Protein AF-0000000083314986 (afdb_homodimer)

InterPro domains:
  IPR000644 CBS domain [PF00571] (3-53)
  IPR000644 CBS domain [PF00571] (77-132)
  IPR000644 CBS domain [PS51371] (7-63)
  IPR000644 CBS domain [PS51371] (81-138)
  IPR000644 CBS domain [SM00116] (10-58)
  IPR000644 CBS domain [SM00116] (86-133)
  IPR002912 ACT domain [PS51671] (144-218)
  IPR045865 ACT-like domain [SSF55021] (135-208)
  IPR046342 CBS domain superfamily [G3DSA:3.10.580.10] (1-151)
  IPR046342 CBS domain superfamily [SSF54631] (1-136)
  IPR051462 CBS domain-containing protein [PTHR48108] (3-52)

Structure (mmCIF, N/CA/C/O backbone):
data_AF-0000000083314986-model_v1
#
loop_
_entity.id
_entity.type
_entity.pdbx_description
1 polymer 'CBS domain-containing protein'
#
loop_
_atom_site.group_PDB
_atom_site.id
_atom_site.type_symbol
_atom_site.label_atom_id
_atom_site.label_alt_id
_atom_site.label_comp_id
_atom_site.label_asym_id
_atom_site.label_entity_id
_atom_site.label_seq_id
_atom_site.pdbx_PDB_ins_code
_atom_site.Cartn_x
_atom_site.Cartn_y
_atom_site.Cartn_z
_atom_site.occupancy
_atom_site.B_iso_or_equiv
_atom_site.auth_seq_id
_atom_site.auth_comp_id
_atom_site.auth_asym_id
_atom_site.auth_atom_id
_atom_site.pdbx_PDB_model_num
ATOM 1 N N . MET A 1 1 ? 9.734 -5.598 -9.641 1 87.06 1 MET A N 1
ATOM 2 C CA . MET A 1 1 ? 9.398 -4.176 -9.68 1 87.06 1 MET A CA 1
ATOM 3 C C . MET A 1 1 ? 10.219 -3.395 -8.664 1 87.06 1 MET A C 1
ATOM 5 O O . MET A 1 1 ? 10.359 -3.809 -7.516 1 87.06 1 MET A O 1
ATOM 9 N N . LEU A 1 2 ? 10.898 -2.455 -9.156 1 93.5 2 LEU A N 1
ATOM 10 C CA . LEU A 1 2 ? 11.742 -1.591 -8.336 1 93.5 2 LEU A CA 1
ATOM 11 C C . LEU A 1 2 ? 11.109 -0.211 -8.172 1 93.5 2 LEU A C 1
ATOM 13 O O . LEU A 1 2 ? 10.133 0.112 -8.852 1 93.5 2 LEU A O 1
ATOM 17 N N . VAL A 1 3 ? 11.609 0.542 -7.215 1 96.56 3 VAL A N 1
ATOM 18 C CA . VAL A 1 3 ? 11.078 1.872 -6.93 1 96.56 3 VAL A CA 1
ATOM 19 C C . VAL A 1 3 ? 11.109 2.721 -8.203 1 96.56 3 VAL A C 1
ATOM 21 O O . VAL A 1 3 ? 10.164 3.461 -8.477 1 96.56 3 VAL A O 1
ATOM 24 N N . LYS A 1 4 ? 12.125 2.555 -9.016 1 95.56 4 LYS A N 1
ATOM 25 C CA . LYS A 1 4 ? 12.25 3.342 -10.242 1 95.56 4 LYS A CA 1
ATOM 26 C C . LYS A 1 4 ? 11.078 3.07 -11.188 1 95.56 4 LYS A C 1
ATOM 28 O O . LYS A 1 4 ? 10.781 3.891 -12.055 1 95.56 4 LYS A O 1
ATOM 33 N N . ASP A 1 5 ? 10.406 1.953 -11.023 1 92.75 5 ASP A N 1
ATOM 34 C CA . ASP A 1 5 ? 9.312 1.57 -11.914 1 92.75 5 ASP A CA 1
ATOM 35 C C . ASP A 1 5 ? 7.996 2.199 -11.461 1 92.75 5 ASP A C 1
ATOM 37 O O . ASP A 1 5 ? 7.027 2.232 -12.227 1 92.75 5 ASP A O 1
ATOM 41 N N . CYS A 1 6 ? 7.898 2.686 -10.211 1 93.19 6 CYS A N 1
ATOM 42 C CA . CYS A 1 6 ? 6.598 3.137 -9.734 1 93.19 6 CYS A CA 1
ATOM 43 C C . CYS A 1 6 ? 6.68 4.559 -9.188 1 93.19 6 CYS A C 1
ATOM 45 O O . CYS A 1 6 ? 5.652 5.207 -8.984 1 93.19 6 CYS A O 1
ATOM 47 N N . MET A 1 7 ? 7.824 5.082 -9 1 96.12 7 MET A N 1
ATOM 48 C CA . MET A 1 7 ? 8 6.395 -8.391 1 96.12 7 MET A CA 1
ATOM 49 C C . MET A 1 7 ? 7.508 7.5 -9.32 1 96.12 7 MET A C 1
ATOM 51 O O . MET A 1 7 ? 7.355 7.281 -10.523 1 96.12 7 MET A O 1
ATOM 55 N N . THR A 1 8 ? 7.184 8.672 -8.758 1 95.56 8 THR A N 1
ATOM 56 C CA . THR A 1 8 ? 7.012 9.891 -9.539 1 95.56 8 THR A CA 1
ATOM 57 C C . THR A 1 8 ? 8.359 10.477 -9.938 1 95.56 8 THR A C 1
ATOM 59 O O . THR A 1 8 ? 9.164 10.836 -9.07 1 95.56 8 THR A O 1
ATOM 62 N N . ARG A 1 9 ? 8.609 10.523 -11.18 1 95 9 ARG A N 1
ATOM 63 C CA . ARG A 1 9 ? 9.875 11.062 -11.664 1 95 9 ARG A CA 1
ATOM 64 C C . ARG A 1 9 ? 9.836 12.586 -11.719 1 95 9 ARG A C 1
ATOM 66 O O . ARG A 1 9 ? 8.789 13.172 -12.016 1 95 9 ARG A O 1
ATOM 73 N N . HIS A 1 10 ? 10.906 13.18 -11.414 1 92.31 10 HIS A N 1
ATOM 74 C CA . HIS A 1 10 ? 11.062 14.633 -11.461 1 92.31 10 HIS A CA 1
ATOM 75 C C . HIS A 1 10 ? 9.977 15.328 -10.664 1 92.31 10 HIS A C 1
ATOM 77 O O . HIS A 1 10 ? 9.25 16.172 -11.195 1 92.31 10 HIS A O 1
ATOM 83 N N . PRO A 1 11 ? 9.891 15.016 -9.43 1 97.19 11 PRO A N 1
ATOM 84 C CA . PRO A 1 11 ? 8.852 15.609 -8.578 1 97.19 11 PRO A CA 1
ATOM 85 C C . PRO A 1 11 ? 8.984 17.125 -8.453 1 97.19 11 PRO A C 1
ATOM 87 O O . PRO A 1 11 ? 10.055 17.672 -8.719 1 97.19 11 PRO A O 1
ATOM 90 N N . VAL A 1 12 ? 7.879 17.812 -8.141 1 97.38 12 VAL A N 1
ATOM 91 C CA . VAL A 1 12 ? 7.949 19.234 -7.762 1 97.38 12 VAL A CA 1
ATOM 92 C C . VAL A 1 12 ? 8.82 19.391 -6.52 1 97.38 12 VAL A C 1
ATOM 94 O O . VAL A 1 12 ? 8.719 18.609 -5.574 1 97.38 12 VAL A O 1
ATOM 97 N N . MET A 1 13 ? 9.719 20.312 -6.594 1 98.12 13 MET A N 1
ATOM 98 C CA . MET A 1 13 ? 10.672 20.547 -5.512 1 98.12 13 MET A CA 1
ATOM 99 C C . MET A 1 13 ? 10.695 22.016 -5.121 1 98.12 13 MET A C 1
ATOM 101 O O . MET A 1 13 ? 10.156 22.859 -5.84 1 98.12 13 MET A O 1
ATOM 105 N N . VAL A 1 14 ? 11.258 22.328 -3.986 1 97.88 14 VAL A N 1
ATOM 106 C CA . VAL A 1 14 ? 11.391 23.719 -3.551 1 97.88 14 VAL A CA 1
ATOM 107 C C . VAL A 1 14 ? 12.805 23.969 -3.033 1 97.88 14 VAL A C 1
ATOM 109 O O . VAL A 1 14 ? 13.555 23.031 -2.775 1 97.88 14 VAL A O 1
ATOM 112 N N . SER A 1 15 ? 13.133 25.219 -2.912 1 97.69 15 SER A N 1
ATOM 113 C CA . SER A 1 15 ? 14.414 25.641 -2.346 1 97.69 15 SER A CA 1
ATOM 114 C C . SER A 1 15 ? 14.305 25.859 -0.842 1 97.69 15 SER A C 1
ATOM 116 O O . SER A 1 15 ? 13.211 26.078 -0.318 1 97.69 15 SER A O 1
ATOM 118 N N . PRO A 1 16 ? 15.492 25.766 -0.179 1 96.5 16 PRO A N 1
ATOM 119 C CA . PRO A 1 16 ? 15.461 26.047 1.26 1 96.5 16 PRO A CA 1
ATOM 120 C C . PRO A 1 16 ? 14.992 27.469 1.579 1 96.5 16 PRO A C 1
ATOM 122 O O . PRO A 1 16 ? 14.547 27.734 2.697 1 96.5 16 PRO A O 1
ATOM 125 N N . THR A 1 17 ? 15.039 28.375 0.59 1 96.56 17 THR A N 1
ATOM 126 C CA . THR A 1 17 ? 14.703 29.781 0.835 1 96.56 17 THR A CA 1
ATOM 127 C C . THR A 1 17 ? 13.242 30.047 0.492 1 96.56 17 THR A C 1
ATOM 129 O O . THR A 1 17 ? 12.727 31.141 0.751 1 96.56 17 THR A O 1
ATOM 132 N N . THR A 1 18 ? 12.578 29.031 -0.091 1 95.94 18 THR A N 1
ATOM 133 C CA . THR A 1 18 ? 11.148 29.156 -0.344 1 95.94 18 THR A CA 1
ATOM 134 C C . THR A 1 18 ? 10.383 29.406 0.957 1 95.94 18 THR A C 1
ATOM 136 O O . THR A 1 18 ? 10.695 28.797 1.983 1 95.94 18 THR A O 1
ATOM 139 N N . SER A 1 19 ? 9.453 30.281 0.944 1 93.5 19 SER A N 1
ATOM 140 C CA . SER A 1 19 ? 8.664 30.531 2.148 1 93.5 19 SER A CA 1
ATOM 141 C C . SER A 1 19 ? 7.688 29.391 2.408 1 93.5 19 SER A C 1
ATOM 143 O O . SER A 1 19 ? 7.281 28.688 1.48 1 93.5 19 SER A O 1
ATOM 145 N N . ALA A 1 20 ? 7.332 29.25 3.67 1 90.56 20 ALA A N 1
ATOM 146 C CA . ALA A 1 20 ? 6.332 28.25 4.043 1 90.56 20 ALA A CA 1
ATOM 147 C C . ALA A 1 20 ? 5.012 28.5 3.318 1 90.56 20 ALA A C 1
ATOM 149 O O . ALA A 1 20 ? 4.348 27.562 2.879 1 90.56 20 ALA A O 1
ATOM 150 N N . ALA A 1 21 ? 4.695 29.766 3.135 1 87.12 21 ALA A N 1
ATOM 151 C CA . ALA A 1 21 ? 3.465 30.125 2.438 1 87.12 21 ALA A CA 1
ATOM 152 C C . ALA A 1 21 ? 3.504 29.672 0.98 1 87.12 21 ALA A C 1
ATOM 154 O O . ALA A 1 21 ? 2.523 29.125 0.466 1 87.12 21 ALA A O 1
ATOM 155 N N . GLU A 1 22 ? 4.602 29.922 0.368 1 92.81 22 GLU A N 1
ATOM 156 C CA . GLU A 1 22 ? 4.754 29.516 -1.023 1 92.81 22 GLU A CA 1
ATOM 157 C C . GLU A 1 22 ? 4.723 27.984 -1.151 1 92.81 22 GLU A C 1
ATOM 159 O O . GLU A 1 22 ? 4.129 27.453 -2.09 1 92.81 22 GLU A O 1
ATOM 164 N N . ALA A 1 23 ? 5.348 27.312 -0.235 1 94.12 23 ALA A N 1
ATOM 165 C CA . ALA A 1 23 ? 5.328 25.859 -0.234 1 94.12 23 ALA A CA 1
ATOM 166 C C . ALA A 1 23 ? 3.9 25.328 -0.122 1 94.12 23 ALA A C 1
ATOM 168 O O . ALA A 1 23 ? 3.514 24.406 -0.844 1 94.12 23 ALA A O 1
ATOM 169 N N . GLN A 1 24 ? 3.166 25.938 0.732 1 89.81 24 GLN A N 1
ATOM 170 C CA . GLN A 1 24 ? 1.771 25.547 0.904 1 89.81 24 GLN A CA 1
ATOM 171 C C . GLN A 1 24 ? 0.978 25.75 -0.383 1 89.81 24 GLN A C 1
ATOM 173 O O . GLN A 1 24 ? 0.164 24.906 -0.762 1 89.81 24 GLN A O 1
ATOM 178 N N . ARG A 1 25 ? 1.233 26.891 -1.017 1 90.62 25 ARG A N 1
ATOM 179 C CA . ARG A 1 25 ? 0.562 27.203 -2.275 1 90.62 25 ARG A CA 1
ATOM 180 C C . ARG A 1 25 ? 0.898 26.172 -3.342 1 90.62 25 ARG A C 1
ATOM 182 O O . ARG A 1 25 ? 0.01 25.688 -4.051 1 90.62 25 ARG A O 1
ATOM 189 N N . ILE A 1 26 ? 2.123 25.812 -3.393 1 94.81 26 ILE A N 1
ATOM 190 C CA . ILE A 1 26 ? 2.584 24.828 -4.371 1 94.81 26 ILE A CA 1
ATOM 191 C C . ILE A 1 26 ? 1.903 23.484 -4.117 1 94.81 26 ILE A C 1
ATOM 193 O O . ILE A 1 26 ? 1.43 22.828 -5.051 1 94.81 26 ILE A O 1
ATOM 197 N N . MET A 1 27 ? 1.81 23.078 -2.85 1 92.56 27 MET A N 1
ATOM 198 C CA . MET A 1 27 ? 1.161 21.812 -2.49 1 92.56 27 MET A CA 1
ATOM 199 C C . MET A 1 27 ? -0.311 21.828 -2.891 1 92.56 27 MET A C 1
ATOM 201 O O . MET A 1 27 ? -0.816 20.859 -3.447 1 92.56 27 MET A O 1
ATOM 205 N N . ALA A 1 28 ? -0.913 22.922 -2.639 1 86.88 28 ALA A N 1
ATOM 206 C CA . ALA A 1 28 ? -2.332 23.062 -2.953 1 86.88 28 ALA A CA 1
ATOM 207 C C . ALA A 1 28 ? -2.564 23.047 -4.461 1 86.88 28 ALA A C 1
ATOM 209 O O . ALA A 1 28 ? -3.436 22.312 -4.953 1 86.88 28 ALA A O 1
ATOM 210 N N . GLU A 1 29 ? -1.771 23.766 -5.203 1 93 29 GLU A N 1
ATOM 211 C CA . GLU A 1 29 ? -1.919 23.906 -6.648 1 93 29 GLU A CA 1
ATOM 212 C C . GLU A 1 29 ? -1.67 22.578 -7.359 1 93 29 GLU A C 1
ATOM 214 O O . GLU A 1 29 ? -2.312 22.281 -8.367 1 93 29 GLU A O 1
ATOM 219 N N . ASN A 1 30 ? -0.767 21.828 -6.777 1 93.12 30 ASN A N 1
ATOM 220 C CA . ASN A 1 30 ? -0.389 20.578 -7.434 1 93.12 30 ASN A CA 1
ATOM 221 C C . ASN A 1 30 ? -1.062 19.375 -6.785 1 93.12 30 ASN A C 1
ATOM 223 O O . ASN A 1 30 ? -0.88 18.234 -7.23 1 93.12 30 ASN A O 1
ATOM 227 N N . GLN A 1 31 ? -1.799 19.594 -5.707 1 88.62 31 GLN A N 1
ATOM 228 C CA . GLN A 1 31 ? -2.488 18.547 -4.961 1 88.62 31 GLN A CA 1
ATOM 229 C C . GLN A 1 31 ? -1.505 17.5 -4.457 1 88.62 31 GLN A C 1
ATOM 231 O O . GLN A 1 31 ? -1.722 16.297 -4.648 1 88.62 31 GLN A O 1
ATOM 236 N N . ILE A 1 32 ? -0.404 18.031 -3.969 1 91.69 32 ILE A N 1
ATOM 237 C CA . ILE A 1 32 ? 0.598 17.141 -3.387 1 91.69 32 ILE A CA 1
ATOM 238 C C . ILE A 1 32 ? 0.882 17.562 -1.946 1 91.69 32 ILE A C 1
ATOM 240 O O . ILE A 1 32 ? 0.532 18.672 -1.535 1 91.69 32 ILE A O 1
ATOM 244 N N . ARG A 1 33 ? 1.471 16.672 -1.143 1 88.44 33 ARG A N 1
ATOM 245 C CA . ARG A 1 33 ? 1.634 16.938 0.282 1 88.44 33 ARG A CA 1
ATOM 246 C C . ARG A 1 33 ? 3.1 16.844 0.692 1 88.44 33 ARG A C 1
ATOM 248 O O . ARG A 1 33 ? 3.434 17.047 1.863 1 88.44 33 ARG A O 1
ATOM 255 N N . HIS A 1 34 ? 3.934 16.422 -0.28 1 94.69 34 HIS A N 1
ATOM 256 C CA . HIS A 1 34 ? 5.355 16.266 0.004 1 94.69 34 HIS A CA 1
ATOM 257 C C . HIS A 1 34 ? 6.207 17.016 -1.013 1 94.69 34 HIS A C 1
ATOM 259 O O . HIS A 1 34 ? 5.996 16.891 -2.221 1 94.69 34 HIS A O 1
ATOM 265 N N . LEU A 1 35 ? 7.125 17.797 -0.541 1 97.25 35 LEU A N 1
ATOM 266 C CA . LEU A 1 35 ? 8.031 18.547 -1.409 1 97.25 35 LEU A CA 1
ATOM 267 C C . LEU A 1 35 ? 9.484 18.312 -1.007 1 97.25 35 LEU A C 1
ATOM 269 O O . LEU A 1 35 ? 9.922 18.766 0.053 1 97.25 35 LEU A O 1
ATOM 273 N N . PRO A 1 36 ? 10.227 17.594 -1.876 1 98.19 36 PRO A N 1
ATOM 274 C CA . PRO A 1 36 ? 11.664 17.578 -1.613 1 98.19 36 PRO A CA 1
ATOM 275 C C . PRO A 1 36 ? 12.281 18.984 -1.64 1 98.19 36 PRO A C 1
ATOM 277 O O . PRO A 1 36 ? 11.891 19.812 -2.463 1 98.19 36 PRO A O 1
ATOM 280 N N . VAL A 1 37 ? 13.148 19.25 -0.694 1 98.31 37 VAL A N 1
ATOM 281 C CA . VAL A 1 37 ? 13.898 20.5 -0.645 1 98.31 37 VAL A CA 1
ATOM 282 C C . VAL A 1 37 ? 15.297 20.281 -1.225 1 98.31 37 VAL A C 1
ATOM 284 O O . VAL A 1 37 ? 16.031 19.406 -0.777 1 98.31 37 VAL A O 1
ATOM 287 N N . VAL A 1 38 ? 15.648 21.078 -2.201 1 98 38 VAL A N 1
ATOM 288 C CA . VAL A 1 38 ? 16.891 20.812 -2.91 1 98 38 VAL A CA 1
ATOM 289 C C . VAL A 1 38 ? 17.734 22.078 -2.996 1 98 38 VAL A C 1
ATOM 291 O O . VAL A 1 38 ? 17.188 23.188 -2.943 1 98 38 VAL A O 1
ATOM 294 N N . GLY A 1 39 ? 19.047 21.938 -3 1 96.5 39 GLY A N 1
ATOM 295 C CA . GLY A 1 39 ? 19.984 23 -3.295 1 96.5 39 GLY A CA 1
ATOM 296 C C . GLY A 1 39 ? 20.406 23.031 -4.75 1 96.5 39 GLY A C 1
ATOM 297 O O . GLY A 1 39 ? 19.641 22.672 -5.637 1 96.5 39 GLY A O 1
ATOM 298 N N . ASP A 1 40 ? 21.578 23.547 -4.957 1 93.06 40 ASP A N 1
ATOM 299 C CA . ASP A 1 40 ? 22.125 23.625 -6.305 1 93.06 40 ASP A CA 1
ATOM 300 C C . ASP A 1 40 ? 22.266 22.234 -6.918 1 93.06 40 ASP A C 1
ATOM 302 O O . ASP A 1 40 ? 22.688 21.281 -6.242 1 93.06 40 ASP A O 1
ATOM 306 N N . GLY A 1 41 ? 21.859 22.156 -8.164 1 92.75 41 GLY A N 1
ATOM 307 C CA . GLY A 1 41 ? 21.984 20.891 -8.875 1 92.75 41 GLY A CA 1
ATOM 308 C C . GLY A 1 41 ? 21.016 19.828 -8.383 1 92.75 41 GLY A C 1
ATOM 309 O O . GLY A 1 41 ? 21.312 18.641 -8.43 1 92.75 41 GLY A O 1
ATOM 310 N N . LYS A 1 42 ? 20.031 20.172 -7.691 1 94.38 42 LYS A N 1
ATOM 311 C CA . LYS A 1 42 ? 18.984 19.297 -7.184 1 94.38 42 LYS A CA 1
ATOM 312 C C . LYS A 1 42 ? 19.516 18.391 -6.082 1 94.38 42 LYS A C 1
ATOM 314 O O . LYS A 1 42 ? 18.984 17.297 -5.875 1 94.38 42 LYS A O 1
ATOM 319 N N . ARG A 1 43 ? 20.531 18.891 -5.484 1 97.06 43 ARG A N 1
ATOM 320 C CA . ARG A 1 43 ? 21.031 18.141 -4.34 1 97.06 43 ARG A CA 1
ATOM 321 C C . ARG A 1 43 ? 20.016 18.125 -3.205 1 97.06 43 ARG A C 1
ATOM 323 O O . ARG A 1 43 ? 19.5 19.172 -2.816 1 97.06 43 ARG A O 1
ATOM 330 N N . PHE A 1 44 ? 19.812 16.938 -2.672 1 98 44 PHE A N 1
ATOM 331 C CA . PHE A 1 44 ? 18.781 16.75 -1.658 1 98 44 PHE A CA 1
ATOM 332 C C . PHE A 1 44 ? 19.219 17.391 -0.336 1 98 44 PHE A C 1
ATOM 334 O O . PHE A 1 44 ? 20.281 17.078 0.188 1 98 44 PHE A O 1
ATOM 341 N N . LEU A 1 45 ? 18.328 18.25 0.25 1 97.5 45 LEU A N 1
ATOM 342 C CA . LEU A 1 45 ? 18.625 18.906 1.519 1 97.5 45 LEU A CA 1
ATOM 343 C C . LEU A 1 45 ? 17.641 18.484 2.6 1 97.5 45 LEU A C 1
ATOM 345 O O . LEU A 1 45 ? 17.922 18.609 3.791 1 97.5 45 LEU A O 1
ATOM 349 N N . GLY A 1 46 ? 16.469 18.094 2.188 1 97.5 46 GLY A N 1
ATOM 350 C CA . GLY A 1 46 ? 15.438 17.719 3.145 1 97.5 46 GLY A CA 1
ATOM 351 C C . GLY A 1 46 ? 14.062 17.562 2.518 1 97.5 46 GLY A C 1
ATOM 352 O O . GLY A 1 46 ? 13.945 17.406 1.299 1 97.5 46 GLY A O 1
ATOM 353 N N . LEU A 1 47 ? 13.031 17.469 3.35 1 97.62 47 LEU A N 1
ATOM 354 C CA . LEU A 1 47 ? 11.648 17.25 2.938 1 97.62 47 LEU A CA 1
ATOM 355 C C . LEU A 1 47 ? 10.695 18.141 3.729 1 97.62 47 LEU A C 1
ATOM 357 O O . LEU A 1 47 ? 10.859 18.312 4.941 1 97.62 47 LEU A O 1
ATOM 361 N N . ILE A 1 48 ? 9.828 18.75 3.053 1 94.56 48 ILE A N 1
ATOM 362 C CA . ILE A 1 48 ? 8.766 19.484 3.742 1 94.56 48 ILE A CA 1
ATOM 363 C C . ILE A 1 48 ? 7.41 18.875 3.398 1 94.56 48 ILE A C 1
ATOM 365 O O . ILE A 1 48 ? 7.156 18.516 2.244 1 94.56 48 ILE A O 1
ATOM 369 N N . THR A 1 49 ? 6.652 18.594 4.434 1 91.06 49 THR A N 1
ATOM 370 C CA . THR A 1 49 ? 5.348 17.969 4.258 1 91.06 49 THR A CA 1
ATOM 371 C C . THR A 1 49 ? 4.234 18.891 4.75 1 91.06 49 THR A C 1
ATOM 373 O O . THR A 1 49 ? 4.484 19.812 5.523 1 91.06 49 THR A O 1
ATOM 376 N N . ARG A 1 50 ? 3.107 18.656 4.25 1 85.06 50 ARG A N 1
ATOM 377 C CA . ARG A 1 50 ? 1.938 19.406 4.688 1 85.06 50 ARG A CA 1
ATOM 378 C C . ARG A 1 50 ? 1.75 19.297 6.195 1 85.06 50 ARG A C 1
ATOM 380 O O . ARG A 1 50 ? 1.421 20.281 6.859 1 85.06 50 ARG A O 1
ATOM 387 N N . GLN A 1 51 ? 1.978 18.156 6.762 1 77.44 51 GLN A N 1
ATOM 388 C CA . GLN A 1 51 ? 1.843 17.938 8.195 1 77.44 51 GLN A CA 1
ATOM 389 C C . GLN A 1 51 ? 2.84 18.781 8.984 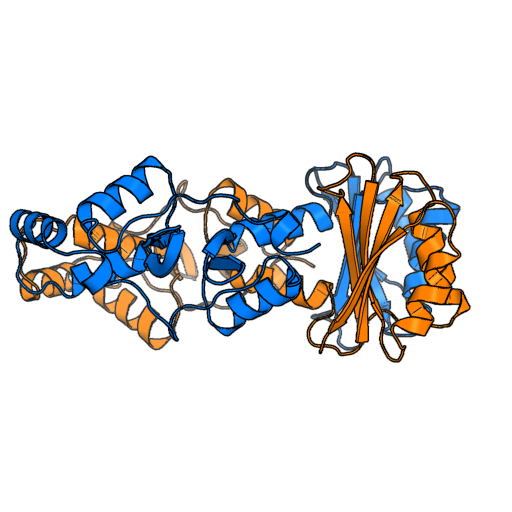1 77.44 51 GLN A C 1
ATOM 391 O O . GLN A 1 51 ? 2.492 19.375 10.008 1 77.44 51 GLN A O 1
ATOM 396 N N . ARG A 1 52 ? 3.979 18.781 8.484 1 78.56 52 ARG A N 1
ATOM 397 C CA . ARG A 1 52 ? 5.016 19.547 9.156 1 78.56 52 ARG A CA 1
ATOM 398 C C . ARG A 1 52 ? 4.684 21.047 9.148 1 78.56 52 ARG A C 1
ATOM 400 O O . ARG A 1 52 ? 4.938 21.75 10.133 1 78.56 52 ARG A O 1
ATOM 407 N N . LEU A 1 53 ? 4.191 21.531 8.125 1 79.69 53 LEU A N 1
ATOM 408 C CA . LEU A 1 53 ? 3.816 22.938 8.016 1 79.69 53 LEU A CA 1
ATOM 409 C C . LEU A 1 53 ? 2.633 23.25 8.922 1 79.69 53 LEU A C 1
ATOM 411 O O . LEU A 1 53 ? 2.57 24.328 9.516 1 79.69 53 LEU A O 1
ATOM 415 N N . ALA A 1 54 ? 1.786 22.312 9.078 1 70.94 54 ALA A N 1
ATOM 416 C CA . ALA A 1 54 ? 0.611 22.469 9.93 1 70.94 54 ALA A CA 1
ATOM 417 C C . ALA A 1 54 ? 0.999 22.484 11.406 1 70.94 54 ALA A C 1
ATOM 419 O O . ALA A 1 54 ? 0.463 23.281 12.188 1 70.94 54 ALA A O 1
ATOM 420 N N . LEU A 1 55 ? 1.884 21.656 11.844 1 64.12 55 LEU A N 1
ATOM 421 C CA . LEU A 1 55 ? 2.33 21.578 13.234 1 64.12 55 LEU A CA 1
ATOM 422 C C . LEU A 1 55 ? 3.018 22.859 13.664 1 64.12 55 LEU A C 1
ATOM 424 O O . LEU A 1 55 ? 2.867 23.297 14.805 1 64.12 55 LEU A O 1
ATOM 428 N N . LYS A 1 56 ? 3.688 23.406 12.781 1 59.66 56 LYS A N 1
ATOM 429 C CA . LYS A 1 56 ? 4.395 24.641 13.125 1 59.66 56 LYS A CA 1
ATOM 430 C C . LYS A 1 56 ? 3.422 25.797 13.312 1 59.66 56 LYS A C 1
ATOM 432 O O . LYS A 1 56 ? 3.627 26.656 14.18 1 59.66 56 LYS A O 1
ATOM 437 N N . THR A 1 57 ? 2.445 25.656 12.641 1 57.28 57 THR A N 1
ATOM 438 C CA . THR A 1 57 ? 1.438 26.703 12.797 1 57.28 57 THR A CA 1
ATOM 439 C C . THR A 1 57 ? 0.743 26.578 14.148 1 57.28 57 THR A C 1
ATOM 441 O O . THR A 1 57 ? 0.379 27.594 14.758 1 57.28 57 THR A O 1
ATOM 444 N N . ASP A 1 58 ? 0.792 25.344 14.578 1 57.06 58 ASP A N 1
ATOM 445 C CA . ASP A 1 58 ? 0.189 25.109 15.891 1 57.06 58 ASP A CA 1
ATOM 446 C C . ASP A 1 58 ? 1.06 25.672 17 1 57.06 58 ASP A C 1
ATOM 448 O O . ASP A 1 58 ? 0.551 26.062 18.062 1 57.06 58 ASP A O 1
ATOM 452 N N . ALA A 1 59 ? 2.332 25.656 16.688 1 56.75 59 ALA A N 1
ATOM 453 C CA . ALA A 1 59 ? 3.281 26.156 17.672 1 56.75 59 ALA A CA 1
ATOM 454 C C . ALA A 1 59 ? 3.236 27.672 17.75 1 56.75 59 ALA A C 1
ATOM 456 O O . ALA A 1 59 ? 3.828 28.281 18.656 1 56.75 59 ALA A O 1
ATOM 457 N N . ILE A 1 60 ? 2.492 28.094 16.766 1 53.19 60 ILE A N 1
ATOM 458 C CA . ILE A 1 60 ? 2.424 29.547 16.719 1 53.19 60 ILE A CA 1
ATOM 459 C C . ILE A 1 60 ? 1.42 30.047 17.766 1 53.19 60 ILE A C 1
ATOM 461 O O . ILE A 1 60 ? 0.261 29.625 17.766 1 53.19 60 ILE A O 1
ATOM 465 N N . GLY A 1 61 ? 1.879 30.109 18.953 1 45.16 61 GLY A N 1
ATOM 466 C CA . GLY A 1 61 ? 1.183 30.625 20.125 1 45.16 61 GLY A CA 1
ATOM 467 C C . GLY A 1 61 ? -0.005 31.5 19.766 1 45.16 61 GLY A C 1
ATOM 468 O O . GLY A 1 61 ? -0.868 31.094 18.984 1 45.16 61 GLY A O 1
ATOM 469 N N . SER A 1 62 ? -0.016 32.75 20.266 1 49.06 62 SER A N 1
ATOM 470 C CA . SER A 1 62 ? -1.031 33.781 20.391 1 49.06 62 SER A CA 1
ATOM 471 C C . SER A 1 62 ? -1.104 34.625 19.125 1 49.06 62 SER A C 1
ATOM 473 O O . SER A 1 62 ? -1.72 35.688 19.125 1 49.06 62 SER A O 1
ATOM 475 N N . LEU A 1 63 ? -0.717 34.125 18.016 1 56.66 63 LEU A N 1
ATOM 476 C CA . LEU A 1 63 ? -0.634 35 16.844 1 56.66 63 LEU A CA 1
ATOM 477 C C . LEU A 1 63 ? -1.949 35.031 16.078 1 56.66 63 LEU A C 1
ATOM 479 O O . LEU A 1 63 ? -2.658 34 16.031 1 56.66 63 LEU A O 1
ATOM 483 N N . ASN A 1 64 ? -2.555 36.219 15.633 1 56.72 64 ASN A N 1
ATOM 484 C CA . ASN A 1 64 ? -3.732 36.312 14.781 1 56.72 64 ASN A CA 1
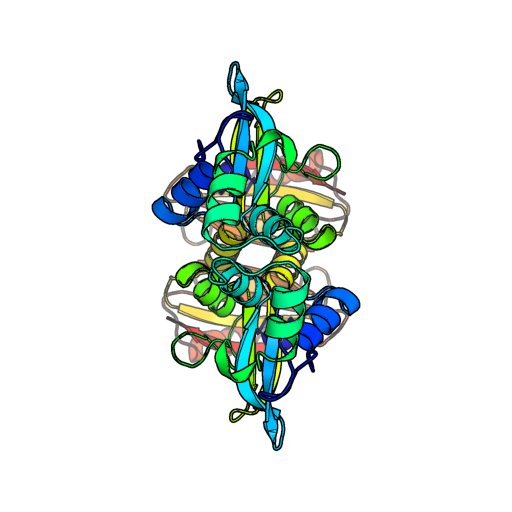ATOM 485 C C . ASN A 1 64 ? -3.426 35.875 13.352 1 56.72 64 ASN A C 1
ATOM 487 O O . ASN A 1 64 ? -2.275 35.594 13.023 1 56.72 64 ASN A O 1
ATOM 491 N N . ILE A 1 65 ? -4.453 35.688 12.438 1 58.94 65 ILE A N 1
ATOM 492 C CA . ILE A 1 65 ? -4.348 35.125 11.094 1 58.94 65 ILE A CA 1
ATOM 493 C C . ILE A 1 65 ? -3.34 35.938 10.273 1 58.94 65 ILE A C 1
ATOM 495 O O . ILE A 1 65 ? -2.57 35.375 9.5 1 58.94 65 ILE A O 1
ATOM 499 N N . TRP A 1 66 ? -3.48 37.25 10.406 1 59.47 66 TRP A N 1
ATOM 500 C CA . TRP A 1 66 ? -2.564 38.094 9.656 1 59.47 66 TRP A CA 1
ATOM 501 C C . TRP A 1 66 ? -1.123 37.875 10.102 1 59.47 66 TRP A C 1
ATOM 503 O O . TRP A 1 66 ? -0.217 37.781 9.266 1 59.47 66 TRP A O 1
ATOM 513 N N . GLU A 1 67 ? -0.979 37.688 11.414 1 63.19 67 GLU A N 1
ATOM 514 C CA . GLU A 1 67 ? 0.352 37.438 11.961 1 63.19 67 GLU A CA 1
ATOM 515 C C . GLU A 1 67 ? 0.879 36.062 11.531 1 63.19 67 GLU A C 1
ATOM 517 O O . GLU A 1 67 ? 2.07 35.906 11.25 1 63.19 67 GLU A O 1
ATOM 522 N N . ILE A 1 68 ? -0.028 35.156 11.406 1 65.06 68 ILE A N 1
ATOM 523 C CA . ILE A 1 68 ? 0.363 33.812 10.977 1 65.06 68 ILE A CA 1
ATOM 524 C C . ILE A 1 68 ? 0.802 33.844 9.516 1 65.06 68 ILE A C 1
ATOM 526 O O . ILE A 1 68 ? 1.829 33.281 9.156 1 65.06 68 ILE A O 1
ATOM 530 N N . SER A 1 69 ? -0.072 34.5 8.734 1 66.69 69 SER A N 1
ATOM 531 C CA . SER A 1 69 ? 0.29 34.625 7.324 1 66.69 69 SER A CA 1
ATOM 532 C C . SER A 1 69 ? 1.662 35.281 7.16 1 66.69 69 SER A C 1
ATOM 534 O O . SER A 1 69 ? 2.477 34.812 6.355 1 66.69 69 SER A O 1
ATOM 536 N N . ARG A 1 70 ? 1.78 36.312 7.852 1 68.69 70 ARG A N 1
ATOM 537 C CA . ARG A 1 70 ? 3.064 37.031 7.809 1 68.69 70 ARG A CA 1
ATOM 538 C C . ARG A 1 70 ? 4.188 36.125 8.312 1 68.69 70 ARG A C 1
ATOM 540 O O . ARG A 1 70 ? 5.27 36.062 7.727 1 68.69 70 ARG A O 1
ATOM 547 N N . TYR A 1 71 ? 3.852 35.406 9.391 1 71.12 71 TYR A N 1
ATOM 548 C CA . TYR A 1 71 ? 4.84 34.5 9.945 1 71.12 71 TYR A CA 1
ATOM 549 C C . TYR A 1 71 ? 5.219 33.438 8.922 1 71.12 71 TYR A C 1
ATOM 551 O O . TYR A 1 71 ? 6.406 33.188 8.695 1 71.12 71 TYR A O 1
ATOM 559 N N . LEU A 1 72 ? 4.242 32.969 8.289 1 73.69 72 LEU A N 1
ATOM 560 C CA . LEU A 1 72 ? 4.492 31.891 7.312 1 73.69 72 LEU A CA 1
ATOM 561 C C . LEU A 1 72 ? 5.207 32.438 6.086 1 73.69 72 LEU A C 1
ATOM 563 O O . LEU A 1 72 ? 6 31.734 5.453 1 73.69 72 LEU A O 1
ATOM 567 N N . SER A 1 73 ? 4.832 33.656 5.781 1 79.44 73 SER A N 1
ATOM 568 C CA . SER A 1 73 ? 5.512 34.281 4.66 1 79.44 73 SER A CA 1
ATOM 569 C C . SER A 1 73 ? 6.98 34.562 4.973 1 79.44 73 SER A C 1
ATOM 571 O O . SER A 1 73 ? 7.824 34.531 4.078 1 79.44 73 SER A O 1
ATOM 573 N N . ASP A 1 74 ? 7.18 34.688 6.227 1 83.88 74 ASP A N 1
ATOM 574 C CA . ASP A 1 74 ? 8.547 34.969 6.637 1 83.88 74 ASP A CA 1
ATOM 575 C C . ASP A 1 74 ? 9.312 33.688 6.941 1 83.88 74 ASP A C 1
ATOM 577 O O . ASP A 1 74 ? 10.547 33.656 6.836 1 83.88 74 ASP A O 1
ATOM 581 N N . LEU A 1 75 ? 8.602 32.656 7.332 1 87.56 75 LEU A N 1
ATOM 582 C CA . LEU A 1 75 ? 9.211 31.391 7.691 1 87.56 75 LEU A CA 1
ATOM 583 C C . LEU A 1 75 ? 9.734 30.672 6.453 1 87.56 75 LEU A C 1
ATOM 585 O O . LEU A 1 75 ? 8.969 30.406 5.516 1 87.56 75 LEU A O 1
ATOM 589 N N . LYS A 1 76 ? 11 30.438 6.473 1 93.44 76 LYS A N 1
ATOM 590 C CA . LYS A 1 76 ? 11.609 29.75 5.336 1 93.44 76 LYS A CA 1
ATOM 591 C C . LYS A 1 76 ? 11.594 28.234 5.539 1 93.44 76 LYS A C 1
ATOM 593 O O . LYS A 1 76 ? 11.711 27.766 6.668 1 93.44 76 LYS A O 1
ATOM 598 N N . VAL A 1 77 ? 11.531 27.5 4.441 1 94.5 77 VAL A N 1
ATOM 599 C CA . VAL A 1 77 ? 11.438 26.031 4.43 1 94.5 77 VAL A CA 1
ATOM 600 C C . VAL A 1 77 ? 12.625 25.438 5.18 1 94.5 77 VAL A C 1
ATOM 602 O O . VAL A 1 77 ? 12.469 24.469 5.93 1 94.5 77 VAL A O 1
ATOM 605 N N . ARG A 1 78 ? 13.766 26.031 5.094 1 94.12 78 ARG A N 1
ATOM 606 C CA . ARG A 1 78 ? 14.969 25.484 5.723 1 94.12 78 ARG A CA 1
ATOM 607 C C . ARG A 1 78 ? 14.812 25.438 7.238 1 94.12 78 ARG A C 1
ATOM 609 O O . ARG A 1 78 ? 15.469 24.625 7.906 1 94.12 78 ARG A O 1
ATOM 616 N N . GLN A 1 79 ? 13.906 26.219 7.812 1 91.44 79 GLN A N 1
ATOM 617 C CA . GLN A 1 79 ? 13.734 26.328 9.258 1 91.44 79 GLN A CA 1
ATOM 618 C C . GLN A 1 79 ? 12.82 25.219 9.789 1 91.44 79 GLN A C 1
ATOM 620 O O . GLN A 1 79 ? 12.797 24.953 10.992 1 91.44 79 GLN A O 1
ATOM 625 N N . VAL A 1 80 ? 12.086 24.594 8.859 1 89.31 80 VAL A N 1
ATOM 626 C CA . VAL A 1 80 ? 11.062 23.703 9.383 1 89.31 80 VAL A CA 1
ATOM 627 C C . VAL A 1 80 ? 11.141 22.359 8.664 1 89.31 80 VAL A C 1
ATOM 629 O O . VAL A 1 80 ? 10.461 21.406 9.047 1 89.31 80 VAL A O 1
ATOM 632 N N . MET A 1 81 ? 11.914 22.281 7.648 1 92.94 81 MET A N 1
ATOM 633 C CA . MET A 1 81 ? 11.969 21.047 6.863 1 92.94 81 MET A CA 1
ATOM 634 C C . MET A 1 81 ? 12.547 19.906 7.68 1 92.94 81 MET A C 1
ATOM 636 O O . MET A 1 81 ? 13.242 20.141 8.672 1 92.94 81 MET A O 1
ATOM 640 N N . LEU A 1 82 ? 12.141 18.734 7.297 1 93.81 82 LEU A N 1
ATOM 641 C CA . LEU A 1 82 ? 12.773 17.547 7.84 1 93.81 82 LEU A CA 1
ATOM 642 C C . LEU A 1 82 ? 14.156 17.328 7.227 1 93.81 82 LEU A C 1
ATOM 644 O O . LEU A 1 82 ? 14.344 17.547 6.027 1 93.81 82 LEU A O 1
ATOM 648 N N . LYS A 1 83 ? 15.086 17 8.102 1 91.69 83 LYS A N 1
ATOM 649 C CA . LYS A 1 83 ? 16.453 16.703 7.668 1 91.69 83 LYS A CA 1
ATOM 650 C C . LYS A 1 83 ? 16.891 15.328 8.164 1 91.69 83 LYS A C 1
ATOM 652 O O . LYS A 1 83 ? 16.219 14.711 8.984 1 91.69 83 LYS A O 1
ATOM 657 N N . ALA A 1 84 ? 17.984 14.867 7.477 1 81.31 84 ALA A N 1
ATOM 658 C CA . ALA A 1 84 ? 18.578 13.648 8.031 1 81.31 84 ALA A CA 1
ATOM 659 C C . ALA A 1 84 ? 18.859 13.812 9.523 1 81.31 84 ALA A C 1
ATOM 661 O O . ALA A 1 84 ? 19.297 14.875 9.969 1 81.31 84 ALA A O 1
ATOM 662 N N . PRO A 1 85 ? 18.531 12.781 10.266 1 82.19 85 PRO A N 1
ATOM 663 C CA . PRO A 1 85 ? 18.094 11.406 10.016 1 82.19 85 PRO A CA 1
ATOM 664 C C . PRO A 1 85 ? 16.578 11.25 10.047 1 82.19 85 PRO A C 1
ATOM 666 O O . PRO A 1 85 ? 16.078 10.117 10.047 1 82.19 85 PRO A O 1
ATOM 669 N N . GLN A 1 86 ? 15.859 12.391 10.031 1 84.31 86 GLN A N 1
ATOM 670 C CA . GLN A 1 86 ? 14.406 12.336 10.141 1 84.31 86 GLN A CA 1
ATOM 671 C C . GLN A 1 86 ? 13.766 11.977 8.805 1 84.31 86 GLN A C 1
ATOM 673 O O . GLN A 1 86 ? 12.57 11.68 8.742 1 84.31 86 GLN A O 1
ATOM 678 N N . VAL A 1 87 ? 14.578 12.055 7.863 1 93.31 87 VAL A N 1
ATOM 679 C CA . VAL A 1 87 ? 14.031 11.773 6.539 1 93.31 87 VAL A CA 1
ATOM 680 C C . VAL A 1 87 ? 14.68 10.516 5.965 1 93.31 87 VAL A C 1
ATOM 682 O O . VAL A 1 87 ? 15.906 10.414 5.91 1 93.31 87 VAL A O 1
ATOM 685 N N . TYR A 1 88 ? 13.898 9.602 5.605 1 95.81 88 TYR A N 1
ATOM 686 C CA . TYR A 1 88 ? 14.367 8.391 4.941 1 95.81 88 TYR A CA 1
ATOM 687 C C . TYR A 1 88 ? 14.352 8.562 3.428 1 95.81 88 TYR A C 1
ATOM 689 O O . TYR A 1 88 ? 13.422 9.148 2.873 1 95.81 88 TYR A O 1
ATOM 697 N N . THR A 1 89 ? 15.422 8.125 2.783 1 97.69 89 THR A N 1
ATOM 698 C CA . THR A 1 89 ? 15.539 8.148 1.329 1 97.69 89 THR A CA 1
ATOM 699 C C . THR A 1 89 ? 15.883 6.758 0.797 1 97.69 89 THR A C 1
ATOM 701 O O . THR A 1 89 ? 16.297 5.879 1.559 1 97.69 89 THR A O 1
ATOM 704 N N . VAL A 1 90 ? 15.672 6.578 -0.503 1 97.88 90 VAL A N 1
ATOM 705 C CA . VAL A 1 90 ? 16.047 5.316 -1.134 1 97.88 90 VAL A CA 1
ATOM 706 C C . VAL A 1 90 ? 16.672 5.586 -2.498 1 97.88 90 VAL A C 1
ATOM 708 O O . VAL A 1 90 ? 16.641 6.715 -2.994 1 97.88 90 VAL A O 1
ATOM 711 N N . THR A 1 91 ? 17.328 4.598 -3.018 1 98.06 91 THR A N 1
ATOM 712 C CA . THR A 1 91 ? 17.812 4.633 -4.398 1 98.06 91 THR A CA 1
ATOM 713 C C . THR A 1 91 ? 16.766 4.051 -5.344 1 98.06 91 THR A C 1
ATOM 715 O O . THR A 1 91 ? 15.836 3.357 -4.906 1 98.06 91 THR A O 1
ATOM 718 N N . PRO A 1 92 ? 16.891 4.352 -6.645 1 97.31 92 PRO A N 1
ATOM 719 C CA . PRO A 1 92 ? 15.906 3.844 -7.609 1 97.31 92 PRO A CA 1
ATOM 720 C C . PRO A 1 92 ? 15.875 2.318 -7.676 1 97.31 92 PRO A C 1
ATOM 722 O O . PRO A 1 92 ? 14.883 1.734 -8.102 1 97.31 92 PRO A O 1
ATOM 725 N N . ASP A 1 93 ? 16.891 1.667 -7.168 1 95.88 93 ASP A N 1
ATOM 726 C CA . ASP A 1 93 ? 17.031 0.232 -7.391 1 95.88 93 ASP A CA 1
ATOM 727 C C . ASP A 1 93 ? 16.484 -0.566 -6.215 1 95.88 93 ASP A C 1
ATOM 729 O O . ASP A 1 93 ? 16.438 -1.798 -6.254 1 95.88 93 ASP A O 1
ATOM 733 N N . VAL A 1 94 ? 16 0.073 -5.246 1 95.5 94 VAL A N 1
ATOM 734 C CA . VAL A 1 94 ? 15.406 -0.626 -4.113 1 95.5 94 VAL A CA 1
ATOM 735 C C . VAL A 1 94 ? 14.094 -1.278 -4.543 1 95.5 94 VAL A C 1
ATOM 737 O O . VAL A 1 94 ? 13.375 -0.74 -5.383 1 95.5 94 VAL A O 1
ATOM 740 N N . SER A 1 95 ? 13.805 -2.471 -4.023 1 94.56 95 SER A N 1
ATOM 741 C CA . SER A 1 95 ? 12.555 -3.15 -4.348 1 94.56 95 SER A CA 1
ATOM 742 C C . SER A 1 95 ? 11.359 -2.428 -3.74 1 94.56 95 SER A C 1
ATOM 744 O O . SER A 1 95 ? 11.484 -1.744 -2.723 1 94.56 95 SER A O 1
ATOM 746 N N . VAL A 1 96 ? 10.203 -2.568 -4.336 1 94.38 96 VAL A N 1
ATOM 747 C CA . VAL A 1 96 ? 9 -1.872 -3.889 1 94.38 96 VAL A CA 1
ATOM 748 C C . VAL A 1 96 ? 8.586 -2.391 -2.514 1 94.38 96 VAL A C 1
ATOM 750 O O . VAL A 1 96 ? 8.078 -1.632 -1.685 1 94.38 96 VAL A O 1
ATOM 753 N N . GLU A 1 97 ? 8.711 -3.691 -2.281 1 94.5 97 GLU A N 1
ATOM 754 C CA . GLU A 1 97 ? 8.344 -4.234 -0.978 1 94.5 97 GLU A CA 1
ATOM 755 C C . GLU A 1 97 ? 9.258 -3.707 0.121 1 94.5 97 GLU A C 1
ATOM 757 O O . GLU A 1 97 ? 8.836 -3.539 1.266 1 94.5 97 GLU A O 1
ATOM 762 N N . ARG A 1 98 ? 10.562 -3.48 -0.199 1 94.56 98 ARG A N 1
ATOM 763 C CA . ARG A 1 98 ? 11.453 -2.869 0.778 1 94.56 98 ARG A CA 1
ATOM 764 C C . ARG A 1 98 ? 11.055 -1.424 1.059 1 94.56 98 ARG A C 1
ATOM 766 O O . ARG A 1 98 ? 11.102 -0.974 2.205 1 94.56 98 ARG A O 1
ATOM 773 N N . ALA A 1 99 ? 10.75 -0.71 0.008 1 96.75 99 ALA A N 1
ATOM 774 C CA . ALA A 1 99 ? 10.242 0.647 0.19 1 96.75 99 ALA A CA 1
ATOM 775 C C . ALA A 1 99 ? 9.008 0.656 1.088 1 96.75 99 ALA A C 1
ATOM 777 O O . ALA A 1 99 ? 8.906 1.473 2.006 1 96.75 99 ALA A O 1
ATOM 778 N N . ALA A 1 100 ? 8.094 -0.288 0.827 1 96.25 100 ALA A N 1
ATOM 779 C CA . ALA A 1 100 ? 6.891 -0.424 1.647 1 96.25 100 ALA A CA 1
ATOM 780 C C . ALA A 1 100 ? 7.25 -0.713 3.102 1 96.25 100 ALA A C 1
ATOM 782 O O . ALA A 1 100 ? 6.641 -0.163 4.02 1 96.25 100 ALA A O 1
ATOM 783 N N . ALA A 1 101 ? 8.25 -1.519 3.289 1 95.5 101 ALA A N 1
ATOM 784 C CA . ALA A 1 101 ? 8.688 -1.882 4.637 1 95.5 101 ALA A CA 1
ATOM 785 C C . ALA A 1 101 ? 9.242 -0.671 5.375 1 95.5 101 ALA A C 1
ATOM 787 O O . ALA A 1 101 ? 8.938 -0.46 6.555 1 95.5 101 ALA A O 1
ATOM 788 N N . ILE A 1 102 ? 10.023 0.11 4.707 1 95.5 102 ILE A N 1
ATOM 789 C CA . ILE A 1 102 ? 10.586 1.318 5.301 1 95.5 102 ILE A CA 1
ATOM 790 C C . ILE A 1 102 ? 9.453 2.26 5.715 1 95.5 102 ILE A C 1
ATOM 792 O O . ILE A 1 102 ? 9.453 2.779 6.836 1 95.5 102 ILE A O 1
ATOM 796 N N . MET A 1 103 ? 8.477 2.426 4.848 1 95.25 103 MET A N 1
ATOM 797 C CA . MET A 1 103 ? 7.363 3.322 5.121 1 95.25 103 MET A CA 1
ATOM 798 C C . MET A 1 103 ? 6.559 2.834 6.324 1 95.25 103 MET A C 1
ATOM 800 O O . MET A 1 103 ? 6.191 3.627 7.195 1 95.25 103 MET A O 1
ATOM 804 N N . SER A 1 104 ? 6.301 1.554 6.352 1 93.12 104 SER A N 1
ATOM 805 C CA . SER A 1 104 ? 5.504 0.986 7.434 1 93.12 104 SER A CA 1
ATOM 806 C C . SER A 1 104 ? 6.25 1.039 8.758 1 93.12 104 SER A C 1
ATOM 808 O O . SER A 1 104 ? 5.664 1.361 9.797 1 93.12 104 SER A O 1
ATOM 810 N N . GLU A 1 105 ? 7.512 0.749 8.734 1 92.31 105 GLU A N 1
ATOM 811 C CA . GLU A 1 105 ? 8.344 0.709 9.938 1 92.31 105 GLU A CA 1
ATOM 812 C C . GLU A 1 105 ? 8.477 2.096 10.555 1 92.31 105 GLU A C 1
ATOM 814 O O . GLU A 1 105 ? 8.422 2.238 11.781 1 92.31 105 GLU A O 1
ATOM 819 N N . HIS A 1 106 ? 8.609 3.074 9.758 1 91.88 106 HIS A N 1
ATOM 820 C CA . HIS A 1 106 ? 8.898 4.41 10.266 1 91.88 106 HIS A CA 1
ATOM 821 C C . HIS A 1 106 ? 7.664 5.305 10.195 1 91.88 106 HIS A C 1
ATOM 823 O O . HIS A 1 106 ? 7.727 6.484 10.555 1 91.88 106 HIS A O 1
ATOM 829 N N . LYS A 1 107 ? 6.57 4.781 9.703 1 88.62 107 LYS A N 1
ATOM 830 C CA . LYS A 1 107 ? 5.285 5.473 9.633 1 88.62 107 LYS A CA 1
ATOM 831 C C . LYS A 1 107 ? 5.398 6.758 8.812 1 88.62 107 LYS A C 1
ATOM 833 O O . LYS A 1 107 ? 4.973 7.824 9.258 1 88.62 107 LYS A O 1
ATOM 838 N N . ILE A 1 108 ? 6.004 6.59 7.652 1 91.38 108 ILE A N 1
ATOM 839 C CA . ILE A 1 108 ? 6.148 7.742 6.77 1 91.38 108 ILE A CA 1
ATOM 840 C C . ILE A 1 108 ? 5.391 7.492 5.469 1 91.38 108 ILE A C 1
ATOM 842 O O . ILE A 1 108 ? 5.141 6.34 5.098 1 91.38 108 ILE A O 1
ATOM 846 N N . GLY A 1 109 ? 5.102 8.609 4.762 1 91.62 109 GLY A N 1
ATOM 847 C CA . GLY A 1 109 ? 4.211 8.484 3.621 1 91.62 109 GLY A CA 1
ATOM 848 C C . GLY A 1 109 ? 4.922 8.594 2.287 1 91.62 109 GLY A C 1
ATOM 849 O O . GLY A 1 109 ? 4.305 8.445 1.231 1 91.62 109 GLY A O 1
ATOM 850 N N . CYS A 1 110 ? 6.242 8.898 2.393 1 95.06 110 CYS A N 1
ATOM 851 C CA . CYS A 1 110 ? 6.965 9.023 1.132 1 95.06 110 CYS A CA 1
ATOM 852 C C . CYS A 1 110 ? 8.453 8.75 1.329 1 95.06 110 CYS A C 1
ATOM 854 O O . CYS A 1 110 ? 8.938 8.719 2.461 1 95.06 110 CYS A O 1
ATOM 856 N N . LEU A 1 111 ? 9.109 8.492 0.242 1 97.88 111 LEU A N 1
ATOM 857 C CA . LEU A 1 111 ? 10.555 8.289 0.166 1 97.88 111 LEU A CA 1
ATOM 858 C C . LEU A 1 111 ? 11.148 9.047 -1.017 1 97.88 111 LEU A C 1
ATOM 860 O O . LEU A 1 111 ? 10.961 8.648 -2.17 1 97.88 111 LEU A O 1
ATOM 864 N N . PRO A 1 112 ? 11.82 10.172 -0.728 1 98.25 112 PRO A N 1
ATOM 865 C CA . PRO A 1 112 ? 12.617 10.719 -1.834 1 98.25 112 PRO A CA 1
ATOM 866 C C . PRO A 1 112 ? 13.586 9.703 -2.426 1 98.25 112 PRO A C 1
ATOM 868 O O . PRO A 1 112 ? 14.18 8.906 -1.69 1 98.25 112 PRO A O 1
ATOM 871 N N . VAL A 1 113 ? 13.672 9.68 -3.707 1 98.62 113 VAL A N 1
ATOM 872 C CA . VAL A 1 113 ? 14.547 8.758 -4.422 1 98.62 113 VAL A CA 1
ATOM 873 C C . VAL A 1 113 ? 15.766 9.508 -4.945 1 98.62 113 VAL A C 1
ATOM 875 O O . VAL A 1 113 ? 15.641 10.469 -5.707 1 98.62 113 VAL A O 1
ATOM 878 N N . LEU A 1 114 ? 16.938 9.047 -4.508 1 98.25 114 LEU A N 1
ATOM 879 C CA . LEU A 1 114 ? 18.172 9.797 -4.797 1 98.25 114 LEU A CA 1
ATOM 880 C C . LEU A 1 114 ? 19.141 8.945 -5.609 1 98.25 114 LEU A C 1
ATOM 882 O O . LEU A 1 114 ? 19.219 7.734 -5.414 1 98.25 114 LEU A O 1
ATOM 886 N N . GLU A 1 115 ? 19.797 9.531 -6.52 1 97.62 115 GLU A N 1
ATOM 887 C CA . GLU A 1 115 ? 21.016 9.055 -7.156 1 97.62 115 GLU A CA 1
ATOM 888 C C . GLU A 1 115 ? 22.172 10.016 -6.922 1 97.62 115 GLU A C 1
ATOM 890 O O . GLU A 1 115 ? 22.141 11.156 -7.387 1 97.62 115 GLU A O 1
ATOM 895 N N . ASP A 1 116 ? 23.203 9.602 -6.191 1 95.69 116 ASP A N 1
ATOM 896 C CA . ASP A 1 116 ? 24.359 10.445 -5.863 1 95.69 116 ASP A CA 1
ATOM 897 C C . ASP A 1 116 ? 23.906 11.766 -5.254 1 95.69 116 ASP A C 1
ATOM 899 O O . ASP A 1 116 ? 24.281 12.844 -5.727 1 95.69 116 ASP A O 1
ATOM 903 N N . ASP A 1 117 ? 22.938 11.766 -4.32 1 95.31 117 ASP A N 1
ATOM 904 C CA . ASP A 1 117 ? 22.438 12.875 -3.512 1 95.31 117 ASP A CA 1
ATOM 905 C C . ASP A 1 117 ? 21.562 13.812 -4.348 1 95.31 117 ASP A C 1
ATOM 907 O O . ASP A 1 117 ? 21.188 14.883 -3.885 1 95.31 117 ASP A O 1
ATOM 911 N N . VAL A 1 118 ? 21.312 13.336 -5.59 1 97.56 118 VAL A N 1
ATOM 912 C CA . VAL A 1 118 ? 20.438 14.102 -6.465 1 97.56 118 VAL A CA 1
ATOM 913 C C . VAL A 1 118 ? 19.047 13.469 -6.48 1 97.56 118 VAL A C 1
ATOM 915 O O . VAL A 1 118 ? 18.906 12.25 -6.637 1 97.56 118 VAL A O 1
ATOM 918 N N . VAL A 1 119 ? 18.031 14.367 -6.352 1 98.06 119 VAL A N 1
ATOM 919 C CA . VAL A 1 119 ? 16.656 13.859 -6.352 1 98.06 119 VAL A CA 1
ATOM 920 C C . VAL A 1 119 ? 16.25 13.477 -7.773 1 98.06 119 VAL A C 1
ATOM 922 O O . VAL A 1 119 ? 16.219 14.328 -8.672 1 98.06 119 VAL A O 1
ATOM 925 N N . VAL A 1 120 ? 15.93 12.203 -7.891 1 97.94 120 VAL A N 1
ATOM 926 C CA . VAL A 1 120 ? 15.523 11.758 -9.219 1 97.94 120 VAL A CA 1
ATOM 927 C C . VAL A 1 120 ? 14.047 11.367 -9.195 1 97.94 120 VAL A C 1
ATOM 929 O O . VAL A 1 120 ? 13.438 11.148 -10.25 1 97.94 120 VAL A O 1
ATOM 932 N N . GLY A 1 121 ? 13.445 11.25 -8.047 1 98.12 121 GLY A N 1
ATOM 933 C CA . GLY A 1 121 ? 12.039 10.898 -7.926 1 98.12 121 GLY A CA 1
ATOM 934 C C . GLY A 1 121 ? 11.539 10.922 -6.492 1 98.12 121 GLY A C 1
ATOM 935 O O . GLY A 1 121 ? 12.266 11.336 -5.582 1 98.12 121 GLY A O 1
ATOM 936 N N . ILE A 1 122 ? 10.32 10.578 -6.285 1 98.25 122 ILE A N 1
ATOM 937 C CA . ILE A 1 122 ? 9.703 10.406 -4.973 1 98.25 122 ILE A CA 1
ATOM 938 C C . ILE A 1 122 ? 8.719 9.242 -5.023 1 98.25 122 ILE A C 1
ATOM 940 O O . ILE A 1 122 ? 7.934 9.125 -5.969 1 98.25 122 ILE A O 1
ATOM 944 N N . ALA A 1 123 ? 8.852 8.305 -4.152 1 97.62 123 ALA A N 1
ATOM 945 C CA . ALA A 1 123 ? 7.895 7.211 -3.998 1 97.62 123 ALA A CA 1
ATOM 946 C C . ALA A 1 123 ? 6.957 7.461 -2.82 1 97.62 123 ALA A C 1
ATOM 948 O O . ALA A 1 123 ? 7.41 7.703 -1.699 1 97.62 123 ALA A O 1
ATOM 949 N N . THR A 1 124 ? 5.676 7.449 -3.07 1 95.62 124 THR A N 1
ATOM 950 C CA . THR A 1 124 ? 4.703 7.664 -2.006 1 95.62 124 THR A CA 1
ATOM 951 C C . THR A 1 124 ? 3.928 6.379 -1.72 1 95.62 124 THR A C 1
ATOM 953 O O . THR A 1 124 ? 4.012 5.414 -2.482 1 95.62 124 THR A O 1
ATOM 956 N N . GLN A 1 125 ? 3.236 6.371 -0.604 1 94.94 125 GLN A N 1
ATOM 957 C CA . GLN A 1 125 ? 2.375 5.238 -0.288 1 94.94 125 GLN A CA 1
ATOM 958 C C . GLN A 1 125 ? 1.369 4.98 -1.407 1 94.94 125 GLN A C 1
ATOM 960 O O . GLN A 1 125 ? 1.076 3.83 -1.733 1 94.94 125 GLN A O 1
ATOM 965 N N . MET A 1 126 ? 0.933 6.043 -1.992 1 92.94 126 MET A N 1
ATOM 966 C CA . MET A 1 126 ? -0.033 5.918 -3.08 1 92.94 126 MET A CA 1
ATOM 967 C C . MET A 1 126 ? 0.579 5.188 -4.273 1 92.94 126 MET A C 1
ATOM 969 O O . MET A 1 126 ? -0.083 4.367 -4.906 1 92.94 126 MET A O 1
ATOM 973 N N . ASP A 1 127 ? 1.773 5.492 -4.562 1 94.12 127 ASP A N 1
ATOM 974 C CA . ASP A 1 127 ? 2.461 4.812 -5.656 1 94.12 127 ASP A CA 1
ATOM 975 C C . ASP A 1 127 ? 2.52 3.305 -5.418 1 94.12 127 ASP A C 1
ATOM 977 O O . ASP A 1 127 ? 2.295 2.516 -6.336 1 94.12 127 ASP A O 1
ATOM 981 N N . ILE A 1 128 ? 2.822 2.939 -4.18 1 94.94 128 ILE A N 1
ATOM 982 C CA . ILE A 1 128 ? 2.949 1.531 -3.824 1 94.94 128 ILE A CA 1
ATOM 983 C C . ILE A 1 128 ? 1.573 0.869 -3.844 1 94.94 128 ILE A C 1
ATOM 985 O O . ILE A 1 128 ? 1.428 -0.259 -4.32 1 94.94 128 ILE A O 1
ATOM 989 N N . LEU A 1 129 ? 0.564 1.583 -3.367 1 95.19 129 LEU A N 1
ATOM 990 C CA . LEU A 1 129 ? -0.792 1.048 -3.375 1 95.19 129 LEU A CA 1
ATOM 991 C C . LEU A 1 129 ? -1.259 0.771 -4.801 1 95.19 129 LEU A C 1
ATOM 993 O O . LEU A 1 129 ? -1.941 -0.225 -5.055 1 95.19 129 LEU A O 1
ATOM 997 N N . ARG A 1 130 ? -0.906 1.611 -5.715 1 93.5 130 ARG A N 1
ATOM 998 C CA . ARG A 1 130 ? -1.268 1.4 -7.113 1 93.5 130 ARG A CA 1
ATOM 999 C C . ARG A 1 130 ? -0.623 0.132 -7.66 1 93.5 130 ARG A C 1
ATOM 1001 O O . ARG A 1 130 ? -1.26 -0.629 -8.391 1 93.5 130 ARG A O 1
ATOM 1008 N N . SER A 1 131 ? 0.578 -0.066 -7.281 1 91.75 131 SER A N 1
ATOM 1009 C CA . SER A 1 131 ? 1.268 -1.284 -7.695 1 91.75 131 SER A CA 1
ATOM 1010 C C . SER A 1 131 ? 0.593 -2.523 -7.113 1 91.75 131 SER A C 1
ATOM 1012 O O . SER A 1 131 ? 0.455 -3.539 -7.801 1 91.75 131 SER A O 1
ATOM 1014 N N . PHE A 1 132 ? 0.211 -2.416 -5.906 1 92.81 132 PHE A N 1
ATOM 1015 C CA . PHE A 1 132 ? -0.456 -3.514 -5.215 1 92.81 132 PHE A CA 1
ATOM 1016 C C . PHE A 1 132 ? -1.755 -3.887 -5.918 1 92.81 132 PHE A C 1
ATOM 1018 O O . PHE A 1 132 ? -2.025 -5.066 -6.148 1 92.81 132 PHE A O 1
ATOM 1025 N N . GLN A 1 133 ? -2.551 -2.934 -6.254 1 92.19 133 GLN A N 1
ATOM 1026 C CA . GLN A 1 133 ? -3.826 -3.209 -6.906 1 92.19 133 GLN A CA 1
ATOM 1027 C C . GLN A 1 133 ? -3.619 -3.852 -8.273 1 92.19 133 GLN A C 1
ATOM 1029 O O . GLN A 1 133 ? -4.34 -4.781 -8.641 1 92.19 133 GLN A O 1
ATOM 1034 N N . GLU A 1 134 ? -2.605 -3.402 -8.992 1 89.75 134 GLU A N 1
ATOM 1035 C CA . GLU A 1 134 ? -2.303 -3.975 -10.305 1 89.75 134 GLU A CA 1
ATOM 1036 C C . GLU A 1 134 ? -1.861 -5.43 -10.18 1 89.75 134 GLU A C 1
ATOM 1038 O O . GLU A 1 134 ? -2.252 -6.273 -10.984 1 89.75 134 GLU A O 1
ATOM 1043 N N . MET A 1 135 ? -1.104 -5.664 -9.195 1 91.56 135 MET A N 1
ATOM 1044 C CA . MET A 1 135 ? -0.591 -7.008 -8.945 1 91.56 135 MET A CA 1
ATOM 1045 C C . MET A 1 135 ? -1.733 -8 -8.75 1 91.56 135 MET A C 1
ATOM 1047 O O . MET A 1 135 ? -1.646 -9.148 -9.18 1 91.56 135 MET A O 1
ATOM 1051 N N . LEU A 1 136 ? -2.775 -7.516 -8.164 1 92.12 136 LEU A N 1
ATOM 1052 C CA . LEU A 1 136 ? -3.877 -8.422 -7.852 1 92.12 136 LEU A CA 1
ATOM 1053 C C . LEU A 1 136 ? -4.98 -8.312 -8.898 1 92.12 136 LEU A C 1
ATOM 1055 O O . LEU A 1 136 ? -6.09 -8.812 -8.695 1 92.12 136 LEU A O 1
ATOM 1059 N N . GLY A 1 137 ? -4.711 -7.645 -9.977 1 89.06 137 GLY A N 1
ATOM 1060 C CA . GLY A 1 137 ? -5.496 -7.805 -11.188 1 89.06 137 GLY A CA 1
ATOM 1061 C C . GLY A 1 137 ? -6.457 -6.656 -11.438 1 89.06 137 GLY A C 1
ATOM 1062 O O . GLY A 1 137 ? -7.254 -6.699 -12.375 1 89.06 137 GLY A O 1
ATOM 1063 N N . LEU A 1 138 ? -6.523 -5.695 -10.523 1 88.5 138 LEU A N 1
ATOM 1064 C CA . LEU A 1 138 ? -7.328 -4.52 -10.844 1 88.5 138 LEU A CA 1
ATOM 1065 C C . LEU A 1 138 ? -6.668 -3.689 -11.938 1 88.5 138 LEU A C 1
ATOM 1067 O O . LEU A 1 138 ? -5.438 -3.607 -12 1 88.5 138 LEU A O 1
ATOM 1071 N N . PRO A 1 139 ? -7.426 -3.133 -12.891 1 83.88 139 PRO A N 1
ATOM 1072 C CA . PRO A 1 139 ? -8.891 -3.08 -12.938 1 83.88 139 PRO A CA 1
ATOM 1073 C C . PRO A 1 139 ? -9.492 -4.141 -13.859 1 83.88 139 PRO A C 1
ATOM 1075 O O . PRO A 1 139 ? -10.641 -4.012 -14.289 1 83.88 139 PRO A O 1
ATOM 1078 N N . HIS A 1 140 ? -8.789 -5.133 -14.172 1 85.81 140 HIS A N 1
ATOM 1079 C CA . HIS A 1 140 ? -9.242 -6.102 -15.164 1 85.81 140 HIS A CA 1
ATOM 1080 C C . HIS A 1 140 ? -10.461 -6.871 -14.664 1 85.81 140 HIS A C 1
ATOM 1082 O O . HIS A 1 140 ? -10.57 -7.168 -13.469 1 85.81 140 HIS A O 1
ATOM 1088 N N . GLU A 1 141 ? -11.258 -7.191 -15.594 1 90.25 141 GLU A N 1
ATOM 1089 C CA . GLU A 1 141 ? -12.406 -8.039 -15.281 1 90.25 141 GLU A CA 1
ATOM 1090 C C . GLU A 1 141 ? -11.992 -9.5 -15.148 1 90.25 141 GLU A C 1
ATOM 1092 O O . GLU A 1 141 ? -11.016 -9.938 -15.766 1 90.25 141 GLU A O 1
ATOM 1097 N N . GLY A 1 142 ? -12.859 -10.25 -14.336 1 93.5 142 GLY A N 1
ATOM 1098 C CA . GLY A 1 142 ? -12.617 -11.664 -14.141 1 93.5 142 GLY A CA 1
ATOM 1099 C C . GLY A 1 142 ? -13.125 -12.172 -12.805 1 93.5 142 GLY A C 1
ATOM 1100 O O . GLY A 1 142 ? -13.82 -11.453 -12.078 1 93.5 142 GLY A O 1
ATOM 1101 N N . VAL A 1 143 ? -12.844 -13.43 -12.633 1 95.88 143 VAL A N 1
ATOM 1102 C CA . VAL A 1 143 ? -13.203 -14.055 -11.367 1 95.88 143 VAL A CA 1
ATOM 1103 C C . VAL A 1 143 ? -12.023 -13.977 -10.398 1 95.88 143 VAL A C 1
ATOM 1105 O O . VAL A 1 143 ? -10.914 -14.383 -10.742 1 95.88 143 VAL A O 1
ATOM 1108 N N . ARG A 1 144 ? -12.258 -13.359 -9.312 1 95.94 144 ARG A N 1
ATOM 1109 C CA . ARG A 1 144 ? -11.289 -13.359 -8.219 1 95.94 144 ARG A CA 1
ATOM 1110 C C . ARG A 1 144 ? -11.523 -14.539 -7.285 1 95.94 144 ARG A C 1
ATOM 1112 O O . ARG A 1 144 ? -12.617 -14.711 -6.754 1 95.94 144 ARG A O 1
ATOM 1119 N N . VAL A 1 145 ? -10.5 -15.32 -7.098 1 96.31 145 VAL A N 1
ATOM 1120 C CA . VAL A 1 145 ? -10.648 -16.484 -6.234 1 96.31 145 VAL A CA 1
ATOM 1121 C C . VAL A 1 145 ? -9.492 -16.547 -5.246 1 96.31 145 VAL A C 1
ATOM 1123 O O . VAL A 1 145 ? -8.352 -16.234 -5.598 1 96.31 145 VAL A O 1
ATOM 1126 N N . THR A 1 146 ? -9.805 -16.828 -4.039 1 95.75 146 THR A N 1
ATOM 1127 C CA . THR A 1 146 ? -8.805 -17.094 -3.008 1 95.75 146 THR A CA 1
ATOM 1128 C C . THR A 1 146 ? -8.812 -18.578 -2.625 1 95.75 146 THR A C 1
ATOM 1130 O O . THR A 1 146 ? -9.844 -19.109 -2.209 1 95.75 146 THR A O 1
ATOM 1133 N N . VAL A 1 147 ? -7.672 -19.219 -2.795 1 96.06 147 VAL A N 1
ATOM 1134 C CA . VAL A 1 147 ? -7.523 -20.641 -2.479 1 96.06 147 VAL A CA 1
ATOM 1135 C C . VAL A 1 147 ? -6.496 -20.812 -1.361 1 96.06 147 VAL A C 1
ATOM 1137 O O . VAL A 1 147 ? -5.383 -20.281 -1.447 1 96.06 147 VAL A O 1
ATOM 1140 N N . ARG A 1 148 ? -6.883 -21.625 -0.33 1 96.12 148 ARG A N 1
ATOM 1141 C CA . ARG A 1 148 ? -6.008 -21.891 0.808 1 96.12 148 ARG A CA 1
ATOM 1142 C C . ARG A 1 148 ? -5.395 -23.281 0.712 1 96.12 148 ARG A C 1
ATOM 1144 O O . ARG A 1 148 ? -6.07 -24.25 0.336 1 96.12 148 ARG A O 1
ATOM 1151 N N . PHE A 1 149 ? -4.125 -23.297 0.993 1 94.19 149 PHE A N 1
ATOM 1152 C CA . PHE A 1 149 ? -3.41 -24.578 0.941 1 94.19 149 PHE A CA 1
ATOM 1153 C C . PHE A 1 149 ? -2.312 -24.625 1.996 1 94.19 149 PHE A C 1
ATOM 1155 O O . PHE A 1 149 ? -1.858 -23.578 2.475 1 94.19 149 PHE A O 1
ATOM 1162 N N . PRO A 1 150 ? -1.971 -25.891 2.418 1 93.62 150 PRO A N 1
ATOM 1163 C CA . PRO A 1 150 ? -0.935 -26 3.449 1 93.62 150 PRO A CA 1
ATOM 1164 C C . PRO A 1 150 ? 0.435 -25.531 2.961 1 93.62 150 PRO A C 1
ATOM 1166 O O . PRO A 1 150 ? 0.763 -25.688 1.783 1 93.62 150 PRO A O 1
ATOM 1169 N N . ASP A 1 151 ? 1.135 -24.891 3.879 1 88.62 151 ASP A N 1
ATOM 1170 C CA . ASP A 1 151 ? 2.508 -24.484 3.602 1 88.62 151 ASP A CA 1
ATOM 1171 C C . ASP A 1 151 ? 3.426 -25.688 3.445 1 88.62 151 ASP A C 1
ATOM 1173 O O . ASP A 1 151 ? 4.223 -25.984 4.336 1 88.62 151 ASP A O 1
ATOM 1177 N N . GLN A 1 152 ? 3.311 -26.344 2.387 1 84.94 152 GLN A N 1
ATOM 1178 C CA . GLN A 1 152 ? 4.082 -27.531 2.02 1 84.94 152 GLN A CA 1
ATOM 1179 C C . GLN A 1 152 ? 4.527 -27.453 0.562 1 84.94 152 GLN A C 1
ATOM 1181 O O . GLN A 1 152 ? 3.818 -26.906 -0.285 1 84.94 152 GLN A O 1
ATOM 1186 N N . PRO A 1 153 ? 5.73 -28 0.364 1 79.38 153 PRO A N 1
ATOM 1187 C CA . PRO A 1 153 ? 6.219 -27.984 -1.017 1 79.38 153 PRO A CA 1
ATOM 1188 C C . PRO A 1 153 ? 5.23 -28.609 -1.997 1 79.38 153 PRO A C 1
ATOM 1190 O O . PRO A 1 153 ? 4.574 -29.609 -1.671 1 79.38 153 PRO A O 1
ATOM 1193 N N . GLY A 1 154 ? 4.996 -27.984 -3.055 1 79.12 154 GLY A N 1
ATOM 1194 C CA . GLY A 1 154 ? 4.242 -28.562 -4.156 1 79.12 154 GLY A CA 1
ATOM 1195 C C . GLY A 1 154 ? 2.781 -28.156 -4.156 1 79.12 154 GLY A C 1
ATOM 1196 O O . GLY A 1 154 ? 2.066 -28.391 -5.133 1 79.12 154 GLY A O 1
ATOM 1197 N N . GLN A 1 155 ? 2.307 -27.594 -3.096 1 85.06 155 GLN A N 1
ATOM 1198 C CA . GLN A 1 155 ? 0.886 -27.281 -3 1 85.06 155 GLN A CA 1
ATOM 1199 C C . GLN A 1 155 ? 0.505 -26.156 -3.957 1 85.06 155 GLN A C 1
ATOM 1201 O O . GLN A 1 155 ? -0.545 -26.203 -4.602 1 85.06 155 GLN A O 1
ATOM 1206 N N . PHE A 1 156 ? 1.349 -25.188 -4.086 1 84.88 156 PHE A N 1
ATOM 1207 C CA . PHE A 1 156 ? 1.073 -24.062 -4.98 1 84.88 156 PHE A CA 1
ATOM 1208 C C . PHE A 1 156 ? 1.054 -24.531 -6.434 1 84.88 156 PHE A C 1
ATOM 1210 O O . PHE A 1 156 ? 0.223 -24.078 -7.223 1 84.88 156 PHE A O 1
ATOM 1217 N N . ILE A 1 157 ? 1.885 -25.469 -6.781 1 82.81 157 ILE A N 1
ATOM 1218 C CA . ILE A 1 157 ? 2.006 -25.953 -8.156 1 82.81 157 ILE A CA 1
ATOM 1219 C C . ILE A 1 157 ? 0.705 -26.625 -8.578 1 82.81 157 ILE A C 1
ATOM 1221 O O . ILE A 1 157 ? 0.312 -26.562 -9.742 1 82.81 157 ILE A O 1
ATOM 1225 N N . LYS A 1 158 ? 0.109 -27.25 -7.652 1 87.38 158 LYS A N 1
ATOM 1226 C CA . LYS A 1 158 ? -1.158 -27.906 -7.965 1 87.38 158 LYS A CA 1
ATOM 1227 C C . LYS A 1 158 ? -2.182 -26.906 -8.484 1 87.38 158 LYS A C 1
ATOM 1229 O O . LYS A 1 158 ? -2.949 -27.203 -9.398 1 87.38 158 LYS A O 1
ATOM 1234 N N . LEU A 1 159 ? -2.197 -25.719 -7.898 1 88.56 159 LEU A N 1
ATOM 1235 C CA . LEU A 1 159 ? -3.092 -24.656 -8.336 1 88.56 159 LEU A CA 1
ATOM 1236 C C . LEU A 1 159 ? -2.762 -24.219 -9.766 1 88.56 159 LEU A C 1
ATOM 1238 O O . LEU A 1 159 ? -3.66 -24.062 -10.594 1 88.56 159 LEU A O 1
ATOM 1242 N N . MET A 1 160 ? -1.541 -24.094 -10.008 1 83.56 160 MET A N 1
ATOM 1243 C CA . MET A 1 160 ? -1.094 -23.656 -11.328 1 83.56 160 MET A CA 1
ATOM 1244 C C . MET A 1 160 ? -1.408 -24.719 -12.383 1 83.56 160 MET A C 1
ATOM 1246 O O . MET A 1 160 ? -1.729 -24.375 -13.523 1 83.56 160 MET A O 1
ATOM 1250 N N . ASN A 1 161 ? -1.285 -25.938 -11.977 1 85.25 161 ASN A N 1
ATOM 1251 C CA . ASN A 1 161 ? -1.599 -27.016 -12.906 1 85.25 161 ASN A CA 1
ATOM 1252 C C . ASN A 1 161 ? -3.057 -26.969 -13.352 1 85.25 161 ASN A C 1
ATOM 1254 O O . ASN A 1 161 ? -3.363 -27.234 -14.516 1 85.25 161 ASN A O 1
ATOM 1258 N N . VAL A 1 162 ? -3.867 -26.672 -12.453 1 90.56 162 VAL A N 1
ATOM 1259 C CA . VAL A 1 162 ? -5.285 -26.562 -12.789 1 90.56 162 VAL A CA 1
ATOM 1260 C C . VAL A 1 162 ? -5.488 -25.438 -13.805 1 90.56 162 VAL A C 1
ATOM 1262 O O . VAL A 1 162 ? -6.234 -25.609 -14.773 1 90.56 162 VAL A O 1
ATOM 1265 N N . LEU A 1 163 ? -4.844 -24.328 -13.633 1 88.19 163 LEU A N 1
ATOM 1266 C CA . LEU A 1 163 ? -4.93 -23.219 -14.586 1 88.19 163 LEU A CA 1
ATOM 1267 C C . LEU A 1 163 ? -4.473 -23.672 -15.969 1 88.19 163 LEU A C 1
ATOM 1269 O O . LEU A 1 163 ? -5.137 -23.375 -16.969 1 88.19 163 LEU A O 1
ATOM 1273 N N . ALA A 1 164 ? -3.395 -24.391 -16.016 1 84.25 164 ALA A N 1
ATOM 1274 C CA . ALA A 1 164 ? -2.816 -24.859 -17.266 1 84.25 164 ALA A CA 1
ATOM 1275 C C . ALA A 1 164 ? -3.74 -25.859 -17.953 1 84.25 164 ALA A C 1
ATOM 1277 O O . ALA A 1 164 ? -3.953 -25.781 -19.172 1 84.25 164 ALA A O 1
ATOM 1278 N N . GLU A 1 165 ? -4.207 -26.75 -17.219 1 88.12 165 GLU A N 1
ATOM 1279 C CA . GLU A 1 165 ? -5.082 -27.797 -17.75 1 88.12 165 GLU A CA 1
ATOM 1280 C C . GLU A 1 165 ? -6.312 -27.188 -18.422 1 88.12 165 GLU A C 1
ATOM 1282 O O . GLU A 1 165 ? -6.805 -27.719 -19.422 1 88.12 165 GLU A O 1
ATOM 1287 N N . HIS A 1 166 ? -6.734 -26.094 -17.891 1 90.5 166 HIS A N 1
ATOM 1288 C CA . HIS A 1 166 ? -7.934 -25.453 -18.422 1 90.5 166 HIS A CA 1
ATOM 1289 C C . HIS A 1 166 ? -7.578 -24.344 -19.406 1 90.5 166 HIS A C 1
ATOM 1291 O O . HIS A 1 166 ? -8.461 -23.719 -19.984 1 90.5 166 HIS A O 1
ATOM 1297 N N . ARG A 1 167 ? -6.297 -24.094 -19.594 1 86.75 167 ARG A N 1
ATOM 1298 C CA . ARG A 1 167 ? -5.777 -23.047 -20.469 1 86.75 167 ARG A CA 1
ATOM 1299 C C . ARG A 1 167 ? -6.305 -21.672 -20.062 1 86.75 167 ARG A C 1
ATOM 1301 O O . ARG A 1 167 ? -6.711 -20.875 -20.922 1 86.75 167 ARG A O 1
ATOM 1308 N N . TRP A 1 168 ? -6.457 -21.516 -18.688 1 88.19 168 TRP A N 1
ATOM 1309 C CA . TRP A 1 168 ? -6.891 -20.219 -18.172 1 88.19 168 TRP A CA 1
ATOM 1310 C C . TRP A 1 168 ? -5.715 -19.266 -18.047 1 88.19 168 TRP A C 1
ATOM 1312 O O . TRP A 1 168 ? -4.617 -19.656 -17.656 1 88.19 168 TRP A O 1
ATOM 1322 N N . GLY A 1 169 ? -5.961 -17.969 -18.469 1 81.88 169 GLY A N 1
ATOM 1323 C CA . GLY A 1 169 ? -5.004 -16.922 -18.141 1 81.88 169 GLY A CA 1
ATOM 1324 C C . GLY A 1 169 ? -5.129 -16.422 -16.719 1 81.88 169 GLY A C 1
ATOM 1325 O O . GLY A 1 169 ? -6.062 -16.797 -16 1 81.88 169 GLY A O 1
ATOM 1326 N N . VAL A 1 170 ? -4.109 -15.672 -16.297 1 85.25 170 VAL A N 1
ATOM 1327 C CA . VAL A 1 170 ? -4.137 -15.062 -14.961 1 85.25 170 VAL A CA 1
ATOM 1328 C C . VAL A 1 170 ? -3.766 -13.586 -15.07 1 85.25 170 VAL A C 1
ATOM 1330 O O . VAL A 1 170 ? -2.713 -13.242 -15.609 1 85.25 170 VAL A O 1
ATOM 1333 N N . MET A 1 171 ? -4.641 -12.68 -14.586 1 86.06 171 MET A N 1
ATOM 1334 C CA . MET A 1 171 ? -4.391 -11.242 -14.641 1 86.06 171 MET A CA 1
ATOM 1335 C C . MET A 1 171 ? -3.752 -10.75 -13.344 1 86.06 171 MET A C 1
ATOM 1337 O O . MET A 1 171 ? -3.215 -9.641 -13.289 1 86.06 171 MET A O 1
ATOM 1341 N N . GLY A 1 172 ? -3.85 -11.484 -12.352 1 88.94 172 GLY A N 1
ATOM 1342 C CA . GLY A 1 172 ? -3.268 -11.18 -11.055 1 88.94 172 GLY A CA 1
ATOM 1343 C C . GLY A 1 172 ? -3.082 -12.406 -10.18 1 88.94 172 GLY A C 1
ATOM 1344 O O . GLY A 1 172 ? -3.922 -13.305 -10.188 1 88.94 172 GLY A O 1
ATOM 1345 N N . ILE A 1 173 ? -1.98 -12.414 -9.508 1 90.06 173 ILE A N 1
ATOM 1346 C CA . ILE A 1 173 ? -1.714 -13.5 -8.578 1 90.06 173 ILE A CA 1
ATOM 1347 C C . ILE A 1 173 ? -0.879 -12.984 -7.406 1 90.06 173 ILE A C 1
ATOM 1349 O O . ILE A 1 173 ? 0.028 -12.172 -7.594 1 90.06 173 ILE A O 1
ATOM 1353 N N . GLY A 1 174 ? -1.217 -13.375 -6.27 1 91.19 174 GLY A N 1
ATOM 1354 C CA . GLY A 1 174 ? -0.473 -13.102 -5.047 1 91.19 174 GLY A CA 1
ATOM 1355 C C . GLY A 1 174 ? -0.726 -14.133 -3.957 1 91.19 174 GLY A C 1
ATOM 1356 O O . GLY A 1 174 ? -1.819 -14.688 -3.869 1 91.19 174 GLY A O 1
ATOM 1357 N N . THR A 1 175 ? 0.267 -14.414 -3.168 1 90.12 175 THR A N 1
ATOM 1358 C CA . THR A 1 175 ? 0.108 -15.336 -2.049 1 90.12 175 THR A CA 1
ATOM 1359 C C . THR A 1 175 ? 0.445 -14.648 -0.729 1 90.12 175 THR A C 1
ATOM 1361 O O . THR A 1 175 ? 1.357 -13.82 -0.67 1 90.12 175 THR A O 1
ATOM 1364 N N . PHE A 1 176 ? -0.309 -15.07 0.259 1 87.88 176 PHE A N 1
ATOM 1365 C CA . PHE A 1 176 ? -0.167 -14.547 1.611 1 87.88 176 PHE A CA 1
ATOM 1366 C C . PHE A 1 176 ? -0.128 -15.672 2.633 1 87.88 176 PHE A C 1
ATOM 1368 O O . PHE A 1 176 ? -0.848 -16.672 2.496 1 87.88 176 PHE A O 1
ATOM 1375 N N . PRO A 1 177 ? 0.761 -15.414 3.627 1 87.62 177 PRO A N 1
ATOM 1376 C CA . PRO A 1 177 ? 0.48 -16.297 4.766 1 87.62 177 PRO A CA 1
ATOM 1377 C C . PRO A 1 177 ? -0.932 -16.109 5.316 1 87.62 177 PRO A C 1
ATOM 1379 O O . PRO A 1 177 ? -1.392 -14.977 5.48 1 87.62 177 PRO A O 1
ATOM 1382 N N . SER A 1 178 ? -1.636 -17.188 5.508 1 89.31 178 SER A N 1
ATOM 1383 C CA . SER A 1 178 ? -3.01 -17.094 5.988 1 89.31 178 SER A CA 1
ATOM 1384 C C . SER A 1 178 ? -3.062 -16.516 7.398 1 89.31 178 SER A C 1
ATOM 1386 O O . SER A 1 178 ? -2.422 -17.047 8.312 1 89.31 178 SER A O 1
ATOM 1388 N N . ARG A 1 179 ? -3.779 -15.445 7.57 1 81.38 179 ARG A N 1
ATOM 1389 C CA . ARG A 1 179 ? -3.91 -14.844 8.891 1 81.38 179 ARG A CA 1
ATOM 1390 C C . ARG A 1 179 ? -4.898 -15.617 9.758 1 81.38 179 ARG A C 1
ATOM 1392 O O . ARG A 1 179 ? -4.766 -15.664 10.977 1 81.38 179 ARG A O 1
ATOM 1399 N N . ARG A 1 180 ? -5.785 -16.297 9.102 1 83.25 180 ARG A N 1
ATOM 1400 C CA . ARG A 1 180 ? -6.848 -17.016 9.805 1 83.25 180 ARG A CA 1
ATOM 1401 C C . ARG A 1 180 ? -6.402 -18.422 10.188 1 83.25 180 ARG A C 1
ATOM 1403 O O . ARG A 1 180 ? -6.977 -19.031 11.094 1 83.25 180 ARG A O 1
ATOM 1410 N N . ARG A 1 181 ? -5.438 -18.938 9.43 1 90.12 181 ARG A N 1
ATOM 1411 C CA . ARG A 1 181 ? -4.984 -20.312 9.648 1 90.12 181 ARG A CA 1
ATOM 1412 C C . ARG A 1 181 ? -3.467 -20.406 9.539 1 90.12 181 ARG A C 1
ATOM 1414 O O . ARG A 1 181 ? -2.932 -20.719 8.469 1 90.12 181 ARG A O 1
ATOM 1421 N N . PRO A 1 182 ? -2.803 -20.297 10.719 1 89.44 182 PRO A N 1
ATOM 1422 C CA . PRO A 1 182 ? -1.342 -20.422 10.68 1 89.44 182 PRO A CA 1
ATOM 1423 C C . PRO A 1 182 ? -0.864 -21.719 10.047 1 89.44 182 PRO A C 1
ATOM 1425 O O . PRO A 1 182 ? -1.479 -22.766 10.25 1 89.44 182 PRO A O 1
ATOM 1428 N N . GLY A 1 183 ? 0.132 -21.688 9.227 1 90.69 183 GLY A N 1
ATOM 1429 C CA . GLY A 1 183 ? 0.649 -22.859 8.547 1 90.69 183 GLY A CA 1
ATOM 1430 C C . GLY A 1 183 ? 0.075 -23.031 7.152 1 90.69 183 GLY A C 1
ATOM 1431 O O . GLY A 1 183 ? 0.388 -24.016 6.469 1 90.69 183 GLY A O 1
ATOM 1432 N N . PHE A 1 184 ? -0.766 -22.094 6.848 1 93.56 184 PHE A N 1
ATOM 1433 C CA . PHE A 1 184 ? -1.367 -22.141 5.52 1 93.56 184 PHE A CA 1
ATOM 1434 C C . PHE A 1 184 ? -1.083 -20.844 4.762 1 93.56 184 PHE A C 1
ATOM 1436 O O . PHE A 1 184 ? -0.7 -19.844 5.359 1 93.56 184 PHE A O 1
ATOM 1443 N N . TYR A 1 185 ? -1.181 -20.922 3.441 1 92.12 185 TYR A N 1
ATOM 1444 C CA . TYR A 1 185 ? -1.121 -19.766 2.566 1 92.12 185 TYR A CA 1
ATOM 1445 C C . TYR A 1 185 ? -2.449 -19.547 1.848 1 92.12 185 TYR A C 1
ATOM 1447 O O . TYR A 1 185 ? -3.182 -20.516 1.589 1 92.12 185 TYR A O 1
ATOM 1455 N N . ASP A 1 186 ? -2.766 -18.344 1.613 1 94 186 ASP A N 1
ATOM 1456 C CA . ASP A 1 186 ? -3.869 -17.953 0.741 1 94 186 ASP A CA 1
ATOM 1457 C C . ASP A 1 186 ? -3.355 -17.406 -0.588 1 94 186 ASP A C 1
ATOM 1459 O O . ASP A 1 186 ? -2.598 -16.438 -0.612 1 94 186 ASP A O 1
ATOM 1463 N N . ALA A 1 187 ? -3.711 -18.047 -1.662 1 93.25 187 ALA A N 1
ATOM 1464 C CA . ALA A 1 187 ? -3.424 -17.531 -2.998 1 93.25 187 ALA A CA 1
ATOM 1465 C C . ALA A 1 187 ? -4.621 -16.781 -3.562 1 93.25 187 ALA A C 1
ATOM 1467 O O . ALA A 1 187 ? -5.738 -17.297 -3.582 1 93.25 187 ALA A O 1
ATOM 1468 N N . VAL A 1 188 ? -4.367 -15.578 -3.967 1 94.19 188 VAL A N 1
ATOM 1469 C CA . VAL A 1 188 ? -5.395 -14.797 -4.645 1 94.19 188 VAL A CA 1
ATOM 1470 C C . VAL A 1 188 ? -5.105 -14.742 -6.145 1 94.19 188 VAL A C 1
ATOM 1472 O O . VAL A 1 188 ? -4 -14.383 -6.555 1 94.19 188 VAL A O 1
ATOM 1475 N N . LEU A 1 189 ? -6.102 -15.133 -6.922 1 93.25 189 LEU A N 1
ATOM 1476 C CA . LEU A 1 189 ? -5.965 -15.141 -8.375 1 93.25 189 LEU A CA 1
ATOM 1477 C C . LEU A 1 189 ? -7.098 -14.352 -9.031 1 93.25 189 LEU A C 1
ATOM 1479 O O . LEU A 1 189 ? -8.242 -14.414 -8.578 1 93.25 189 LEU A O 1
ATOM 1483 N N . LYS A 1 190 ? -6.758 -13.656 -10.047 1 93.06 190 LYS A N 1
ATOM 1484 C CA . LYS A 1 190 ? -7.723 -13.055 -10.961 1 93.06 190 LYS A CA 1
ATOM 1485 C C . LYS A 1 190 ? -7.68 -13.742 -12.328 1 93.06 190 LYS A C 1
ATOM 1487 O O . LYS A 1 190 ? -6.691 -13.617 -13.062 1 93.06 190 LYS A O 1
ATOM 1492 N N . ILE A 1 191 ? -8.758 -14.453 -12.617 1 92.19 191 ILE A N 1
ATOM 1493 C CA . ILE A 1 191 ? -8.812 -15.266 -13.828 1 92.19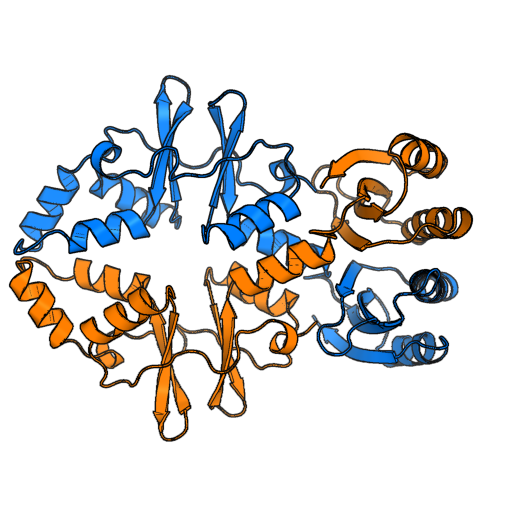 191 ILE A CA 1
ATOM 1494 C C . ILE A 1 191 ? -9.828 -14.672 -14.805 1 92.19 191 ILE A C 1
ATOM 1496 O O . ILE A 1 191 ? -11.008 -14.555 -14.477 1 92.19 191 ILE A O 1
ATOM 1500 N N . PRO A 1 192 ? -9.32 -14.32 -16 1 90.69 192 PRO A N 1
ATOM 1501 C CA . PRO A 1 192 ? -10.234 -13.719 -16.969 1 90.69 192 PRO A CA 1
ATOM 1502 C C . PRO A 1 192 ? -11 -14.766 -17.781 1 90.69 192 PRO A C 1
ATOM 1504 O O . PRO A 1 192 ? -10.562 -15.914 -17.891 1 90.69 192 PRO A O 1
ATOM 1507 N N . HIS A 1 193 ? -12.188 -14.359 -18.266 1 92.06 193 HIS A N 1
ATOM 1508 C CA . HIS A 1 193 ? -12.953 -15.094 -19.266 1 92.06 193 HIS A CA 1
ATOM 1509 C C . HIS A 1 193 ? -13.422 -16.438 -18.703 1 92.06 193 HIS A C 1
ATOM 1511 O O . HIS A 1 193 ? -13.344 -17.453 -19.391 1 92.06 193 HIS A O 1
ATOM 1517 N N . VAL A 1 194 ? -13.703 -16.484 -17.438 1 94.94 194 VAL A N 1
ATOM 1518 C CA . VAL A 1 194 ? -14.266 -17.656 -16.797 1 94.94 194 VAL A CA 1
ATOM 1519 C C . VAL A 1 194 ? -15.469 -17.266 -15.938 1 94.94 194 VAL A C 1
ATOM 1521 O O . VAL A 1 194 ? -15.719 -16.078 -15.719 1 94.94 194 VAL A O 1
ATOM 1524 N N . THR A 1 195 ? -16.281 -18.266 -15.57 1 95.81 195 THR A N 1
ATOM 1525 C CA . THR A 1 195 ? -17.359 -18.047 -14.602 1 95.81 195 THR A CA 1
ATOM 1526 C C . THR A 1 195 ? -16.938 -18.547 -13.227 1 95.81 195 THR A C 1
ATOM 1528 O O . THR A 1 195 ? -16.078 -19.422 -13.109 1 95.81 195 THR A O 1
ATOM 1531 N N . PRO A 1 196 ? -17.547 -18 -12.195 1 96.5 196 PRO A N 1
ATOM 1532 C CA . PRO A 1 196 ? -17.25 -18.5 -10.852 1 96.5 196 PRO A CA 1
ATOM 1533 C C . PRO A 1 196 ? -17.484 -20 -10.703 1 96.5 196 PRO A C 1
ATOM 1535 O O . PRO A 1 196 ? -16.734 -20.688 -10.016 1 96.5 196 PRO A O 1
ATOM 1538 N N . GLN A 1 197 ? -18.484 -20.469 -11.344 1 96.75 197 GLN A N 1
ATOM 1539 C CA . GLN A 1 197 ? -18.828 -21.891 -11.25 1 96.75 197 GLN A CA 1
ATOM 1540 C C . GLN A 1 197 ? -17.719 -22.75 -11.852 1 96.75 197 GLN A C 1
ATOM 1542 O O . GLN A 1 197 ? -17.375 -23.797 -11.297 1 96.75 197 GLN A O 1
ATOM 1547 N N . GLU A 1 198 ? -17.219 -22.344 -12.938 1 96.31 198 GLU A N 1
ATOM 1548 C CA . GLU A 1 198 ? -16.125 -23.078 -13.586 1 96.31 198 GLU A CA 1
ATOM 1549 C C . GLU A 1 198 ? -14.898 -23.125 -12.68 1 96.31 198 GLU A C 1
ATOM 1551 O O . GLU A 1 198 ? -14.297 -24.188 -12.516 1 96.31 198 GLU A O 1
ATOM 1556 N N . VAL A 1 199 ? -14.578 -21.984 -12.094 1 96.5 199 VAL A N 1
ATOM 1557 C CA . VAL A 1 199 ? -13.406 -21.875 -11.234 1 96.5 199 VAL A CA 1
ATOM 1558 C C . VAL A 1 199 ? -13.602 -22.734 -9.984 1 96.5 199 VAL A C 1
ATOM 1560 O O . VAL A 1 199 ? -12.703 -23.469 -9.578 1 96.5 199 VAL A O 1
ATOM 1563 N N . GLU A 1 200 ? -14.766 -22.641 -9.477 1 97.19 200 GLU A N 1
ATOM 1564 C CA . GLU A 1 200 ? -15.078 -23.406 -8.273 1 97.19 200 GLU A CA 1
ATOM 1565 C C . GLU A 1 200 ? -14.938 -24.906 -8.516 1 97.19 200 GLU A C 1
ATOM 1567 O O . GLU A 1 200 ? -14.32 -25.609 -7.715 1 97.19 200 GLU A O 1
ATOM 1572 N N . THR A 1 201 ? -15.508 -25.391 -9.562 1 97 201 THR A N 1
ATOM 1573 C CA . THR A 1 201 ? -15.461 -26.812 -9.891 1 97 201 THR A CA 1
ATOM 1574 C C . THR A 1 201 ? -14.023 -27.266 -10.094 1 97 201 THR A C 1
ATOM 1576 O O . THR A 1 201 ? -13.617 -28.312 -9.578 1 97 201 THR A O 1
ATOM 1579 N N . ALA A 1 202 ? -13.289 -26.484 -10.766 1 96.25 202 ALA A N 1
ATOM 1580 C CA . ALA A 1 202 ? -11.914 -26.859 -11.109 1 96.25 202 ALA A CA 1
ATOM 1581 C C . ALA A 1 202 ? -11.031 -26.906 -9.867 1 96.25 202 ALA A C 1
ATOM 1583 O O . ALA A 1 202 ? -10.234 -27.828 -9.695 1 96.25 202 ALA A O 1
ATOM 1584 N N . PHE A 1 203 ? -11.195 -25.891 -8.945 1 96.12 203 PHE A N 1
ATOM 1585 C CA . PHE A 1 203 ? -10.273 -25.781 -7.824 1 96.12 203 PHE A CA 1
ATOM 1586 C C . PHE A 1 203 ? -10.711 -26.656 -6.664 1 96.12 203 PHE A C 1
ATOM 1588 O O . PHE A 1 203 ? -9.906 -27.031 -5.812 1 96.12 203 PHE A O 1
ATOM 1595 N N . ARG A 1 204 ? -11.992 -27.016 -6.594 1 95.38 204 ARG A N 1
ATOM 1596 C CA . ARG A 1 204 ? -12.492 -27.906 -5.543 1 95.38 204 ARG A CA 1
ATOM 1597 C C . ARG A 1 204 ? -11.891 -29.297 -5.672 1 95.38 204 ARG A C 1
ATOM 1599 O O . ARG A 1 204 ? -11.797 -30.031 -4.684 1 95.38 204 ARG A O 1
ATOM 1606 N N . ALA A 1 205 ? -11.43 -29.625 -6.793 1 92.75 205 ALA A N 1
ATOM 1607 C CA . ALA A 1 205 ? -10.914 -30.953 -7.074 1 92.75 205 ALA A CA 1
ATOM 1608 C C . ALA A 1 205 ? -9.484 -31.109 -6.566 1 92.75 205 ALA A C 1
ATOM 1610 O O . ALA A 1 205 ? -8.961 -32.219 -6.504 1 92.75 205 ALA A O 1
ATOM 1611 N N . ILE A 1 206 ? -8.836 -30.047 -6.168 1 94.44 206 ILE A N 1
ATOM 1612 C CA . ILE A 1 206 ? -7.441 -30.094 -5.734 1 94.44 206 ILE A CA 1
ATOM 1613 C C . ILE A 1 206 ? -7.375 -30.578 -4.285 1 94.44 206 ILE A C 1
ATOM 1615 O O . ILE A 1 206 ? -7.879 -29.906 -3.379 1 94.44 206 ILE A O 1
ATOM 1619 N N . PRO A 1 207 ? -6.77 -31.688 -4.02 1 93.25 207 PRO A N 1
ATOM 1620 C CA . PRO A 1 207 ? -6.664 -32.156 -2.641 1 93.25 207 PRO A CA 1
ATOM 1621 C C . PRO A 1 207 ? -5.949 -31.156 -1.726 1 93.25 207 PRO A C 1
ATOM 1623 O O . PRO A 1 207 ? -4.992 -30.516 -2.146 1 93.25 207 PRO A O 1
ATOM 1626 N N . GLU A 1 208 ? -6.457 -30.984 -0.511 1 93.94 208 GLU A N 1
ATOM 1627 C CA . GLU A 1 208 ? -5.859 -30.188 0.562 1 93.94 208 GLU A CA 1
ATOM 1628 C C . GLU A 1 208 ? -5.957 -28.703 0.264 1 93.94 208 GLU A C 1
ATOM 1630 O O . GLU A 1 208 ? -5.215 -27.906 0.837 1 93.94 208 GLU A O 1
ATOM 1635 N N . HIS A 1 209 ? -6.754 -28.391 -0.752 1 96 209 HIS A N 1
ATOM 1636 C CA . HIS A 1 209 ? -7.004 -26.984 -1.091 1 96 209 HIS A CA 1
ATOM 1637 C C . HIS A 1 209 ? -8.453 -26.609 -0.807 1 96 209 HIS A C 1
ATOM 1639 O O . HIS A 1 209 ? -9.359 -27.422 -0.994 1 96 209 HIS A O 1
ATOM 1645 N N . GLU A 1 210 ? -8.625 -25.453 -0.307 1 96.06 210 GLU A N 1
ATOM 1646 C CA . GLU A 1 210 ? -9.953 -24.953 0.039 1 96.06 210 GLU A CA 1
ATOM 1647 C C . GLU A 1 210 ? -10.203 -23.578 -0.597 1 96.06 210 GLU A C 1
ATOM 1649 O O . GLU A 1 210 ? -9.375 -22.672 -0.483 1 96.06 210 GLU A O 1
ATOM 1654 N N . ILE A 1 211 ? -11.352 -23.453 -1.247 1 96.94 211 ILE A N 1
ATOM 1655 C CA . ILE A 1 211 ? -11.758 -22.125 -1.723 1 96.94 211 ILE A CA 1
ATOM 1656 C C . ILE A 1 211 ? -12.305 -21.312 -0.558 1 96.94 211 ILE A C 1
ATOM 1658 O O . ILE A 1 211 ? -13.328 -21.672 0.038 1 96.94 211 ILE A O 1
ATOM 1662 N N . VAL A 1 212 ? -11.664 -20.203 -0.265 1 95.06 212 VAL A N 1
ATOM 1663 C CA . VAL A 1 212 ? -12.023 -19.391 0.892 1 95.06 212 VAL A CA 1
ATOM 1664 C C . VAL A 1 212 ? -12.93 -18.234 0.456 1 95.06 212 VAL A C 1
ATOM 1666 O O . VAL A 1 212 ? -13.734 -17.75 1.247 1 95.06 212 VAL A O 1
ATOM 1669 N N . ASP A 1 213 ? -12.773 -17.812 -0.761 1 95 213 ASP A N 1
ATOM 1670 C CA . ASP A 1 213 ? -13.562 -16.734 -1.328 1 95 213 ASP A CA 1
ATOM 1671 C C . ASP A 1 213 ? -13.57 -16.797 -2.854 1 95 213 ASP A C 1
ATOM 1673 O O . ASP A 1 213 ? -12.562 -17.141 -3.471 1 95 213 ASP A O 1
ATOM 1677 N N . ILE A 1 214 ? -14.688 -16.578 -3.447 1 96.5 214 ILE A N 1
ATOM 1678 C CA . ILE A 1 214 ? -14.82 -16.516 -4.898 1 96.5 214 ILE A CA 1
ATOM 1679 C C . ILE A 1 214 ? -15.859 -15.453 -5.277 1 96.5 214 ILE A C 1
ATOM 1681 O O . ILE A 1 214 ? -16.938 -15.398 -4.688 1 96.5 214 ILE A O 1
ATOM 1685 N N . ARG A 1 215 ? -15.445 -14.555 -6.188 1 94.31 215 ARG A N 1
ATOM 1686 C CA . ARG A 1 215 ? -16.359 -13.484 -6.559 1 94.31 215 ARG A CA 1
ATOM 1687 C C . ARG A 1 215 ? -16.016 -12.93 -7.941 1 94.31 215 ARG A C 1
ATOM 1689 O O . ARG A 1 215 ? -14.922 -13.172 -8.461 1 94.31 215 ARG A O 1
ATOM 1696 N N . THR A 1 216 ? -17.062 -12.297 -8.508 1 88 216 THR A N 1
ATOM 1697 C CA . THR A 1 216 ? -16.828 -11.555 -9.734 1 88 216 THR A CA 1
ATOM 1698 C C . THR A 1 216 ? -16.562 -10.086 -9.438 1 88 216 THR A C 1
ATOM 1700 O O . THR A 1 216 ? -17.312 -9.453 -8.688 1 88 216 THR A O 1
ATOM 1703 N N . GLU A 1 217 ? -15.375 -9.766 -9.586 1 72.44 217 GLU A N 1
ATOM 1704 C CA . GLU A 1 217 ? -15.062 -8.367 -9.305 1 72.44 217 GLU A CA 1
ATOM 1705 C C . GLU A 1 217 ? -14.75 -7.602 -10.594 1 72.44 217 GLU A C 1
ATOM 1707 O O . GLU A 1 217 ? -14.031 -8.102 -11.461 1 72.44 217 GLU A O 1
ATOM 1712 N N . VAL A 1 218 ? -15.5 -6.559 -10.859 1 59.09 218 VAL A N 1
ATOM 1713 C CA . VAL A 1 218 ? -15.25 -5.652 -11.977 1 59.09 218 VAL A CA 1
ATOM 1714 C C . VAL A 1 218 ? -14.383 -4.488 -11.508 1 59.09 218 VAL A C 1
ATOM 1716 O O . VAL A 1 218 ? -14.422 -4.098 -10.344 1 59.09 218 VAL A O 1
ATOM 1719 N N . MET B 1 1 ? -7.355 -12.344 0.418 1 87.06 1 MET B N 1
ATOM 1720 C CA . MET B 1 1 ? -7.27 -11.5 1.608 1 87.06 1 MET B CA 1
ATOM 1721 C C . MET B 1 1 ? -8.297 -10.375 1.554 1 87.06 1 MET B C 1
ATOM 1723 O O . MET B 1 1 ? -8.461 -9.727 0.519 1 87.06 1 MET B O 1
ATOM 1727 N N . LEU B 1 2 ? -9.078 -10.328 2.535 1 93.5 2 LEU B N 1
ATOM 1728 C CA . LEU B 1 2 ? -10.109 -9.312 2.658 1 93.5 2 LEU B CA 1
ATOM 1729 C C . LEU B 1 2 ? -9.727 -8.273 3.707 1 93.5 2 LEU B C 1
ATOM 1731 O O . LEU B 1 2 ? -8.766 -8.461 4.453 1 93.5 2 LEU B O 1
ATOM 1735 N N . VAL B 1 3 ? -10.422 -7.152 3.686 1 96.56 3 VAL B N 1
ATOM 1736 C CA . VAL B 1 3 ? -10.141 -6.059 4.609 1 96.56 3 VAL B CA 1
ATOM 1737 C C . VAL B 1 3 ? -10.203 -6.566 6.047 1 96.56 3 VAL B C 1
ATOM 1739 O O . VAL B 1 3 ? -9.367 -6.199 6.883 1 96.56 3 VAL B O 1
ATOM 1742 N N . LYS B 1 4 ? -11.109 -7.477 6.328 1 95.56 4 LYS B N 1
ATOM 1743 C CA . LYS B 1 4 ? -11.258 -8 7.684 1 95.56 4 LYS B CA 1
ATOM 1744 C C . LYS B 1 4 ? -9.992 -8.719 8.141 1 95.56 4 LYS B C 1
ATOM 1746 O O . LYS B 1 4 ? -9.758 -8.875 9.344 1 95.56 4 LYS B O 1
ATOM 1751 N N . ASP B 1 5 ? -9.156 -9.141 7.211 1 92.69 5 ASP B N 1
ATOM 1752 C CA . ASP B 1 5 ? -7.953 -9.898 7.535 1 92.69 5 ASP B CA 1
ATOM 1753 C C . ASP B 1 5 ? -6.793 -8.961 7.875 1 92.69 5 ASP B C 1
ATOM 1755 O O . ASP B 1 5 ? -5.789 -9.391 8.438 1 92.69 5 ASP B O 1
ATOM 1759 N N . CYS B 1 6 ? -6.887 -7.664 7.512 1 93.06 6 CYS B N 1
ATOM 1760 C CA . CYS B 1 6 ? -5.715 -6.816 7.688 1 93.06 6 CYS B CA 1
ATOM 1761 C C . CYS B 1 6 ? -6.066 -5.559 8.469 1 93.06 6 CYS B C 1
ATOM 1763 O O . CYS B 1 6 ? -5.176 -4.848 8.945 1 93.06 6 CYS B O 1
ATOM 1765 N N . MET B 1 7 ? -7.293 -5.281 8.68 1 96.06 7 MET B N 1
ATOM 1766 C CA . MET B 1 7 ? -7.727 -4.047 9.328 1 96.06 7 MET B CA 1
ATOM 1767 C C . MET B 1 7 ? -7.352 -4.051 10.812 1 96.06 7 MET B C 1
ATOM 1769 O O . MET B 1 7 ? -7.07 -5.105 11.383 1 96.06 7 MET B O 1
ATOM 1773 N N . THR B 1 8 ? -7.262 -2.859 11.414 1 95.56 8 THR B N 1
ATOM 1774 C CA . THR B 1 8 ? -7.234 -2.729 12.867 1 95.56 8 THR B CA 1
ATOM 1775 C C . THR B 1 8 ? -8.625 -2.92 13.461 1 95.56 8 THR B C 1
ATOM 1777 O O . THR B 1 8 ? -9.547 -2.16 13.148 1 95.56 8 THR B O 1
ATOM 1780 N N . ARG B 1 9 ? -8.789 -3.926 14.227 1 95.12 9 ARG B N 1
ATOM 1781 C CA . ARG B 1 9 ? -10.086 -4.191 14.844 1 95.12 9 ARG B CA 1
ATOM 1782 C C . ARG B 1 9 ? -10.289 -3.334 16.094 1 95.12 9 ARG B C 1
ATOM 1784 O O . ARG B 1 9 ? -9.328 -3.051 16.812 1 95.12 9 ARG B O 1
ATOM 1791 N N . HIS B 1 10 ? -11.453 -2.916 16.281 1 92.31 10 HIS B N 1
ATOM 1792 C CA . HIS B 1 10 ? -11.844 -2.127 17.453 1 92.31 10 HIS B CA 1
ATOM 1793 C C . HIS B 1 10 ? -10.945 -0.902 17.609 1 92.31 10 HIS B C 1
ATOM 1795 O O . HIS B 1 10 ? -10.328 -0.711 18.656 1 92.31 10 HIS B O 1
ATOM 1801 N N . PRO B 1 11 ? -10.922 -0.09 16.625 1 97.19 11 PRO B N 1
ATOM 1802 C CA . PRO B 1 11 ? -10.062 1.098 16.656 1 97.19 11 PRO B CA 1
ATOM 1803 C C . PRO B 1 11 ? -10.453 2.068 17.781 1 97.19 11 PRO B C 1
ATOM 1805 O O . PRO B 1 11 ? -11.578 2.01 18.281 1 97.19 11 PRO B O 1
ATOM 1808 N N . VAL B 1 12 ? -9.508 2.912 18.219 1 97.38 12 VAL B N 1
ATOM 1809 C CA . VAL B 1 12 ? -9.836 4.027 19.109 1 97.38 12 VAL B CA 1
ATOM 1810 C C . VAL B 1 12 ? -10.82 4.961 18.422 1 97.38 12 VAL B C 1
ATOM 1812 O O . VAL B 1 12 ? -10.672 5.266 17.234 1 97.38 12 VAL B O 1
ATOM 1815 N N . MET B 1 13 ? -11.852 5.289 19.109 1 98.12 13 MET B N 1
ATOM 1816 C CA . MET B 1 13 ? -12.922 6.125 18.578 1 98.12 13 MET B CA 1
ATOM 1817 C C . MET B 1 13 ? -13.219 7.293 19.516 1 98.12 13 MET B C 1
ATOM 1819 O O . MET B 1 13 ? -12.773 7.309 20.656 1 98.12 13 MET B O 1
ATOM 1823 N N . VAL B 1 14 ? -13.914 8.289 19.031 1 97.88 14 VAL B N 1
ATOM 1824 C CA . VAL B 1 14 ? -14.312 9.422 19.859 1 97.88 14 VAL B CA 1
ATOM 1825 C C . VAL B 1 14 ? -15.789 9.75 19.609 1 97.88 14 VAL B C 1
ATOM 1827 O O . VAL B 1 14 ? -16.391 9.266 18.656 1 97.88 14 VAL B O 1
ATOM 1830 N N . SER B 1 15 ? -16.328 10.523 20.5 1 97.75 15 SER B N 1
ATOM 1831 C CA . SER B 1 15 ? -17.703 11.008 20.375 1 97.75 15 SER B CA 1
ATOM 1832 C C . SER B 1 15 ? -17.75 12.352 19.656 1 97.75 15 SER B C 1
ATOM 1834 O O . SER B 1 15 ? -16.75 13.07 19.594 1 97.75 15 SER B O 1
ATOM 1836 N N . PRO B 1 16 ? -18.953 12.633 19.094 1 96.56 16 PRO B N 1
ATOM 1837 C CA . PRO B 1 16 ? -19.094 13.938 18.438 1 96.56 16 PRO B CA 1
ATOM 1838 C C . PRO B 1 16 ? -18.891 15.102 19.406 1 96.56 16 PRO B C 1
ATOM 1840 O O . PRO B 1 16 ? -18.578 16.219 18.984 1 96.56 16 PRO B O 1
ATOM 1843 N N . THR B 1 17 ? -19 14.852 20.719 1 96.56 17 THR B N 1
ATOM 1844 C CA . THR B 1 17 ? -18.922 15.93 21.703 1 96.56 17 THR B CA 1
ATOM 1845 C C . THR B 1 17 ? -17.5 16.047 22.25 1 96.56 17 THR B C 1
ATOM 1847 O O . THR B 1 17 ? -17.203 16.984 23 1 96.56 17 THR B O 1
ATOM 1850 N N . THR B 1 18 ? -16.625 15.094 21.859 1 96 18 THR B N 1
ATOM 1851 C CA . THR B 1 18 ? -15.227 15.203 22.234 1 96 18 THR B CA 1
ATOM 1852 C C . THR B 1 18 ? -14.625 16.5 21.703 1 96 18 THR B C 1
ATOM 1854 O O . THR B 1 18 ? -14.906 16.906 20.578 1 96 18 THR B O 1
ATOM 1857 N N . SER B 1 19 ? -13.852 17.156 22.484 1 93.62 19 SER B N 1
ATOM 1858 C CA . SER B 1 19 ? -13.211 18.375 22.016 1 93.62 19 SER B CA 1
ATOM 1859 C C . SER B 1 19 ? -12.086 18.078 21.031 1 93.62 19 SER B C 1
ATOM 1861 O O . SER B 1 19 ? -11.492 17 21.078 1 93.62 19 SER B O 1
ATOM 1863 N N . ALA B 1 20 ? -11.828 19.047 20.188 1 90.69 20 ALA B N 1
ATOM 1864 C CA . ALA B 1 20 ? -10.703 18.922 19.25 1 90.69 20 ALA B CA 1
ATOM 1865 C C . ALA B 1 20 ? -9.391 18.719 20 1 90.69 20 ALA B C 1
ATOM 1867 O O . ALA B 1 20 ? -8.547 17.922 19.562 1 90.69 20 ALA B O 1
ATOM 1868 N N . ALA B 1 21 ? -9.273 19.359 21.125 1 87.19 21 ALA B N 1
ATOM 1869 C CA . ALA B 1 21 ? -8.062 19.234 21.938 1 87.19 21 ALA B CA 1
ATOM 1870 C C . ALA B 1 21 ? -7.91 17.797 22.453 1 87.19 21 ALA B C 1
ATOM 1872 O O . ALA B 1 21 ? -6.812 17.234 22.422 1 87.19 21 ALA B O 1
ATOM 1873 N N . GLU B 1 22 ? -8.977 17.281 22.938 1 92.94 22 GLU B N 1
ATOM 1874 C CA . GLU B 1 22 ? -8.945 15.914 23.438 1 92.94 22 GLU B CA 1
ATOM 1875 C C . GLU B 1 22 ? -8.656 14.922 22.312 1 92.94 22 GLU B C 1
ATOM 1877 O O . GLU B 1 22 ? -7.906 13.961 22.516 1 92.94 22 GLU B O 1
ATOM 1882 N N . ALA B 1 23 ? -9.234 15.148 21.188 1 94.25 23 ALA B N 1
ATOM 1883 C CA . ALA B 1 23 ? -8.969 14.297 20.031 1 94.25 23 ALA B CA 1
ATOM 1884 C C . ALA B 1 23 ? -7.492 14.305 19.656 1 94.25 23 ALA B C 1
ATOM 1886 O O . ALA B 1 23 ? -6.902 13.258 19.391 1 94.25 23 ALA B O 1
ATOM 1887 N N . GLN B 1 24 ? -6.934 15.461 19.672 1 89.88 24 GLN B N 1
ATOM 1888 C CA . GLN B 1 24 ? -5.512 15.594 19.375 1 89.88 24 GLN B CA 1
ATOM 1889 C C . GLN B 1 24 ? -4.664 14.828 20.391 1 89.88 24 GLN B C 1
ATOM 1891 O O . GLN B 1 24 ? -3.689 14.172 20.016 1 89.88 24 GLN B O 1
ATOM 1896 N N . ARG B 1 25 ? -5.051 14.961 21.656 1 90.81 25 ARG B N 1
ATOM 1897 C CA . ARG B 1 25 ? -4.336 14.258 22.703 1 90.81 25 ARG B CA 1
ATOM 1898 C C . ARG B 1 25 ? -4.406 12.742 22.516 1 90.81 25 ARG B C 1
ATOM 1900 O O . ARG B 1 25 ? -3.398 12.047 22.625 1 90.81 25 ARG B O 1
ATOM 1907 N N . ILE B 1 26 ? -5.551 12.297 22.156 1 94.94 26 ILE B N 1
ATOM 1908 C CA . ILE B 1 26 ? -5.766 10.867 21.938 1 94.94 26 ILE B CA 1
ATOM 1909 C C . ILE B 1 26 ? -4.895 10.391 20.781 1 94.94 26 ILE B C 1
ATOM 1911 O O . ILE B 1 26 ? -4.246 9.352 20.875 1 94.94 26 ILE B O 1
ATOM 1915 N N . MET B 1 27 ? -4.844 11.172 19.688 1 92.69 27 MET B N 1
ATOM 1916 C CA . MET B 1 27 ? -4.031 10.82 18.531 1 92.69 27 MET B CA 1
ATOM 1917 C C . MET B 1 27 ? -2.553 10.758 18.891 1 92.69 27 MET B C 1
ATOM 1919 O O . MET B 1 27 ? -1.852 9.82 18.5 1 92.69 27 MET B O 1
ATOM 1923 N N . ALA B 1 28 ? -2.152 11.703 19.672 1 87.12 28 ALA B N 1
ATOM 1924 C CA . ALA B 1 28 ? -0.752 11.773 20.078 1 87.12 28 ALA B CA 1
ATOM 1925 C C . ALA B 1 28 ? -0.397 10.602 21 1 87.12 28 ALA B C 1
ATOM 1927 O O . ALA B 1 28 ? 0.618 9.93 20.797 1 87.12 28 ALA B O 1
ATOM 1928 N N . GLU B 1 29 ? -1.239 10.305 21.953 1 93.25 29 GLU B N 1
ATOM 1929 C CA . GLU B 1 29 ? -0.997 9.273 22.953 1 93.25 29 GLU B CA 1
ATOM 1930 C C . GLU B 1 29 ? -0.964 7.887 22.312 1 93.25 29 GLU B C 1
ATOM 1932 O O . GLU B 1 29 ? -0.199 7.02 22.75 1 93.25 29 GLU B O 1
ATOM 1937 N N . ASN B 1 30 ? -1.771 7.746 21.297 1 93.25 30 ASN B N 1
ATOM 1938 C CA . ASN B 1 30 ? -1.882 6.43 20.672 1 93.25 30 ASN B CA 1
ATOM 1939 C C . ASN B 1 30 ? -1.076 6.344 19.375 1 93.25 30 ASN B C 1
ATOM 1941 O O . ASN B 1 30 ? -1.03 5.293 18.734 1 93.25 30 ASN B O 1
ATOM 1945 N N . GLN B 1 31 ? -0.474 7.453 18.969 1 88.69 31 GLN B N 1
ATOM 1946 C CA . GLN B 1 31 ? 0.316 7.539 17.75 1 88.69 31 GLN B CA 1
ATOM 1947 C C . GLN B 1 31 ? -0.518 7.156 16.531 1 88.69 31 GLN B C 1
ATOM 1949 O O . GLN B 1 31 ? -0.094 6.336 15.711 1 88.69 31 GLN B O 1
ATOM 1954 N N . ILE B 1 32 ? -1.727 7.688 16.547 1 91.88 32 ILE B N 1
ATOM 1955 C CA . ILE B 1 32 ? -2.611 7.465 15.414 1 91.88 32 ILE B CA 1
ATOM 1956 C C . ILE B 1 32 ? -3.08 8.805 14.852 1 91.88 32 ILE B C 1
ATOM 1958 O O . ILE B 1 32 ? -2.951 9.836 15.516 1 91.88 32 ILE B O 1
ATOM 1962 N N . ARG B 1 33 ? -3.582 8.812 13.609 1 88.5 33 ARG B N 1
ATOM 1963 C CA . ARG B 1 33 ? -3.908 10.078 12.953 1 88.5 33 ARG B CA 1
ATOM 1964 C C . ARG B 1 33 ? -5.371 10.109 12.516 1 88.5 33 ARG B C 1
ATOM 1966 O O . ARG B 1 33 ? -5.832 11.094 11.938 1 88.5 33 ARG B O 1
ATOM 1973 N N . HIS B 1 34 ? -6.039 8.938 12.703 1 94.75 34 HIS B N 1
ATOM 1974 C CA . HIS B 1 34 ? -7.434 8.844 12.281 1 94.75 34 HIS B CA 1
ATOM 1975 C C . HIS B 1 34 ? -8.312 8.336 13.422 1 94.75 34 HIS B C 1
ATOM 1977 O O . HIS B 1 34 ? -7.992 7.336 14.062 1 94.75 34 HIS B O 1
ATOM 1983 N N . LEU B 1 35 ? -9.391 9.023 13.68 1 97.25 35 LEU B N 1
ATOM 1984 C CA . LEU B 1 35 ? -10.336 8.625 14.719 1 97.25 35 LEU B CA 1
ATOM 1985 C C . LEU B 1 35 ? -11.758 8.57 14.172 1 97.25 35 LEU B C 1
ATOM 1987 O O . LEU B 1 35 ? -12.344 9.609 13.859 1 97.25 35 LEU B O 1
ATOM 1991 N N . PRO B 1 36 ? -12.289 7.336 14.07 1 98.19 36 PRO B N 1
ATOM 1992 C CA . PRO B 1 36 ? -13.727 7.301 13.789 1 98.19 36 PRO B CA 1
ATOM 1993 C C . PRO B 1 36 ? -14.555 8.008 14.859 1 98.19 36 PRO B C 1
ATOM 1995 O O . PRO B 1 36 ? -14.25 7.906 16.047 1 98.19 36 PRO B O 1
ATOM 1998 N N . VAL B 1 37 ? -15.531 8.766 14.43 1 98.38 37 VAL B N 1
ATOM 1999 C CA . VAL B 1 37 ? -16.484 9.414 15.328 1 98.38 37 VAL B CA 1
ATOM 2000 C C . VAL B 1 37 ? -17.766 8.594 15.391 1 98.38 37 VAL B C 1
ATOM 2002 O O . VAL B 1 37 ? -18.391 8.312 14.359 1 98.38 37 VAL B O 1
ATOM 2005 N N . VAL B 1 38 ? -18.172 8.234 16.594 1 98.06 38 VAL B N 1
ATOM 2006 C CA . VAL B 1 38 ? -19.281 7.305 16.703 1 98.06 38 VAL B CA 1
ATOM 2007 C C . VAL B 1 38 ? -20.312 7.844 17.688 1 98.06 38 VAL B C 1
ATOM 2009 O O . VAL B 1 38 ? -19.969 8.633 18.578 1 98.06 38 VAL B O 1
ATOM 2012 N N . GLY B 1 39 ? -21.594 7.527 17.469 1 96.56 39 GLY B N 1
ATOM 2013 C CA . GLY B 1 39 ? -22.656 7.766 18.422 1 96.56 39 GLY B CA 1
ATOM 2014 C C . GLY B 1 39 ? -22.969 6.562 19.297 1 96.56 39 GLY B C 1
ATOM 2015 O O . GLY B 1 39 ? -22.062 5.773 19.609 1 96.56 39 GLY B O 1
ATOM 2016 N N . ASP B 1 40 ? -24.172 6.508 19.734 1 93.25 40 ASP B N 1
ATOM 2017 C CA . ASP B 1 40 ? -24.609 5.395 20.562 1 93.25 40 ASP B CA 1
ATOM 2018 C C . ASP B 1 40 ? -24.484 4.066 19.828 1 93.25 40 ASP B C 1
ATOM 2020 O O . ASP B 1 40 ? -24.797 3.979 18.641 1 93.25 40 ASP B O 1
ATOM 2024 N N . GLY B 1 41 ? -23.953 3.119 20.547 1 92.94 41 GLY B N 1
ATOM 2025 C CA . GLY B 1 41 ? -23.812 1.794 19.953 1 92.94 41 GLY B CA 1
ATOM 2026 C C . GLY B 1 41 ? -22.719 1.722 18.906 1 92.94 41 GLY B C 1
ATOM 2027 O O . GLY B 1 41 ? -22.812 0.93 17.953 1 92.94 41 GLY B O 1
ATOM 2028 N N . LYS B 1 42 ? -21.875 2.635 18.844 1 94.69 42 LYS B N 1
ATOM 2029 C CA . LYS B 1 42 ? -20.734 2.695 17.922 1 94.69 42 LYS B CA 1
ATOM 2030 C C . LYS B 1 42 ? -21.203 2.945 16.5 1 94.69 42 LYS B C 1
ATOM 2032 O O . LYS B 1 42 ? -20.531 2.545 15.539 1 94.69 42 LYS B O 1
ATOM 2037 N N . ARG B 1 43 ? -22.328 3.549 16.453 1 97.12 43 ARG B N 1
ATOM 2038 C CA . ARG B 1 43 ? -22.797 3.93 15.117 1 97.12 43 ARG B CA 1
ATOM 2039 C C . ARG B 1 43 ? -21.891 4.988 14.5 1 97.12 43 ARG B C 1
ATOM 2041 O O . ARG B 1 43 ? -21.578 5.996 15.141 1 97.12 43 ARG B O 1
ATOM 2048 N N . PHE B 1 44 ? -21.547 4.75 13.25 1 98.06 44 PHE B N 1
ATOM 2049 C CA . PHE B 1 44 ? -20.578 5.617 12.578 1 98.06 44 PHE B CA 1
ATOM 2050 C C . PHE B 1 44 ? -21.219 6.965 12.25 1 98.06 44 PHE B C 1
ATOM 2052 O O . PHE B 1 44 ? -22.266 7.023 11.602 1 98.06 44 PHE B O 1
ATOM 2059 N N . LEU B 1 45 ? -20.531 8.078 12.656 1 97.56 45 LEU B N 1
ATOM 2060 C CA . LEU B 1 45 ? -21.031 9.414 12.383 1 97.56 45 LEU B CA 1
ATOM 2061 C C . LEU B 1 45 ? -20.078 10.188 11.477 1 97.56 45 LEU B C 1
ATOM 2063 O O . LEU B 1 45 ? -20.484 11.156 10.828 1 97.56 45 LEU B O 1
ATOM 2067 N N . GLY B 1 46 ? -18.844 9.828 11.5 1 97.56 46 GLY B N 1
ATOM 2068 C CA . GLY B 1 46 ? -17.844 10.539 10.703 1 97.56 46 GLY B CA 1
ATOM 2069 C C . GLY B 1 46 ? -16.422 10.18 11.078 1 97.56 46 GLY B C 1
ATOM 2070 O O . GLY B 1 46 ? -16.188 9.148 11.711 1 97.56 46 GLY B O 1
ATOM 2071 N N . LEU B 1 47 ? -15.461 10.945 10.578 1 97.62 47 LEU B N 1
ATOM 2072 C CA . LEU B 1 47 ? -14.031 10.719 10.766 1 97.62 47 LEU B CA 1
ATOM 2073 C C . LEU B 1 47 ? -13.312 12.023 11.078 1 97.62 47 LEU B C 1
ATOM 2075 O O . LEU B 1 47 ? -13.594 13.055 10.453 1 97.62 47 LEU B O 1
ATOM 2079 N N . ILE B 1 48 ? -12.492 11.992 12.039 1 94.56 48 ILE B N 1
ATOM 2080 C CA . ILE B 1 48 ? -11.625 13.148 12.281 1 94.56 48 ILE B CA 1
ATOM 2081 C C . ILE B 1 48 ? -10.164 12.734 12.117 1 94.56 48 ILE B C 1
ATOM 2083 O O . ILE B 1 48 ? -9.766 11.656 12.562 1 94.56 48 ILE B O 1
ATOM 2087 N N . THR B 1 49 ? -9.453 13.516 11.344 1 91.12 49 THR B N 1
ATOM 2088 C CA . THR B 1 49 ? -8.055 13.219 11.062 1 91.12 49 THR B CA 1
ATOM 2089 C C . THR B 1 49 ? -7.152 14.336 11.586 1 91.12 49 THR B C 1
ATOM 2091 O O . THR B 1 49 ? -7.613 15.453 11.828 1 91.12 49 THR B O 1
ATOM 2094 N N . ARG B 1 50 ? -5.965 13.984 11.797 1 85.12 50 ARG B N 1
ATOM 2095 C CA . ARG B 1 50 ? -4.977 14.969 12.219 1 85.12 50 ARG B CA 1
ATOM 2096 C C . ARG B 1 50 ? -4.898 16.125 11.234 1 85.12 50 ARG B C 1
ATOM 2098 O O . ARG B 1 50 ? -4.785 17.281 11.641 1 85.12 50 ARG B O 1
ATOM 2105 N N . GLN B 1 51 ? -4.984 15.867 9.969 1 77.69 51 GLN B N 1
ATOM 2106 C CA . GLN B 1 51 ? -4.93 16.891 8.93 1 77.69 51 GLN B CA 1
ATOM 2107 C C . GLN B 1 51 ? -6.113 17.859 9.047 1 77.69 51 GLN B C 1
ATOM 2109 O O . GLN B 1 51 ? -5.945 19.062 8.914 1 77.69 51 GLN B O 1
ATOM 2114 N N . ARG B 1 52 ? -7.188 17.281 9.25 1 78.75 52 ARG B N 1
ATOM 2115 C CA . ARG B 1 52 ? -8.391 18.094 9.375 1 78.75 52 ARG B CA 1
ATOM 2116 C C . ARG B 1 52 ? -8.297 19.031 10.578 1 78.75 52 ARG B C 1
ATOM 2118 O O . ARG B 1 52 ? -8.734 20.172 10.523 1 78.75 52 ARG B O 1
ATOM 2125 N N . LEU B 1 53 ? -7.816 18.578 11.625 1 79.88 53 LEU B N 1
ATOM 2126 C CA . LEU B 1 53 ? -7.664 19.375 12.836 1 79.88 53 LEU B CA 1
ATOM 2127 C C . LEU B 1 53 ? -6.621 20.469 12.633 1 79.88 53 LEU B C 1
ATOM 2129 O O . LEU B 1 53 ? -6.773 21.578 13.148 1 79.88 53 LEU B O 1
ATOM 2133 N N . ALA B 1 54 ? -5.652 20.172 11.852 1 70.69 54 ALA B N 1
ATOM 2134 C CA . ALA B 1 54 ? -4.594 21.141 11.562 1 70.69 54 ALA B CA 1
ATOM 2135 C C . ALA B 1 54 ? -5.102 22.25 10.648 1 70.69 54 ALA B C 1
ATOM 2137 O O . ALA B 1 54 ? -4.762 23.422 10.836 1 70.69 54 ALA B O 1
ATOM 2138 N N . LEU B 1 55 ? -5.879 21.969 9.672 1 63.88 55 LEU B N 1
ATOM 2139 C CA . LEU B 1 55 ? -6.426 22.938 8.734 1 63.88 55 LEU B CA 1
ATOM 2140 C C . LEU B 1 55 ? -7.336 23.922 9.445 1 63.88 55 LEU B C 1
ATOM 2142 O O . LEU B 1 55 ? -7.355 25.109 9.117 1 63.88 55 LEU B O 1
ATOM 2146 N N . LYS B 1 56 ? -8 23.438 10.375 1 59 56 LYS B N 1
ATOM 2147 C CA . LYS B 1 56 ? -8.906 24.328 11.094 1 59 56 LYS B CA 1
ATOM 2148 C C . LYS B 1 56 ? -8.133 25.312 11.961 1 59 56 LYS B C 1
ATOM 2150 O O . LYS B 1 56 ? -8.547 26.469 12.109 1 59 56 LYS B O 1
ATOM 2155 N N . THR B 1 57 ? -7.102 24.859 12.281 1 57.12 57 THR B N 1
ATOM 2156 C CA . THR B 1 57 ? -6.27 25.766 13.078 1 57.12 57 THR B CA 1
ATOM 2157 C C . THR B 1 57 ? -5.688 26.875 12.195 1 57.12 57 THR B C 1
ATOM 2159 O O . THR B 1 57 ? -5.527 28 12.648 1 57.12 57 THR B O 1
ATOM 2162 N N . ASP B 1 58 ? -5.594 26.453 10.953 1 56.59 58 ASP B N 1
ATOM 2163 C CA . ASP B 1 58 ? -5.082 27.438 10 1 56.59 58 ASP B CA 1
ATOM 2164 C C . ASP B 1 58 ? -6.125 28.516 9.719 1 56.59 58 ASP B C 1
ATOM 2166 O O . ASP B 1 58 ? -5.773 29.656 9.406 1 56.59 58 ASP B O 1
ATOM 2170 N N . ALA B 1 59 ? -7.344 28.047 9.828 1 56.34 59 ALA B N 1
ATOM 2171 C CA . ALA B 1 59 ? -8.438 28.969 9.57 1 56.34 59 ALA B CA 1
ATOM 2172 C C . ALA B 1 59 ? -8.617 29.953 10.727 1 56.34 59 ALA B C 1
ATOM 2174 O O . ALA B 1 59 ? -9.383 30.906 10.617 1 56.34 59 ALA B O 1
ATOM 2175 N N . ILE B 1 60 ? -7.863 29.531 11.695 1 52.03 60 ILE B N 1
ATOM 2176 C CA . ILE B 1 60 ? -8 30.375 12.875 1 52.03 60 ILE B CA 1
ATOM 2177 C C . ILE B 1 60 ? -7.184 31.656 12.703 1 52.03 60 ILE B C 1
ATOM 2179 O O . ILE B 1 60 ? -5.98 31.594 12.438 1 52.03 60 ILE B O 1
ATOM 2183 N N . GLY B 1 61 ? -7.754 32.562 12.031 1 44.97 61 GLY B N 1
ATOM 2184 C CA . GLY B 1 61 ? -7.242 33.875 11.789 1 44.97 61 GLY B CA 1
ATOM 2185 C C . GLY B 1 61 ? -6.191 34.312 12.797 1 44.97 61 GLY B C 1
ATOM 2186 O O . GLY B 1 61 ? -5.219 33.594 13.023 1 44.97 61 GLY B O 1
ATOM 2187 N N . SER B 1 62 ? -6.414 35.438 13.469 1 48.62 62 SER B N 1
ATOM 2188 C CA . SER B 1 62 ? -5.59 36.312 14.305 1 48.62 62 SER B CA 1
ATOM 2189 C C . SER B 1 62 ? -5.555 35.812 15.75 1 48.62 62 SER B C 1
ATOM 2191 O O . SER B 1 62 ? -5.129 36.531 16.656 1 48.62 62 SER B O 1
ATOM 2193 N N . LEU B 1 63 ? -5.785 34.562 15.992 1 56.5 63 LEU B N 1
ATOM 2194 C CA . LEU B 1 63 ? -5.918 34.156 17.391 1 56.5 63 LEU B CA 1
ATOM 2195 C C . LEU B 1 63 ? -4.562 33.75 17.969 1 56.5 63 LEU B C 1
ATOM 2197 O O . LEU B 1 63 ? -3.701 33.25 17.234 1 56.5 63 LEU B O 1
ATOM 2201 N N . ASN B 1 64 ? -4.125 34.188 19.234 1 55.97 64 ASN B N 1
ATOM 2202 C CA . ASN B 1 64 ? -2.912 33.75 19.922 1 55.97 64 ASN B CA 1
ATOM 2203 C C . ASN B 1 64 ? -3.041 32.312 20.422 1 55.97 64 ASN B C 1
ATOM 2205 O O . ASN B 1 64 ? -4.102 31.703 20.297 1 55.97 64 ASN B O 1
ATOM 2209 N N . ILE B 1 65 ? -1.931 31.641 20.875 1 58.31 65 ILE B N 1
ATOM 2210 C CA . ILE B 1 65 ? -1.843 30.234 21.219 1 58.31 65 ILE B CA 1
ATOM 2211 C C . ILE B 1 65 ? -2.895 29.891 22.281 1 58.31 65 ILE B C 1
ATOM 2213 O O . ILE B 1 65 ? -3.508 28.828 22.234 1 58.31 65 ILE B O 1
ATOM 2217 N N . TRP B 1 66 ? -2.963 30.781 23.266 1 58.97 66 TRP B N 1
ATOM 2218 C CA . TRP B 1 66 ? -3.941 30.562 24.328 1 58.97 66 TRP B CA 1
ATOM 2219 C C . TRP B 1 66 ? -5.359 30.547 23.766 1 58.97 66 TRP B C 1
ATOM 2221 O O . TRP B 1 66 ? -6.176 29.703 24.125 1 58.97 66 TRP B O 1
ATOM 2231 N N . GLU B 1 67 ? -5.57 31.453 22.812 1 62.94 67 GLU B N 1
ATOM 2232 C CA . GLU B 1 67 ? -6.883 31.531 22.188 1 62.94 67 GLU B CA 1
ATOM 2233 C C . GLU B 1 67 ? -7.156 30.297 21.312 1 62.94 67 GLU B C 1
ATOM 2235 O O . GLU B 1 67 ? -8.281 29.812 21.266 1 62.94 67 GLU B O 1
ATOM 2240 N N . ILE B 1 68 ? -6.121 29.828 20.734 1 64.81 68 ILE B N 1
ATOM 2241 C CA . ILE B 1 68 ? -6.262 28.641 19.906 1 64.81 68 ILE B CA 1
ATOM 2242 C C . ILE B 1 68 ? -6.582 27.422 20.766 1 64.81 68 ILE B C 1
ATOM 2244 O O . ILE B 1 68 ? -7.477 26.641 20.438 1 64.81 68 ILE B O 1
ATOM 2248 N N . SER B 1 69 ? -5.766 27.328 21.844 1 66.44 69 SER B N 1
ATOM 2249 C CA . SER B 1 69 ? -6.031 26.219 22.766 1 66.44 69 SER B CA 1
ATOM 2250 C C . SER B 1 69 ? -7.469 26.25 23.266 1 66.44 69 SER B C 1
ATOM 2252 O O . SER B 1 69 ? -8.141 25.219 23.328 1 66.44 69 SER B O 1
ATOM 2254 N N . ARG B 1 70 ? -7.801 27.422 23.672 1 68.62 70 ARG B N 1
ATOM 2255 C CA . ARG B 1 70 ? -9.172 27.594 24.141 1 68.62 70 ARG B CA 1
ATOM 2256 C C . ARG B 1 70 ? -10.172 27.281 23.031 1 68.62 70 ARG B C 1
ATOM 2258 O O . ARG B 1 70 ? -11.188 26.625 23.266 1 68.62 70 ARG B O 1
ATOM 2265 N N . TYR B 1 71 ? -9.82 27.766 21.859 1 70.81 71 TYR B N 1
ATOM 2266 C CA . TYR B 1 71 ? -10.688 27.5 20.719 1 70.81 71 TYR B CA 1
ATOM 2267 C C . TYR B 1 71 ? -10.812 26.016 20.453 1 70.81 71 TYR B C 1
ATOM 2269 O O . TYR B 1 71 ? -11.922 25.5 20.297 1 70.81 71 TYR B O 1
ATOM 2277 N N . LEU B 1 72 ? -9.742 25.375 20.547 1 73.38 72 LEU B N 1
ATOM 2278 C CA . LEU B 1 72 ? -9.75 23.938 20.281 1 73.38 72 LEU B CA 1
ATOM 2279 C C . LEU B 1 72 ? -10.445 23.188 21.406 1 73.38 72 LEU B C 1
ATOM 2281 O O . LEU B 1 72 ? -11.062 22.141 21.172 1 73.38 72 LEU B O 1
ATOM 2285 N N . SER B 1 73 ? -10.25 23.719 22.578 1 79.12 73 SER B N 1
ATOM 2286 C CA . SER B 1 73 ? -10.93 23.109 23.719 1 79.12 73 SER B CA 1
ATOM 2287 C C . SER B 1 73 ? -12.445 23.281 23.609 1 79.12 73 SER B C 1
ATOM 2289 O O . SER B 1 73 ? -13.203 22.422 24.078 1 79.12 73 SER B O 1
ATOM 2291 N N . ASP B 1 74 ? -12.742 24.312 22.938 1 83.81 74 ASP B N 1
ATOM 2292 C CA . ASP B 1 74 ? -14.172 24.594 22.812 1 83.81 74 ASP B CA 1
ATOM 2293 C C . ASP B 1 74 ? -14.742 23.953 21.547 1 83.81 74 ASP B C 1
ATOM 2295 O O . ASP B 1 74 ? -15.938 23.656 21.484 1 83.81 74 ASP B O 1
ATOM 2299 N N . LEU B 1 75 ? -13.914 23.766 20.562 1 87.5 75 LEU B N 1
ATOM 2300 C CA . LEU B 1 75 ? -14.328 23.203 19.281 1 87.5 75 LEU B CA 1
ATOM 2301 C C . LEU B 1 75 ? -14.625 21.703 19.422 1 87.5 75 LEU B C 1
ATOM 2303 O O . LEU B 1 75 ? -13.758 20.938 19.859 1 87.5 75 LEU B O 1
ATOM 2307 N N . LYS B 1 76 ? -15.844 21.375 19.125 1 93.44 76 LYS B N 1
ATOM 2308 C CA . LYS B 1 76 ? -16.234 19.984 19.219 1 93.44 76 LYS B CA 1
ATOM 2309 C C . LYS B 1 76 ? -15.992 19.25 17.906 1 93.44 76 LYS B C 1
ATOM 2311 O O . LYS B 1 76 ? -16.109 19.844 16.828 1 93.44 76 LYS B O 1
ATOM 2316 N N . VAL B 1 77 ? -15.727 17.953 17.984 1 94.56 77 VAL B N 1
ATOM 2317 C CA . VAL B 1 77 ? -15.398 17.094 16.844 1 94.56 77 VAL B CA 1
ATOM 2318 C C . VAL B 1 77 ? -16.531 17.141 15.812 1 94.56 77 VAL B C 1
ATOM 2320 O O . VAL B 1 77 ? -16.281 17.188 14.609 1 94.56 77 VAL B O 1
ATOM 2323 N N . ARG B 1 78 ? -17.719 17.234 16.234 1 94.19 78 ARG B N 1
ATOM 2324 C CA . ARG B 1 78 ? -18.859 17.219 15.328 1 94.19 78 ARG B CA 1
ATOM 2325 C C . ARG B 1 78 ? -18.812 18.406 14.383 1 94.19 78 ARG B C 1
ATOM 2327 O O . ARG B 1 78 ? -19.391 18.359 13.289 1 94.19 78 ARG B O 1
ATOM 2334 N N . GLN B 1 79 ? -18.109 19.484 14.727 1 91.44 79 GLN B N 1
ATOM 2335 C CA . GLN B 1 79 ? -18.078 20.719 13.953 1 91.44 79 GLN B CA 1
ATOM 2336 C C . GLN B 1 79 ? -17.047 20.641 12.828 1 91.44 79 GLN B C 1
ATOM 2338 O O . GLN B 1 79 ? -17.078 21.438 11.891 1 91.44 79 GLN B O 1
ATOM 2343 N N . VAL B 1 80 ? -16.141 19.656 12.961 1 89.31 80 VAL B N 1
ATOM 2344 C CA . VAL B 1 80 ? -15.031 19.703 12.016 1 89.31 80 VAL B CA 1
ATOM 2345 C C . VAL B 1 80 ? -14.828 18.328 11.375 1 89.31 80 VAL B C 1
ATOM 2347 O O . VAL B 1 80 ? -14.031 18.188 10.445 1 89.31 80 VAL B O 1
ATOM 2350 N N . MET B 1 81 ? -15.5 17.359 11.867 1 92.94 81 MET B N 1
ATOM 2351 C CA . MET B 1 81 ? -15.289 16 11.367 1 92.94 81 MET B CA 1
ATOM 2352 C C . MET B 1 81 ? -15.734 15.875 9.922 1 92.94 81 MET B C 1
ATOM 2354 O O . MET B 1 81 ? -16.531 16.688 9.445 1 92.94 81 MET B O 1
ATOM 2358 N N . LEU B 1 82 ? -15.117 14.953 9.266 1 93.94 82 LEU B N 1
ATOM 2359 C CA . LEU B 1 82 ? -15.586 14.57 7.938 1 93.94 82 LEU B CA 1
ATOM 2360 C C . LEU B 1 82 ? -16.859 13.742 8.031 1 93.94 82 LEU B C 1
ATOM 2362 O O . LEU B 1 82 ? -16.984 12.883 8.914 1 93.94 82 LEU B O 1
ATOM 2366 N N . LYS B 1 83 ? -17.797 14.094 7.156 1 91.81 83 LYS B N 1
ATOM 2367 C CA . LYS B 1 83 ? -19.062 13.352 7.074 1 91.81 83 LYS B CA 1
ATOM 2368 C C . LYS B 1 83 ? -19.312 12.867 5.648 1 91.81 83 LYS B C 1
ATOM 2370 O O . LYS B 1 83 ? -18.609 13.266 4.715 1 91.81 83 LYS B O 1
ATOM 2375 N N . ALA B 1 84 ? -20.25 11.859 5.609 1 81.5 84 ALA B N 1
ATOM 2376 C CA . ALA B 1 84 ? -20.672 11.484 4.262 1 81.5 84 ALA B CA 1
ATOM 2377 C C . ALA B 1 84 ? -21.109 12.711 3.463 1 81.5 84 ALA B C 1
ATOM 2379 O O . ALA B 1 84 ? -21.75 13.617 4.004 1 81.5 84 ALA B O 1
ATOM 2380 N N . PRO B 1 85 ? -20.688 12.766 2.236 1 82.44 85 PRO B N 1
ATOM 2381 C CA . PRO B 1 85 ? -20.016 11.828 1.335 1 82.44 85 PRO B CA 1
ATOM 2382 C C . PRO B 1 85 ? -18.5 12.008 1.313 1 82.44 85 PRO B C 1
ATOM 2384 O O . PRO B 1 85 ? -17.812 11.43 0.466 1 82.44 85 PRO B O 1
ATOM 2387 N N . GLN B 1 86 ? -17.969 12.789 2.285 1 84.5 86 GLN B N 1
ATOM 2388 C CA . GLN B 1 86 ? -16.531 13.086 2.291 1 84.5 86 GLN B CA 1
ATOM 2389 C C . GLN B 1 86 ? -15.734 11.93 2.875 1 84.5 86 GLN B C 1
ATOM 2391 O O . GLN B 1 86 ? -14.5 11.914 2.791 1 84.5 86 GLN B O 1
ATOM 2396 N N . VAL B 1 87 ? -16.469 11.078 3.426 1 93.38 87 VAL B N 1
ATOM 2397 C CA . VAL B 1 87 ? -15.781 9.961 4.059 1 93.38 87 VAL B CA 1
ATOM 2398 C C . VAL B 1 87 ? -16.156 8.656 3.357 1 93.38 87 VAL B C 1
ATOM 2400 O O . VAL B 1 87 ? -17.344 8.352 3.203 1 93.38 87 VAL B O 1
ATOM 2403 N N . TYR B 1 88 ? -15.203 7.977 2.916 1 95.81 88 TYR B N 1
ATOM 2404 C CA . TYR B 1 88 ? -15.398 6.66 2.318 1 95.81 88 TYR B CA 1
ATOM 2405 C C . TYR B 1 88 ? -15.289 5.562 3.369 1 95.81 88 TYR B C 1
ATOM 2407 O O . TYR B 1 88 ? -14.43 5.625 4.25 1 95.81 88 TYR B O 1
ATOM 2415 N N . THR B 1 89 ? -16.219 4.609 3.328 1 97.69 89 THR B N 1
ATOM 2416 C CA . THR B 1 89 ? -16.219 3.449 4.211 1 97.69 89 THR B CA 1
ATOM 2417 C C . THR B 1 89 ? -16.281 2.156 3.404 1 97.69 89 THR B C 1
ATOM 2419 O O . THR B 1 89 ? -16.594 2.178 2.213 1 97.69 89 THR B O 1
ATOM 2422 N N . VAL B 1 90 ? -15.945 1.056 4.07 1 97.88 90 VAL B N 1
ATOM 2423 C CA . VAL B 1 90 ? -16.047 -0.247 3.422 1 97.88 90 VAL B CA 1
ATOM 2424 C C . VAL B 1 90 ? -16.609 -1.271 4.406 1 97.88 90 VAL B C 1
ATOM 2426 O O . VAL B 1 90 ? -16.719 -0.994 5.605 1 97.88 90 VAL B O 1
ATOM 2429 N N . THR B 1 91 ? -17.047 -2.369 3.887 1 98.06 91 THR B N 1
ATOM 2430 C CA . THR B 1 91 ? -17.406 -3.516 4.715 1 98.06 91 THR B CA 1
ATOM 2431 C C . THR B 1 91 ? -16.219 -4.438 4.914 1 98.06 91 THR B C 1
ATOM 2433 O O . THR B 1 91 ? -15.227 -4.352 4.18 1 98.06 91 THR B O 1
ATOM 2436 N N . PRO B 1 92 ? -16.281 -5.316 5.93 1 97.31 92 PRO B N 1
ATOM 2437 C CA . PRO B 1 92 ? -15.164 -6.219 6.195 1 97.31 92 PRO B CA 1
ATOM 2438 C C . PRO B 1 92 ? -14.883 -7.16 5.027 1 97.31 92 PRO B C 1
ATOM 2440 O O . PRO B 1 92 ? -13.766 -7.684 4.91 1 97.31 92 PRO B O 1
ATOM 2443 N N . ASP B 1 93 ? -15.805 -7.309 4.117 1 95.81 93 ASP B N 1
ATOM 2444 C CA . ASP B 1 93 ? -15.688 -8.352 3.104 1 95.81 93 ASP B CA 1
ATOM 2445 C C . ASP B 1 93 ? -15.109 -7.797 1.806 1 95.81 93 ASP B C 1
ATOM 2447 O O . ASP B 1 93 ? -14.867 -8.547 0.858 1 95.81 93 ASP B O 1
ATOM 2451 N N . VAL B 1 94 ? -14.82 -6.582 1.772 1 95.5 94 VAL B N 1
ATOM 2452 C CA . VAL B 1 94 ? -14.211 -5.996 0.583 1 95.5 94 VAL B CA 1
ATOM 2453 C C . VAL B 1 94 ? -12.781 -6.504 0.431 1 95.5 94 VAL B C 1
ATOM 2455 O O . VAL B 1 94 ? -12.094 -6.738 1.425 1 95.5 94 VAL B O 1
ATOM 2458 N N . SER B 1 95 ? -12.344 -6.742 -0.809 1 94.56 95 SER B N 1
ATOM 2459 C CA . SER B 1 95 ? -10.977 -7.195 -1.051 1 94.56 95 SER B CA 1
ATOM 2460 C C . SER B 1 95 ? -9.961 -6.094 -0.747 1 94.56 95 SER B C 1
ATOM 2462 O O . SER B 1 95 ? -10.289 -4.906 -0.833 1 94.56 95 SER B O 1
ATOM 2464 N N . VAL B 1 96 ? -8.758 -6.457 -0.407 1 94.38 96 VAL B N 1
ATOM 2465 C CA . VAL B 1 96 ? -7.723 -5.5 -0.031 1 94.38 96 VAL B CA 1
ATOM 2466 C C . VAL B 1 96 ? -7.344 -4.648 -1.24 1 94.38 96 VAL B C 1
ATOM 2468 O O . VAL B 1 96 ? -7.035 -3.463 -1.102 1 94.38 96 VAL B O 1
ATOM 2471 N N . GLU B 1 97 ? -7.273 -5.254 -2.426 1 94.5 97 GLU B N 1
ATOM 2472 C CA . GLU B 1 97 ? -6.926 -4.48 -3.615 1 94.5 97 GLU B CA 1
ATOM 2473 C C . GLU B 1 97 ? -8.008 -3.451 -3.938 1 94.5 97 GLU B C 1
ATOM 2475 O O . GLU B 1 97 ? -7.707 -2.377 -4.465 1 94.5 97 GLU B O 1
ATOM 2480 N N . ARG B 1 98 ? -9.289 -3.785 -3.66 1 94.56 98 ARG B N 1
ATOM 2481 C CA . ARG B 1 98 ? -10.352 -2.797 -3.842 1 94.56 98 ARG B CA 1
ATOM 2482 C C . ARG B 1 98 ? -10.219 -1.66 -2.834 1 94.56 98 ARG B C 1
ATOM 2484 O O . ARG B 1 98 ? -10.43 -0.495 -3.176 1 94.56 98 ARG B O 1
ATOM 2491 N N . ALA B 1 99 ? -9.953 -2.02 -1.611 1 96.75 99 ALA B N 1
ATOM 2492 C CA . ALA B 1 99 ? -9.688 -0.992 -0.606 1 96.75 99 ALA B CA 1
ATOM 2493 C C . ALA B 1 99 ? -8.555 -0.074 -1.043 1 96.75 99 ALA B C 1
ATOM 2495 O O . ALA B 1 99 ? -8.664 1.15 -0.941 1 96.75 99 ALA B O 1
ATOM 2496 N N . ALA B 1 100 ? -7.477 -0.687 -1.554 1 96.25 100 ALA B N 1
ATOM 2497 C CA . ALA B 1 100 ? -6.34 0.079 -2.061 1 96.25 100 ALA B CA 1
ATOM 2498 C C . ALA B 1 100 ? -6.77 1.004 -3.197 1 96.25 100 ALA B C 1
ATOM 2500 O O . ALA B 1 100 ? -6.332 2.156 -3.266 1 96.25 100 ALA B O 1
ATOM 2501 N N . ALA B 1 101 ? -7.625 0.524 -4.035 1 95.5 101 ALA B N 1
ATOM 2502 C CA . ALA B 1 101 ? -8.102 1.308 -5.172 1 95.5 101 ALA B CA 1
ATOM 2503 C C . ALA B 1 101 ? -8.914 2.514 -4.703 1 95.5 101 ALA B C 1
ATOM 2505 O O . ALA B 1 101 ? -8.742 3.621 -5.219 1 95.5 101 ALA B O 1
ATOM 2506 N N . ILE B 1 102 ? -9.758 2.311 -3.74 1 95.5 102 ILE B N 1
ATOM 2507 C CA . ILE B 1 102 ? -10.555 3.4 -3.186 1 95.5 102 ILE B CA 1
ATOM 2508 C C . ILE B 1 102 ? -9.633 4.465 -2.6 1 95.5 102 ILE B C 1
ATOM 2510 O O . ILE B 1 102 ? -9.805 5.66 -2.861 1 95.5 102 ILE B O 1
ATOM 2514 N N . MET B 1 103 ? -8.625 4.023 -1.859 1 95.31 103 MET B N 1
ATOM 2515 C CA . MET B 1 103 ? -7.695 4.953 -1.228 1 95.31 103 MET B CA 1
ATOM 2516 C C . MET B 1 103 ? -6.926 5.75 -2.275 1 95.31 103 MET B C 1
ATOM 2518 O O . MET B 1 103 ? -6.766 6.965 -2.145 1 95.31 103 MET B O 1
ATOM 2522 N N . SER B 1 104 ? -6.473 5.066 -3.289 1 93.06 104 SER B N 1
ATOM 2523 C CA . SER B 1 104 ? -5.684 5.723 -4.328 1 93.06 104 SER B CA 1
ATOM 2524 C C . SER B 1 104 ? -6.535 6.684 -5.148 1 93.06 104 SER B C 1
ATOM 2526 O O . SER B 1 104 ? -6.098 7.789 -5.473 1 93.06 104 SER B O 1
ATOM 2528 N N . GLU B 1 105 ? -7.723 6.285 -5.465 1 92.31 105 GLU B N 1
ATOM 2529 C CA . GLU B 1 105 ? -8.633 7.078 -6.289 1 92.31 105 GLU B CA 1
ATOM 2530 C C . GLU B 1 105 ? -9.039 8.367 -5.578 1 92.31 105 GLU B C 1
ATOM 2532 O O . GLU B 1 105 ? -9.109 9.43 -6.199 1 92.31 105 GLU B O 1
ATOM 2537 N N . HIS B 1 106 ? -9.266 8.289 -4.336 1 91.88 106 HIS B N 1
ATOM 2538 C CA . HIS B 1 106 ? -9.805 9.43 -3.605 1 91.88 106 HIS B CA 1
ATOM 2539 C C . HIS B 1 106 ? -8.734 10.094 -2.754 1 91.88 106 HIS B C 1
ATOM 2541 O O . HIS B 1 106 ? -9.016 11.062 -2.037 1 91.88 106 HIS B O 1
ATOM 2547 N N . LYS B 1 107 ? -7.535 9.578 -2.787 1 88.69 107 LYS B N 1
ATOM 2548 C CA . LYS B 1 107 ? -6.375 10.133 -2.092 1 88.69 107 LYS B CA 1
ATOM 2549 C C . LYS B 1 107 ? -6.629 10.227 -0.589 1 88.69 107 LYS B C 1
ATOM 2551 O O . LYS B 1 107 ? -6.418 11.273 0.019 1 88.69 107 LYS B O 1
ATOM 2556 N N . ILE B 1 108 ? -7.102 9.102 -0.073 1 91.38 108 ILE B N 1
ATOM 2557 C CA . ILE B 1 108 ? -7.355 9.055 1.362 1 91.38 108 ILE B CA 1
ATOM 2558 C C . ILE B 1 108 ? -6.469 8 2.012 1 91.38 108 ILE B C 1
ATOM 2560 O O . ILE B 1 108 ? -6.008 7.07 1.342 1 91.38 108 ILE B O 1
ATOM 2564 N N . GLY B 1 109 ? -6.305 8.141 3.35 1 91.62 109 GLY B N 1
ATOM 2565 C CA . GLY B 1 109 ? -5.312 7.309 4.008 1 91.62 109 GLY B CA 1
ATOM 2566 C C . GLY B 1 109 ? -5.922 6.207 4.855 1 91.62 109 GLY B C 1
ATOM 2567 O O . GLY B 1 109 ? -5.203 5.383 5.426 1 91.62 109 GLY B O 1
ATOM 2568 N N . CYS B 1 110 ? -7.277 6.25 4.914 1 95 110 CYS B N 1
ATOM 2569 C CA . CYS B 1 110 ? -7.91 5.211 5.719 1 95 110 CYS B CA 1
ATOM 2570 C C . CYS B 1 110 ? -9.344 4.961 5.262 1 95 110 CYS B C 1
ATOM 2572 O O . CYS B 1 110 ? -9.906 5.762 4.512 1 95 110 CYS B O 1
ATOM 2574 N N . LEU B 1 111 ? -9.859 3.844 5.668 1 97.88 111 LEU B N 1
ATOM 2575 C CA . LEU B 1 111 ? -11.242 3.43 5.438 1 97.88 111 LEU B CA 1
ATOM 2576 C C . LEU B 1 111 ? -11.852 2.846 6.707 1 97.88 111 LEU B C 1
ATOM 2578 O O . LEU B 1 111 ? -11.5 1.738 7.117 1 97.88 111 LEU B O 1
ATOM 2582 N N . PRO B 1 112 ? -12.734 3.625 7.371 1 98.25 112 PRO B N 1
ATOM 2583 C CA . PRO B 1 112 ? -13.516 2.941 8.406 1 98.25 112 PRO B CA 1
ATOM 2584 C C . PRO B 1 112 ? -14.25 1.714 7.875 1 98.25 112 PRO B C 1
ATOM 2586 O O . PRO B 1 112 ? -14.766 1.733 6.754 1 98.25 112 PRO B O 1
ATOM 2589 N N . VAL B 1 113 ? -14.219 0.674 8.625 1 98.69 113 VAL B N 1
ATOM 2590 C CA . VAL B 1 113 ? -14.867 -0.578 8.258 1 98.69 113 VAL B CA 1
ATOM 2591 C C . VAL B 1 113 ? -16.156 -0.753 9.07 1 98.69 113 VAL B C 1
ATOM 2593 O O . VAL B 1 113 ? -16.125 -0.766 10.297 1 98.69 113 VAL B O 1
ATOM 2596 N N . LEU B 1 114 ? -17.281 -0.873 8.344 1 98.25 114 LEU B N 1
ATOM 2597 C CA . LEU B 1 114 ? -18.578 -0.863 9.016 1 98.25 114 LEU B CA 1
ATOM 2598 C C . LEU B 1 114 ? -19.328 -2.164 8.758 1 98.25 114 LEU B C 1
ATOM 2600 O O . LEU B 1 114 ? -19.234 -2.736 7.668 1 98.25 114 LEU B O 1
ATOM 2604 N N . GLU B 1 115 ? -19.984 -2.646 9.719 1 97.62 115 GLU B N 1
ATOM 2605 C CA . GLU B 1 115 ? -21.062 -3.635 9.625 1 97.62 115 GLU B CA 1
ATOM 2606 C C . GLU B 1 115 ? -22.375 -3.076 10.148 1 97.62 115 GLU B C 1
ATOM 2608 O O . GLU B 1 115 ? -22.5 -2.77 11.336 1 97.62 115 GLU B O 1
ATOM 2613 N N . ASP B 1 116 ? -23.375 -2.91 9.297 1 95.69 116 ASP B N 1
ATOM 2614 C CA . ASP B 1 116 ? -24.672 -2.35 9.68 1 95.69 116 ASP B CA 1
ATOM 2615 C C . ASP B 1 116 ? -24.5 -1.013 10.398 1 95.69 116 ASP B C 1
ATOM 2617 O O . ASP B 1 116 ? -25.016 -0.823 11.5 1 95.69 116 ASP B O 1
ATOM 2621 N N . ASP B 1 117 ? -23.641 -0.102 9.906 1 95.38 117 ASP B N 1
ATOM 2622 C CA . ASP B 1 117 ? -23.391 1.271 10.336 1 95.38 117 ASP B CA 1
ATOM 2623 C C . ASP B 1 117 ? -22.625 1.306 11.648 1 95.38 117 ASP B C 1
ATOM 2625 O O . ASP B 1 117 ? -22.453 2.367 12.258 1 95.38 117 ASP B O 1
ATOM 2629 N N . VAL B 1 118 ? -22.188 0.08 12.039 1 97.56 118 VAL B N 1
ATOM 2630 C CA . VAL B 1 118 ? -21.375 -0.019 13.25 1 97.56 118 VAL B CA 1
ATOM 2631 C C . VAL B 1 118 ? -19.906 -0.175 12.867 1 97.56 118 VAL B C 1
ATOM 2633 O O . VAL B 1 118 ? -19.562 -0.992 12.008 1 97.56 118 VAL B O 1
ATOM 2636 N N . VAL B 1 119 ? -19.062 0.626 13.586 1 98.06 119 VAL B N 1
ATOM 2637 C CA . VAL B 1 119 ? -17.641 0.55 13.297 1 98.06 119 VAL B CA 1
ATOM 2638 C C . VAL B 1 119 ? -17.062 -0.733 13.891 1 98.06 119 VAL B C 1
ATOM 2640 O O . VAL B 1 119 ? -17.094 -0.938 15.102 1 98.06 119 VAL B O 1
ATOM 2643 N N . VAL B 1 120 ? -16.516 -1.517 12.977 1 97.94 120 VAL B N 1
ATOM 2644 C CA . VAL B 1 120 ? -15.93 -2.764 13.453 1 97.94 120 VAL B CA 1
ATOM 2645 C C . VAL B 1 120 ? -14.422 -2.738 13.258 1 97.94 120 VAL B C 1
ATOM 2647 O O . VAL B 1 120 ? -13.703 -3.6 13.773 1 97.94 120 VAL B O 1
ATOM 2650 N N . GLY B 1 121 ? -13.906 -1.791 12.523 1 98.12 121 GLY B N 1
ATOM 2651 C CA . GLY B 1 121 ? -12.477 -1.67 12.289 1 98.12 121 GLY B CA 1
ATOM 2652 C C . GLY B 1 121 ? -12.109 -0.441 11.477 1 98.12 121 GLY B C 1
ATOM 2653 O O . GLY B 1 121 ? -12.961 0.401 11.195 1 98.12 121 GLY B O 1
ATOM 2654 N N . ILE B 1 122 ? -10.875 -0.29 11.172 1 98.25 122 ILE B N 1
ATOM 2655 C CA . ILE B 1 122 ? -10.344 0.741 10.289 1 98.25 122 ILE B CA 1
ATOM 2656 C C . ILE B 1 122 ? -9.18 0.177 9.484 1 98.25 122 ILE B C 1
ATOM 2658 O O . ILE B 1 122 ? -8.312 -0.512 10.031 1 98.25 122 ILE B O 1
ATOM 2662 N N . ALA B 1 123 ? -9.219 0.305 8.203 1 97.62 123 ALA B N 1
ATOM 2663 C CA . ALA B 1 123 ? -8.117 -0.065 7.328 1 97.62 123 ALA B CA 1
ATOM 2664 C C . ALA B 1 123 ? -7.328 1.167 6.887 1 97.62 123 ALA B C 1
ATOM 2666 O O . ALA B 1 123 ? -7.902 2.125 6.363 1 97.62 123 ALA B O 1
ATOM 2667 N N . THR B 1 124 ? -6.047 1.173 7.129 1 95.62 124 THR B N 1
ATOM 2668 C CA . THR B 1 124 ? -5.211 2.301 6.73 1 95.62 124 THR B CA 1
ATOM 2669 C C . THR B 1 124 ? -4.262 1.897 5.605 1 95.62 124 THR B C 1
ATOM 2671 O O . THR B 1 124 ? -4.125 0.712 5.293 1 95.62 124 THR B O 1
ATOM 2674 N N . GLN B 1 125 ? -3.668 2.885 4.98 1 95 125 GLN B N 1
ATOM 2675 C CA . GLN B 1 125 ? -2.662 2.605 3.961 1 95 125 GLN B CA 1
ATOM 2676 C C . GLN B 1 125 ? -1.543 1.729 4.516 1 95 125 GLN B C 1
ATOM 2678 O O . GLN B 1 125 ? -1.044 0.839 3.824 1 95 125 GLN B O 1
ATOM 2683 N N . MET B 1 126 ? -1.236 1.963 5.746 1 92.88 126 MET B N 1
ATOM 2684 C CA . MET B 1 126 ? -0.181 1.185 6.387 1 92.88 126 MET B CA 1
ATOM 2685 C C . MET B 1 126 ? -0.569 -0.288 6.477 1 92.88 126 MET B C 1
ATOM 2687 O O . MET B 1 126 ? 0.266 -1.169 6.266 1 92.88 126 MET B O 1
ATOM 2691 N N . ASP B 1 127 ? -1.771 -0.538 6.793 1 94.06 127 ASP B N 1
ATOM 2692 C CA . ASP B 1 127 ? -2.248 -1.915 6.863 1 94.06 127 ASP B CA 1
ATOM 2693 C C . ASP B 1 127 ? -2.082 -2.621 5.52 1 94.06 127 ASP B C 1
ATOM 2695 O O . ASP B 1 127 ? -1.657 -3.777 5.465 1 94.06 127 ASP B O 1
ATOM 2699 N N . ILE B 1 128 ? -2.42 -1.905 4.453 1 95 128 ILE B N 1
ATOM 2700 C CA . ILE B 1 128 ? -2.344 -2.471 3.109 1 95 128 ILE B CA 1
ATOM 2701 C C . ILE B 1 128 ? -0.883 -2.652 2.707 1 95 128 ILE B C 1
ATOM 2703 O O . ILE B 1 128 ? -0.519 -3.67 2.113 1 95 128 ILE B O 1
ATOM 2707 N N . LEU B 1 129 ? -0.043 -1.687 3.062 1 95.19 129 LEU B N 1
ATOM 2708 C CA . LEU B 1 129 ? 1.379 -1.786 2.754 1 95.19 129 LEU B CA 1
ATOM 2709 C C . LEU B 1 129 ? 1.999 -3.002 3.434 1 95.19 129 LEU B C 1
ATOM 2711 O O . LEU B 1 129 ? 2.852 -3.676 2.854 1 95.19 129 LEU B O 1
ATOM 2715 N N . ARG B 1 130 ? 1.588 -3.303 4.629 1 93.44 130 ARG B N 1
ATOM 2716 C CA . ARG B 1 130 ? 2.09 -4.477 5.336 1 93.44 130 ARG B CA 1
ATOM 2717 C C . ARG B 1 130 ? 1.708 -5.758 4.605 1 93.44 130 ARG B C 1
ATOM 2719 O O . ARG B 1 130 ? 2.518 -6.68 4.496 1 93.44 130 ARG B O 1
ATOM 2726 N N . SER B 1 131 ? 0.527 -5.773 4.133 1 91.62 131 SER B N 1
ATOM 2727 C CA . SER B 1 131 ? 0.081 -6.926 3.359 1 91.62 131 SER B CA 1
ATOM 2728 C C . SER B 1 131 ? 0.899 -7.086 2.082 1 91.62 131 SER B C 1
ATOM 2730 O O . SER B 1 131 ? 1.257 -8.203 1.701 1 91.62 131 SER B O 1
ATOM 2732 N N . PHE B 1 132 ? 1.158 -6 1.465 1 92.81 132 PHE B N 1
ATOM 2733 C CA . PHE B 1 132 ? 1.937 -5.984 0.232 1 92.81 132 PHE B CA 1
ATOM 2734 C C . PHE B 1 132 ? 3.332 -6.555 0.466 1 92.81 132 PHE B C 1
ATOM 2736 O O . PHE B 1 132 ? 3.809 -7.383 -0.311 1 92.81 132 PHE B O 1
ATOM 2743 N N . GLN B 1 133 ? 3.984 -6.137 1.489 1 92.31 133 GLN B N 1
ATOM 2744 C CA . GLN B 1 133 ? 5.336 -6.605 1.768 1 92.31 133 GLN B CA 1
ATOM 2745 C C . GLN B 1 133 ? 5.348 -8.102 2.064 1 92.31 133 GLN B C 1
ATOM 2747 O O . GLN B 1 133 ? 6.242 -8.828 1.613 1 92.31 133 GLN B O 1
ATOM 2752 N N . GLU B 1 134 ? 4.34 -8.578 2.771 1 89.75 134 GLU B N 1
ATOM 2753 C CA . GLU B 1 134 ? 4.242 -10 3.08 1 89.75 134 GLU B CA 1
ATOM 2754 C C . GLU B 1 134 ? 4.035 -10.828 1.815 1 89.75 134 GLU B C 1
ATOM 2756 O O . GLU B 1 134 ? 4.621 -11.898 1.667 1 89.75 134 GLU B O 1
ATOM 2761 N N . MET B 1 135 ? 3.258 -10.305 0.974 1 91.56 135 MET B N 1
ATOM 2762 C CA . MET B 1 135 ? 2.951 -10.984 -0.283 1 91.56 135 MET B CA 1
ATOM 2763 C C . MET B 1 135 ? 4.219 -11.219 -1.098 1 91.56 135 MET B C 1
ATOM 2765 O O . MET B 1 135 ? 4.352 -12.242 -1.763 1 91.56 135 MET B O 1
ATOM 2769 N N . LEU B 1 136 ? 5.117 -10.297 -0.983 1 92.25 136 LEU B N 1
ATOM 2770 C CA . LEU B 1 136 ? 6.324 -10.398 -1.797 1 92.25 136 LEU B CA 1
ATOM 2771 C C . LEU B 1 136 ? 7.473 -10.992 -0.989 1 92.25 136 LEU B C 1
ATOM 2773 O O . LEU B 1 136 ? 8.625 -10.945 -1.421 1 92.25 136 LEU B O 1
ATOM 2777 N N . GLY B 1 137 ? 7.184 -11.508 0.172 1 89.25 137 GLY B N 1
ATOM 2778 C CA . GLY B 1 137 ? 8.078 -12.438 0.844 1 89.25 137 GLY B CA 1
ATOM 2779 C C . GLY B 1 137 ? 8.852 -11.797 1.983 1 89.25 137 GLY B C 1
ATOM 2780 O O . GLY B 1 137 ? 9.711 -12.445 2.59 1 89.25 137 GLY B O 1
ATOM 2781 N N . LEU B 1 138 ? 8.688 -10.5 2.197 1 88.62 138 LEU B N 1
ATOM 2782 C CA . LEU B 1 138 ? 9.312 -9.938 3.391 1 88.62 138 LEU B CA 1
ATOM 2783 C C . LEU B 1 138 ? 8.609 -10.43 4.652 1 88.62 138 LEU B C 1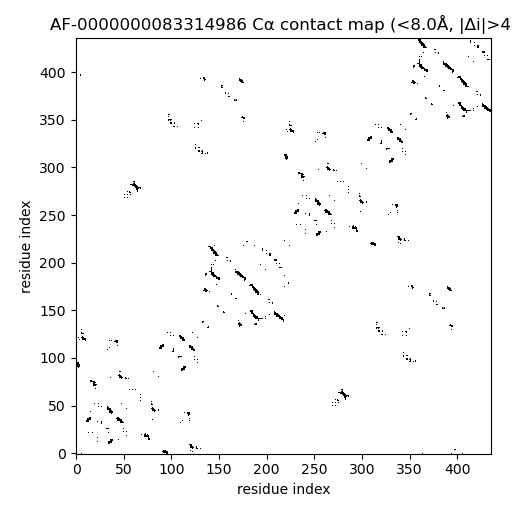
ATOM 2785 O O . LEU B 1 138 ? 7.391 -10.633 4.648 1 88.62 138 LEU B O 1
ATOM 2789 N N . PRO B 1 139 ? 9.352 -10.719 5.742 1 84.25 139 PRO B N 1
ATOM 2790 C CA . PRO B 1 139 ? 10.781 -10.484 5.93 1 84.25 139 PRO B CA 1
ATOM 2791 C C . PRO B 1 139 ? 11.617 -11.742 5.691 1 84.25 139 PRO B C 1
ATOM 2793 O O . PRO B 1 139 ? 12.766 -11.82 6.145 1 84.25 139 PRO B O 1
ATOM 2796 N N . HIS B 1 140 ? 11.125 -12.688 5.035 1 86 140 HIS B N 1
ATOM 2797 C CA . HIS B 1 140 ? 11.812 -13.969 4.902 1 86 140 HIS B CA 1
ATOM 2798 C C . HIS B 1 140 ? 13.094 -13.828 4.094 1 86 140 HIS B C 1
ATOM 2800 O O . HIS B 1 140 ? 13.156 -13.031 3.15 1 86 140 HIS B O 1
ATOM 2806 N N . GLU B 1 141 ? 13.992 -14.633 4.465 1 90.25 141 GLU B N 1
ATOM 2807 C CA . GLU B 1 141 ? 15.234 -14.695 3.705 1 90.25 141 GLU B CA 1
ATOM 2808 C C . GLU B 1 141 ? 15.062 -15.516 2.43 1 90.25 141 GLU B C 1
ATOM 2810 O O . GLU B 1 141 ? 14.211 -16.406 2.369 1 90.25 141 GLU B O 1
ATOM 2815 N N . GLY B 1 142 ? 15.984 -15.18 1.422 1 93.5 142 GLY B N 1
ATOM 2816 C CA . GLY B 1 142 ? 15.969 -15.898 0.157 1 93.5 142 GLY B CA 1
ATOM 2817 C C . GLY B 1 142 ? 16.438 -15.055 -1.013 1 93.5 142 GLY B C 1
ATOM 2818 O O . GLY B 1 142 ? 16.938 -13.945 -0.823 1 93.5 142 GLY B O 1
ATOM 2819 N N . VAL B 1 143 ? 16.344 -15.695 -2.131 1 95.94 143 VAL B N 1
ATOM 2820 C CA . VAL B 1 143 ? 16.703 -15 -3.367 1 95.94 143 VAL B CA 1
ATOM 2821 C C . VAL B 1 143 ? 15.445 -14.383 -3.984 1 95.94 143 VAL B C 1
ATOM 2823 O O . VAL B 1 143 ? 14.445 -15.062 -4.184 1 95.94 143 VAL B O 1
ATOM 2826 N N . ARG B 1 144 ? 15.484 -13.117 -4.133 1 96 144 ARG B N 1
ATOM 2827 C CA . ARG B 1 144 ? 14.445 -12.406 -4.871 1 96 144 ARG B CA 1
ATOM 2828 C C . ARG B 1 144 ? 14.789 -12.328 -6.355 1 96 144 ARG B C 1
ATOM 2830 O O . ARG B 1 144 ? 15.859 -11.836 -6.73 1 96 144 ARG B O 1
ATOM 2837 N N . VAL B 1 145 ? 13.898 -12.797 -7.172 1 96.31 145 VAL B N 1
ATOM 2838 C CA . VAL B 1 145 ? 14.164 -12.781 -8.602 1 96.31 145 VAL B CA 1
ATOM 2839 C C . VAL B 1 145 ? 12.953 -12.219 -9.344 1 96.31 145 VAL B C 1
ATOM 2841 O O . VAL B 1 145 ? 11.805 -12.492 -8.977 1 96.31 145 VAL B O 1
ATOM 2844 N N . THR B 1 146 ? 13.195 -11.375 -10.266 1 95.81 146 THR B N 1
ATOM 2845 C CA . THR B 1 146 ? 12.18 -10.875 -11.188 1 95.81 146 THR B CA 1
ATOM 2846 C C . THR B 1 146 ? 12.391 -11.445 -12.586 1 95.81 146 THR B C 1
ATOM 2848 O O . THR B 1 146 ? 13.461 -11.273 -13.18 1 95.81 146 THR B O 1
ATOM 2851 N N . VAL B 1 147 ? 11.398 -12.141 -13.086 1 96.06 147 VAL B N 1
ATOM 2852 C CA . VAL B 1 147 ? 11.453 -12.75 -14.406 1 96.06 147 VAL B CA 1
ATOM 2853 C C . VAL B 1 147 ? 10.375 -12.133 -15.305 1 96.06 147 VAL B C 1
ATOM 2855 O O . VAL B 1 147 ? 9.203 -12.078 -14.93 1 96.06 147 VAL B O 1
ATOM 2858 N N . ARG B 1 148 ? 10.805 -11.734 -16.547 1 96.12 148 ARG B N 1
ATOM 2859 C CA . ARG B 1 148 ? 9.898 -11.125 -17.516 1 96.12 148 ARG B CA 1
ATOM 2860 C C . ARG B 1 148 ? 9.523 -12.125 -18.609 1 96.12 148 ARG B C 1
ATOM 2862 O O . ARG B 1 148 ? 10.367 -12.875 -19.094 1 96.12 148 ARG B O 1
ATOM 2869 N N . PHE B 1 149 ? 8.25 -12.125 -18.891 1 94.25 149 PHE B N 1
ATOM 2870 C CA . PHE B 1 149 ? 7.758 -13.031 -19.922 1 94.25 149 PHE B CA 1
ATOM 2871 C C . PHE B 1 149 ? 6.602 -12.39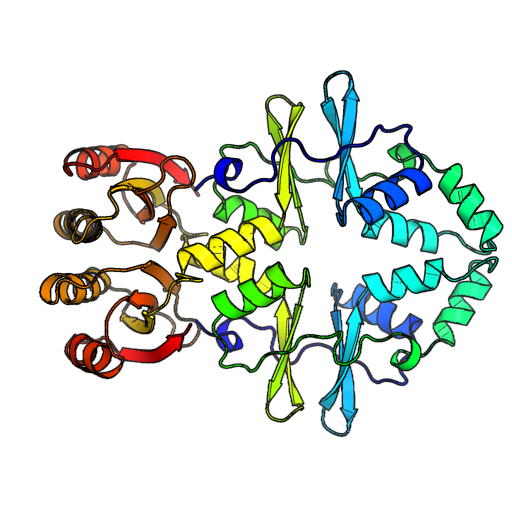8 -20.688 1 94.25 149 PHE B C 1
ATOM 2873 O O . PHE B 1 149 ? 5.945 -11.484 -20.188 1 94.25 149 PHE B O 1
ATOM 2880 N N . PRO B 1 150 ? 6.434 -12.867 -21.969 1 93.75 150 PRO B N 1
ATOM 2881 C CA . PRO B 1 150 ? 5.352 -12.281 -22.766 1 93.75 150 PRO B CA 1
ATOM 2882 C C . PRO B 1 150 ? 3.967 -12.617 -22.203 1 93.75 150 PRO B C 1
ATOM 2884 O O . PRO B 1 150 ? 3.766 -13.703 -21.656 1 93.75 150 PRO B O 1
ATOM 2887 N N . ASP B 1 151 ? 3.102 -11.625 -22.328 1 88.56 151 ASP B N 1
ATOM 2888 C CA . ASP B 1 151 ? 1.707 -11.828 -21.938 1 88.56 151 ASP B CA 1
ATOM 2889 C C . ASP B 1 151 ? 1.014 -12.812 -22.875 1 88.56 151 ASP B C 1
ATOM 2891 O O . ASP B 1 151 ? 0.201 -12.414 -23.703 1 88.56 151 ASP B O 1
ATOM 2895 N N . GLN B 1 152 ? 1.321 -14.016 -22.734 1 84.94 152 GLN B N 1
ATOM 2896 C CA . GLN B 1 152 ? 0.787 -15.125 -23.516 1 84.94 152 GLN B CA 1
ATOM 2897 C C . GLN B 1 152 ? 0.457 -16.312 -22.609 1 84.94 152 GLN B C 1
ATOM 2899 O O . GLN B 1 152 ? 1.136 -16.547 -21.609 1 84.94 152 GLN B O 1
ATOM 2904 N N . PRO B 1 153 ? -0.632 -16.984 -23.016 1 79.31 153 PRO B N 1
ATOM 2905 C CA . PRO B 1 153 ? -1.005 -18.156 -22.219 1 79.31 153 PRO B CA 1
ATOM 2906 C C . PRO B 1 153 ? 0.149 -19.141 -22.031 1 79.31 153 PRO B C 1
ATOM 2908 O O . PRO B 1 153 ? 0.929 -19.359 -22.969 1 79.31 153 PRO B O 1
ATOM 2911 N N . GLY B 1 154 ? 0.357 -19.562 -20.891 1 78.94 154 GLY B N 1
ATOM 2912 C CA . GLY B 1 154 ? 1.282 -20.656 -20.609 1 78.94 154 GLY B CA 1
ATOM 2913 C C . GLY B 1 154 ? 2.654 -20.188 -20.172 1 78.94 154 GLY B C 1
ATOM 2914 O O . GLY B 1 154 ? 3.471 -20.969 -19.703 1 78.94 154 GLY B O 1
ATOM 2915 N N . GLN B 1 155 ? 2.953 -18.922 -20.328 1 85.19 155 GLN B N 1
ATOM 2916 C CA . GLN B 1 155 ? 4.293 -18.438 -20.031 1 85.19 155 GLN B CA 1
ATOM 2917 C C . GLN B 1 155 ? 4.562 -18.469 -18.531 1 85.19 155 GLN B C 1
ATOM 2919 O O . GLN B 1 155 ? 5.656 -18.844 -18.094 1 85.19 155 GLN B O 1
ATOM 2924 N N . PHE B 1 156 ? 3.59 -18.156 -17.75 1 84.75 156 PHE B N 1
ATOM 2925 C CA . PHE B 1 156 ? 3.754 -18.156 -16.312 1 84.75 156 PHE B CA 1
ATOM 2926 C C . PHE B 1 156 ? 3.963 -19.578 -15.789 1 84.75 156 PHE B C 1
ATOM 2928 O O . PHE B 1 156 ? 4.77 -19.797 -14.883 1 84.75 156 PHE B O 1
ATOM 2935 N N . ILE B 1 157 ? 3.316 -20.547 -16.375 1 82.81 157 ILE B N 1
ATOM 2936 C CA . ILE B 1 157 ? 3.387 -21.938 -15.938 1 82.81 157 ILE B CA 1
ATOM 2937 C C . ILE B 1 157 ? 4.809 -22.453 -16.109 1 82.81 157 ILE B C 1
ATOM 2939 O O . ILE B 1 157 ? 5.277 -23.281 -15.32 1 82.81 157 ILE B O 1
ATOM 2943 N N . LYS B 1 158 ? 5.43 -22 -17.141 1 87.38 158 LYS B N 1
ATOM 2944 C CA . LYS B 1 158 ? 6.805 -22.422 -17.359 1 87.38 158 LYS B CA 1
ATOM 2945 C C . LYS B 1 158 ? 7.691 -22.078 -16.172 1 87.38 158 LYS B C 1
ATOM 2947 O O . LYS B 1 158 ? 8.578 -22.859 -15.797 1 87.38 158 LYS B O 1
ATOM 2952 N N . LEU B 1 159 ? 7.469 -20.922 -15.57 1 88.56 159 LEU B N 1
ATOM 2953 C CA . LEU B 1 159 ? 8.211 -20.5 -14.391 1 88.56 159 LEU B CA 1
ATOM 2954 C C . LEU B 1 159 ? 7.938 -21.438 -13.219 1 88.56 159 LEU B C 1
ATOM 2956 O O . LEU B 1 159 ? 8.867 -21.844 -12.516 1 88.56 159 LEU B O 1
ATOM 2960 N N . MET B 1 160 ? 6.727 -21.734 -13.07 1 83.69 160 MET B N 1
ATOM 2961 C CA . MET B 1 160 ? 6.328 -22.609 -11.961 1 83.69 160 MET B CA 1
ATOM 2962 C C . MET B 1 160 ? 6.898 -24.016 -12.133 1 83.69 160 MET B C 1
ATOM 2964 O O . MET B 1 160 ? 7.254 -24.656 -11.148 1 83.69 160 MET B O 1
ATOM 2968 N N . ASN B 1 161 ? 6.941 -24.422 -13.352 1 85.25 161 ASN B N 1
ATOM 2969 C CA . ASN B 1 161 ? 7.504 -25.75 -13.625 1 85.25 161 ASN B CA 1
ATOM 2970 C C . ASN B 1 161 ? 8.969 -25.828 -13.195 1 85.25 161 ASN B C 1
ATOM 2972 O O . ASN B 1 161 ? 9.406 -26.859 -12.672 1 85.25 161 ASN B O 1
ATOM 2976 N N . VAL B 1 162 ? 9.641 -24.812 -13.445 1 90.62 162 VAL B N 1
ATOM 2977 C CA . VAL B 1 162 ? 11.047 -24.781 -13.039 1 90.62 162 VAL B CA 1
ATOM 2978 C C . VAL B 1 162 ? 11.148 -24.891 -11.523 1 90.62 162 VAL B C 1
ATOM 2980 O O . VAL B 1 162 ? 11.984 -25.641 -11 1 90.62 162 VAL B O 1
ATOM 2983 N N . LEU B 1 163 ? 10.312 -24.203 -10.797 1 88.25 163 LEU B N 1
ATOM 2984 C CA . LEU B 1 163 ? 10.297 -24.281 -9.344 1 88.25 163 LEU B CA 1
ATOM 2985 C C . LEU B 1 163 ? 10.039 -25.719 -8.891 1 88.25 163 LEU B C 1
ATOM 2987 O O . LEU B 1 163 ? 10.719 -26.219 -7.996 1 88.25 163 LEU B O 1
ATOM 2991 N N . ALA B 1 164 ? 9.102 -26.359 -9.523 1 84.19 164 ALA B N 1
ATOM 2992 C CA . ALA B 1 164 ? 8.711 -27.719 -9.18 1 84.19 164 ALA B CA 1
ATOM 2993 C C . ALA B 1 164 ? 9.836 -28.703 -9.477 1 84.19 164 ALA B C 1
ATOM 2995 O O . ALA B 1 164 ? 10.133 -29.578 -8.672 1 84.19 164 ALA B O 1
ATOM 2996 N N . GLU B 1 165 ? 10.375 -28.578 -10.602 1 88.12 165 GLU B N 1
ATOM 2997 C CA . GLU B 1 165 ? 11.445 -29.469 -11.031 1 88.12 165 GLU B CA 1
ATOM 2998 C C . GLU B 1 165 ? 12.617 -29.438 -10.055 1 88.12 165 GLU B C 1
ATOM 3000 O O . GLU B 1 165 ? 13.266 -30.469 -9.82 1 88.12 165 GLU B O 1
ATOM 3005 N N . HIS B 1 166 ? 12.82 -28.312 -9.469 1 90.56 166 HIS B N 1
ATOM 3006 C CA . HIS B 1 166 ? 13.938 -28.156 -8.547 1 90.56 166 HIS B CA 1
ATOM 3007 C C . HIS B 1 166 ? 13.492 -28.344 -7.102 1 90.56 166 HIS B C 1
ATOM 3009 O O . HIS B 1 166 ? 14.312 -28.281 -6.184 1 90.56 166 HIS B O 1
ATOM 3015 N N . ARG B 1 167 ? 12.203 -28.531 -6.895 1 86.88 167 ARG B N 1
ATOM 3016 C CA . ARG B 1 167 ? 11.602 -28.703 -5.574 1 86.88 167 ARG B CA 1
ATOM 3017 C C . ARG B 1 167 ? 11.867 -27.484 -4.691 1 86.88 167 ARG B C 1
ATOM 3019 O O . ARG B 1 167 ? 12.211 -27.625 -3.516 1 86.88 167 ARG B O 1
ATOM 3026 N N . TRP B 1 168 ? 11.867 -26.281 -5.379 1 88.31 168 TRP B N 1
ATOM 3027 C CA . TRP B 1 168 ? 12.047 -25.047 -4.637 1 88.31 168 TRP B CA 1
ATOM 3028 C C . TRP B 1 168 ? 10.719 -24.578 -4.047 1 88.31 168 TRP B C 1
ATOM 3030 O O . TRP B 1 168 ? 9.672 -24.688 -4.688 1 88.31 168 TRP B O 1
ATOM 3040 N N . GLY B 1 169 ? 10.789 -24.094 -2.742 1 81.88 169 GLY B N 1
ATOM 3041 C CA . GLY B 1 169 ? 9.648 -23.375 -2.189 1 81.88 169 GLY B CA 1
ATOM 3042 C C . GLY B 1 169 ? 9.57 -21.938 -2.654 1 81.88 169 GLY B C 1
ATOM 3043 O O . GLY B 1 169 ? 10.477 -21.453 -3.326 1 81.88 169 GLY B O 1
ATOM 3044 N N . VAL B 1 170 ? 8.414 -21.328 -2.389 1 85.19 170 VAL B N 1
ATOM 3045 C CA . VAL B 1 170 ? 8.234 -19.906 -2.709 1 85.19 170 VAL B CA 1
ATOM 3046 C C . VAL B 1 170 ? 7.637 -19.188 -1.507 1 85.19 170 VAL B C 1
ATOM 3048 O O . VAL B 1 170 ? 6.586 -19.578 -0.996 1 85.19 170 VAL B O 1
ATOM 3051 N N . MET B 1 171 ? 8.32 -18.125 -1.005 1 86.19 171 MET B N 1
ATOM 3052 C CA . MET B 1 171 ? 7.848 -17.359 0.144 1 86.19 171 MET B CA 1
ATOM 3053 C C . MET B 1 171 ? 7.031 -16.156 -0.306 1 86.19 171 MET B C 1
ATOM 3055 O O . MET B 1 171 ? 6.312 -15.5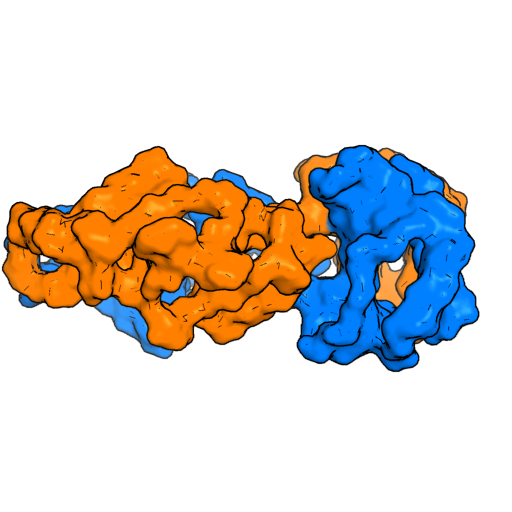47 0.495 1 86.19 171 MET B O 1
ATOM 3059 N N . GLY B 1 172 ? 7.16 -15.781 -1.473 1 88.88 172 GLY B N 1
ATOM 3060 C CA . GLY B 1 172 ? 6.43 -14.672 -2.066 1 88.88 172 GLY B CA 1
ATOM 3061 C C . GLY B 1 172 ? 6.375 -14.734 -3.58 1 88.88 172 GLY B C 1
ATOM 3062 O O . GLY B 1 172 ? 7.348 -15.141 -4.227 1 88.88 172 GLY B O 1
ATOM 3063 N N . ILE B 1 173 ? 5.242 -14.375 -4.082 1 90.06 173 ILE B N 1
ATOM 3064 C CA . ILE B 1 173 ? 5.078 -14.328 -5.531 1 90.06 173 ILE B CA 1
ATOM 3065 C C . ILE B 1 173 ? 4.078 -13.234 -5.898 1 90.06 173 ILE B C 1
ATOM 3067 O O . ILE B 1 173 ? 3.066 -13.047 -5.219 1 90.06 173 ILE B O 1
ATOM 3071 N N . GLY B 1 174 ? 4.379 -12.508 -6.867 1 91.25 174 GLY B N 1
ATOM 3072 C CA . GLY B 1 174 ? 3.504 -11.5 -7.453 1 91.25 174 GLY B CA 1
ATOM 3073 C C . GLY B 1 174 ? 3.832 -11.195 -8.906 1 91.25 174 GLY B C 1
ATOM 3074 O O . GLY B 1 174 ? 4.992 -11.281 -9.312 1 91.25 174 GLY B O 1
ATOM 3075 N N . THR B 1 175 ? 2.84 -10.906 -9.688 1 90.25 175 THR B N 1
ATOM 3076 C CA . THR B 1 175 ? 3.057 -10.531 -11.086 1 90.25 175 THR B CA 1
ATOM 3077 C C . THR B 1 175 ? 2.512 -9.141 -11.359 1 90.25 175 THR B C 1
ATOM 3079 O O . THR B 1 175 ? 1.473 -8.75 -10.828 1 90.25 175 THR B O 1
ATOM 3082 N N . PHE B 1 176 ? 3.24 -8.477 -12.211 1 88.31 176 PHE B N 1
ATOM 3083 C CA . PHE B 1 176 ? 2.904 -7.113 -12.617 1 88.31 176 PHE B CA 1
ATOM 3084 C C . PHE B 1 176 ? 2.965 -6.969 -14.133 1 88.31 176 PHE B C 1
ATOM 3086 O O . PHE B 1 176 ? 3.846 -7.539 -14.781 1 88.31 176 PHE B O 1
ATOM 3093 N N . PRO B 1 177 ? 1.976 -6.184 -14.609 1 87.69 177 PRO B N 1
ATOM 3094 C CA . PRO B 1 177 ? 2.295 -5.75 -15.977 1 87.69 177 PRO B CA 1
ATOM 3095 C C . PRO B 1 177 ? 3.607 -4.977 -16.062 1 87.69 177 PRO B C 1
ATOM 3097 O O . PRO B 1 177 ? 3.867 -4.105 -15.219 1 87.69 177 PRO B O 1
ATOM 3100 N N . SER B 1 178 ? 4.453 -5.348 -16.969 1 89.31 178 SER B N 1
ATOM 3101 C CA . SER B 1 178 ? 5.75 -4.684 -17.062 1 89.31 178 SER B CA 1
ATOM 3102 C C . SER B 1 178 ? 5.594 -3.221 -17.469 1 89.31 178 SER B C 1
ATOM 3104 O O . SER B 1 178 ? 4.98 -2.912 -18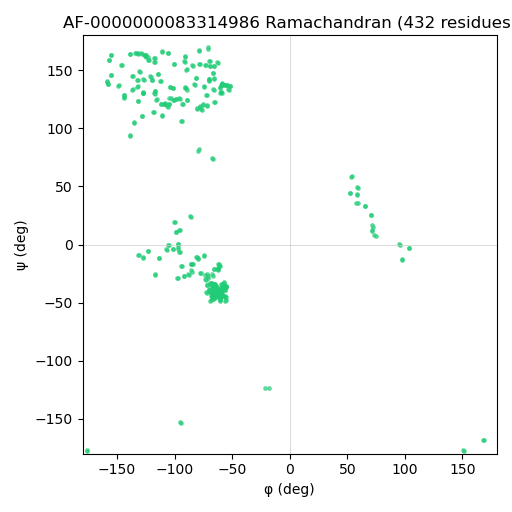.484 1 89.31 178 SER B O 1
ATOM 3106 N N . ARG B 1 179 ? 6.105 -2.336 -16.656 1 81.44 179 ARG B N 1
ATOM 3107 C CA . ARG B 1 179 ? 6.031 -0.913 -16.969 1 81.44 179 ARG B CA 1
ATOM 3108 C C . ARG B 1 179 ? 7.055 -0.528 -18.031 1 81.44 179 ARG B C 1
ATOM 3110 O O . ARG B 1 179 ? 6.832 0.396 -18.812 1 81.44 179 ARG B O 1
ATOM 3117 N N . ARG B 1 180 ? 8.086 -1.298 -18.109 1 83.31 180 ARG B N 1
ATOM 3118 C CA . ARG B 1 180 ? 9.195 -0.993 -19.016 1 83.31 180 ARG B CA 1
ATOM 3119 C C . ARG B 1 180 ? 8.945 -1.585 -20.406 1 83.31 180 ARG B C 1
ATOM 3121 O O . ARG B 1 180 ? 9.539 -1.136 -21.391 1 83.31 180 ARG B O 1
ATOM 3128 N N . ARG B 1 181 ? 8.148 -2.646 -20.422 1 90.12 181 ARG B N 1
ATOM 3129 C CA . ARG B 1 181 ? 7.898 -3.354 -21.688 1 90.12 181 ARG B CA 1
ATOM 3130 C C . ARG B 1 181 ? 6.434 -3.744 -21.812 1 90.12 181 ARG B C 1
ATOM 3132 O O . ARG B 1 181 ? 6.047 -4.859 -21.453 1 90.12 181 ARG B O 1
ATOM 3139 N N . PRO B 1 182 ? 5.672 -2.857 -22.484 1 89.44 182 PRO B N 1
ATOM 3140 C CA . PRO B 1 182 ? 4.254 -3.189 -22.672 1 89.44 182 PRO B CA 1
ATOM 3141 C C . PRO B 1 182 ? 4.047 -4.535 -23.359 1 89.44 182 PRO B C 1
ATOM 3143 O O . PRO B 1 182 ? 4.801 -4.891 -24.266 1 89.44 182 PRO B O 1
ATOM 3146 N N . GLY B 1 183 ? 3.131 -5.324 -22.922 1 90.69 183 GLY B N 1
ATOM 3147 C CA . GLY B 1 183 ? 2.867 -6.641 -23.484 1 90.69 183 GLY B CA 1
ATOM 3148 C C . GLY B 1 183 ? 3.576 -7.758 -22.734 1 90.69 183 GLY B C 1
ATOM 3149 O O . GLY B 1 183 ? 3.482 -8.922 -23.125 1 90.69 183 GLY B O 1
ATOM 3150 N N . PHE B 1 184 ? 4.277 -7.309 -21.734 1 93.62 184 PHE B N 1
ATOM 3151 C CA . PHE B 1 184 ? 4.984 -8.289 -20.922 1 93.62 184 PHE B CA 1
ATOM 3152 C C . PHE B 1 184 ? 4.562 -8.172 -19.453 1 93.62 184 PHE B C 1
ATOM 3154 O O . PHE B 1 184 ? 3.977 -7.172 -19.047 1 93.62 184 PHE B O 1
ATOM 3161 N N . TYR B 1 185 ? 4.781 -9.258 -18.719 1 92.12 185 TYR B N 1
ATOM 3162 C CA . TYR B 1 185 ? 4.605 -9.273 -17.266 1 92.12 185 TYR B CA 1
ATOM 3163 C C . TYR B 1 185 ? 5.938 -9.5 -16.562 1 92.12 185 TYR B C 1
ATOM 3165 O O . TYR B 1 185 ? 6.832 -10.156 -17.109 1 92.12 185 TYR B O 1
ATOM 3173 N N . ASP B 1 186 ? 6.078 -8.922 -15.438 1 94.06 186 ASP B N 1
ATOM 3174 C CA . ASP B 1 1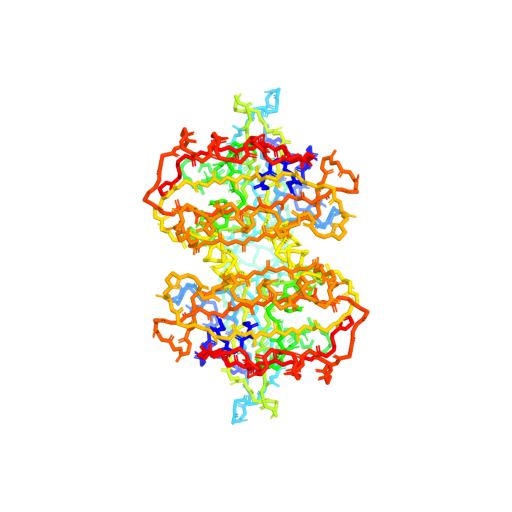86 ? 7.172 -9.211 -14.516 1 94.06 186 ASP B CA 1
ATOM 3175 C C . ASP B 1 186 ? 6.688 -10.023 -13.32 1 94.06 186 ASP B C 1
ATOM 3177 O O . ASP B 1 186 ? 5.793 -9.594 -12.586 1 94.06 186 ASP B O 1
ATOM 3181 N N . ALA B 1 187 ? 7.223 -11.203 -13.164 1 93.25 187 ALA B N 1
ATOM 3182 C CA . ALA B 1 187 ? 6.965 -12.008 -11.977 1 93.25 187 ALA B CA 1
ATOM 3183 C C . ALA B 1 187 ? 8.062 -11.82 -10.93 1 93.25 187 ALA B C 1
ATOM 3185 O O . ALA B 1 187 ? 9.25 -11.953 -11.234 1 93.25 187 ALA B O 1
ATOM 3186 N N . VAL B 1 188 ? 7.648 -11.453 -9.758 1 94.25 188 VAL B N 1
ATOM 3187 C CA . VAL B 1 188 ? 8.586 -11.359 -8.648 1 94.25 188 VAL B CA 1
ATOM 3188 C C . VAL B 1 188 ? 8.414 -12.57 -7.723 1 94.25 188 VAL B C 1
ATOM 3190 O O . VAL B 1 188 ? 7.305 -12.859 -7.273 1 94.25 188 VAL B O 1
ATOM 3193 N N . LEU B 1 189 ? 9.531 -13.258 -7.469 1 93.25 189 LEU B N 1
ATOM 3194 C CA . LEU B 1 189 ? 9.508 -14.43 -6.605 1 93.25 189 LEU B CA 1
ATOM 3195 C C . LEU B 1 189 ? 10.547 -14.305 -5.496 1 93.25 189 LEU B C 1
ATOM 3197 O O . LEU B 1 189 ? 11.648 -13.797 -5.727 1 93.25 189 LEU B O 1
ATOM 3201 N N . LYS B 1 190 ? 10.195 -14.758 -4.363 1 93.12 190 LYS B N 1
ATOM 3202 C CA . LYS B 1 190 ? 11.117 -14.977 -3.252 1 93.12 190 LYS B CA 1
ATOM 3203 C C . LYS B 1 190 ? 11.297 -16.469 -2.971 1 93.12 190 LYS B C 1
ATOM 3205 O O . LYS B 1 190 ? 10.367 -17.125 -2.508 1 93.12 190 LYS B O 1
ATOM 3210 N N . ILE B 1 191 ? 12.492 -16.938 -3.283 1 92.25 191 ILE B N 1
ATOM 3211 C CA . ILE B 1 191 ? 12.773 -18.375 -3.189 1 92.25 191 ILE B CA 1
ATOM 3212 C C . ILE B 1 191 ? 13.758 -18.625 -2.051 1 92.25 191 ILE B C 1
ATOM 3214 O O . ILE B 1 191 ? 14.875 -18.109 -2.062 1 92.25 191 ILE B O 1
ATOM 3218 N N . PRO B 1 192 ? 13.297 -19.453 -1.088 1 90.75 192 PRO B N 1
ATOM 3219 C CA . PRO B 1 192 ? 14.18 -19.734 0.05 1 90.75 192 PRO B CA 1
ATOM 3220 C C . PRO B 1 192 ? 15.172 -20.859 -0.23 1 90.75 192 PRO B C 1
ATOM 3222 O O . PRO B 1 192 ? 14.93 -21.688 -1.106 1 90.75 192 PRO B O 1
ATOM 3225 N N . HIS B 1 193 ? 16.312 -20.812 0.468 1 92.12 193 HIS B N 1
ATOM 3226 C CA . HIS B 1 193 ? 17.266 -21.906 0.545 1 92.12 193 HIS B CA 1
ATOM 3227 C C . HIS B 1 193 ? 17.906 -22.188 -0.813 1 92.12 193 HIS B C 1
ATOM 3229 O O . HIS B 1 193 ? 18.031 -23.344 -1.216 1 92.12 193 HIS B O 1
ATOM 3235 N N . VAL B 1 194 ? 18.078 -21.156 -1.59 1 94.94 194 VAL B N 1
ATOM 3236 C CA . VAL B 1 194 ? 18.781 -21.266 -2.869 1 94.94 194 VAL B CA 1
ATOM 3237 C C . VAL B 1 194 ? 19.828 -20.156 -2.977 1 94.94 194 VAL B C 1
ATOM 3239 O O . VAL B 1 194 ? 19.859 -19.25 -2.145 1 94.94 194 VAL B O 1
ATOM 3242 N N . THR B 1 195 ? 20.75 -20.312 -3.92 1 95.81 195 THR B N 1
ATOM 3243 C CA . THR B 1 195 ? 21.688 -19.25 -4.254 1 95.81 195 THR B CA 1
ATOM 3244 C C . THR B 1 195 ? 21.25 -18.516 -5.516 1 95.81 195 THR B C 1
ATOM 3246 O O . THR B 1 195 ? 20.531 -19.062 -6.348 1 95.81 195 THR B O 1
ATOM 3249 N N . PRO B 1 196 ? 21.672 -17.281 -5.656 1 96.44 196 PRO B N 1
ATOM 3250 C CA . PRO B 1 196 ? 21.344 -16.547 -6.883 1 96.44 196 PRO B CA 1
ATOM 3251 C C . PRO B 1 196 ? 21.812 -17.266 -8.141 1 96.44 196 PRO B C 1
ATOM 3253 O O . PRO B 1 196 ? 21.125 -17.266 -9.164 1 96.44 196 PRO B O 1
ATOM 3256 N N . GLN B 1 197 ? 22.922 -17.891 -8.055 1 96.69 197 GLN B N 1
ATOM 3257 C CA . GLN B 1 197 ? 23.484 -18.594 -9.211 1 96.69 197 GLN B CA 1
ATOM 3258 C C . GLN B 1 197 ? 22.594 -19.766 -9.617 1 96.69 197 GLN B C 1
ATOM 3260 O O . GLN B 1 197 ? 22.375 -20 -10.812 1 96.69 197 GLN B O 1
ATOM 3265 N N . GLU B 1 198 ? 22.109 -20.484 -8.688 1 96.31 198 GLU B N 1
ATOM 3266 C CA . GLU B 1 198 ? 21.203 -21.594 -8.953 1 96.31 198 GLU B CA 1
ATOM 3267 C C . GLU B 1 198 ? 19.938 -21.109 -9.648 1 96.31 198 GLU B C 1
ATOM 3269 O O . GLU B 1 198 ? 19.5 -21.703 -10.633 1 96.31 198 GLU B O 1
ATOM 3274 N N . VAL B 1 199 ? 19.391 -20.031 -9.109 1 96.5 199 VAL B N 1
ATOM 3275 C CA . VAL B 1 199 ? 18.141 -19.469 -9.633 1 96.5 199 VAL B CA 1
ATOM 3276 C C . VAL B 1 199 ? 18.375 -18.953 -11.055 1 96.5 199 VAL B C 1
ATOM 3278 O O . VAL B 1 199 ? 17.578 -19.219 -11.953 1 96.5 199 VAL B O 1
ATOM 3281 N N . GLU B 1 200 ? 19.469 -18.297 -11.188 1 97.19 200 GLU B N 1
ATOM 3282 C CA . GLU B 1 200 ? 19.797 -17.734 -12.5 1 97.19 200 GLU B CA 1
ATOM 3283 C C . GLU B 1 200 ? 19.922 -18.828 -13.555 1 97.19 200 GLU B C 1
ATOM 3285 O O . GLU B 1 200 ? 19.359 -18.719 -14.641 1 97.19 200 GLU B O 1
ATOM 3290 N N . THR B 1 201 ? 20.641 -19.859 -13.258 1 97 201 THR B N 1
ATOM 3291 C CA . THR B 1 201 ? 20.844 -20.969 -14.188 1 97 201 THR B CA 1
ATOM 3292 C C . THR B 1 201 ? 19.531 -21.625 -14.547 1 97 201 THR B C 1
ATOM 3294 O O . THR B 1 201 ? 19.25 -21.891 -15.727 1 97 201 THR B O 1
ATOM 3297 N N . ALA B 1 202 ? 18.734 -21.828 -13.594 1 96.31 202 ALA B N 1
ATOM 3298 C CA . ALA B 1 202 ? 17.469 -22.531 -13.789 1 96.31 202 ALA B CA 1
ATOM 3299 C C . ALA B 1 202 ? 16.516 -21.719 -14.648 1 96.31 202 ALA B C 1
ATOM 3301 O O . ALA B 1 202 ? 15.859 -22.266 -15.539 1 96.31 202 ALA B O 1
ATOM 3302 N N . PHE B 1 203 ? 16.422 -20.375 -14.383 1 96.12 203 PHE B N 1
ATOM 3303 C CA . PHE B 1 203 ? 15.414 -19.562 -15.039 1 96.12 203 PHE B CA 1
ATOM 3304 C C . PHE B 1 203 ? 15.891 -19.094 -16.406 1 96.12 203 PHE B C 1
ATOM 3306 O O . PHE B 1 203 ? 15.086 -18.766 -17.281 1 96.12 203 PHE B O 1
ATOM 3313 N N . ARG B 1 204 ? 17.203 -19.031 -16.641 1 95.38 204 ARG B N 1
ATOM 3314 C CA . ARG B 1 204 ? 17.75 -18.641 -17.938 1 95.38 204 ARG B CA 1
ATOM 3315 C C . ARG B 1 204 ? 17.406 -19.656 -19.016 1 95.38 204 ARG B C 1
ATOM 3317 O O . ARG B 1 204 ? 17.344 -19.328 -20.188 1 95.38 204 ARG B O 1
ATOM 3324 N N . ALA B 1 205 ? 17.094 -20.812 -18.625 1 92.81 205 ALA B N 1
ATOM 3325 C CA . ALA B 1 205 ? 16.828 -21.906 -19.547 1 92.81 205 ALA B CA 1
ATOM 3326 C C . ALA B 1 205 ? 15.398 -21.844 -20.094 1 92.81 205 ALA B C 1
ATOM 3328 O O . ALA B 1 205 ? 15.062 -22.531 -21.062 1 92.81 205 ALA B O 1
ATOM 3329 N N . ILE B 1 206 ? 14.555 -21 -19.531 1 94.44 206 ILE B N 1
ATOM 3330 C CA . ILE B 1 206 ? 13.164 -20.906 -19.938 1 94.44 206 ILE B CA 1
ATOM 3331 C C . ILE B 1 206 ? 13.055 -20.062 -21.203 1 94.44 206 ILE B C 1
ATOM 3333 O O . ILE B 1 206 ? 13.367 -18.859 -21.172 1 94.44 206 ILE B O 1
ATOM 3337 N N . PRO B 1 207 ? 12.609 -20.594 -22.281 1 93.38 207 PRO B N 1
ATOM 3338 C CA . PRO B 1 207 ? 12.469 -19.812 -23.5 1 93.38 207 PRO B CA 1
ATOM 3339 C C . PRO B 1 207 ? 11.531 -18.609 -23.328 1 93.38 207 PRO B C 1
ATOM 3341 O O . PRO B 1 207 ? 10.523 -18.703 -22.641 1 93.38 207 PRO B O 1
ATOM 3344 N N . GLU B 1 208 ? 11.898 -17.453 -23.875 1 94 208 GLU B N 1
ATOM 3345 C CA . GLU B 1 208 ? 11.109 -16.234 -23.953 1 94 208 GLU B CA 1
ATOM 3346 C C . GLU B 1 208 ? 10.984 -15.578 -22.578 1 94 208 GLU B C 1
ATOM 3348 O O . GLU B 1 208 ? 10.078 -14.766 -22.359 1 94 208 GLU B O 1
ATOM 3353 N N . HIS B 1 209 ? 11.797 -16.062 -21.656 1 96.06 209 HIS B N 1
ATOM 3354 C CA . HIS B 1 209 ? 11.852 -15.469 -20.328 1 96.06 209 HIS B CA 1
ATOM 3355 C C . HIS B 1 209 ? 13.188 -14.781 -20.078 1 96.06 209 HIS B C 1
ATOM 3357 O O . HIS B 1 209 ? 14.227 -15.266 -20.531 1 96.06 209 HIS B O 1
ATOM 3363 N N . GLU B 1 210 ? 13.133 -13.688 -19.453 1 96.19 210 GLU B N 1
ATOM 3364 C CA . GLU B 1 210 ? 14.328 -12.898 -19.141 1 96.19 210 GLU B CA 1
ATOM 3365 C C . GLU B 1 210 ? 14.406 -12.562 -17.656 1 96.19 210 GLU B C 1
ATOM 3367 O O . GLU B 1 210 ? 13.438 -12.078 -17.078 1 96.19 210 GLU B O 1
ATOM 3372 N N . ILE B 1 211 ? 15.57 -12.812 -17.078 1 97 211 ILE B N 1
ATOM 3373 C CA . ILE B 1 211 ? 15.797 -12.352 -15.711 1 97 211 ILE B CA 1
ATOM 3374 C C . ILE B 1 211 ? 16.109 -10.852 -15.719 1 97 211 ILE B C 1
ATOM 3376 O O . ILE B 1 211 ? 17.109 -10.422 -16.281 1 97 211 ILE B O 1
ATOM 3380 N N . VAL B 1 212 ? 15.273 -10.062 -15.062 1 95.12 212 VAL B N 1
ATOM 3381 C CA . VAL B 1 212 ? 15.398 -8.609 -15.086 1 95.12 212 VAL B CA 1
ATOM 3382 C C . VAL B 1 212 ? 16.141 -8.133 -13.844 1 95.12 212 VAL B C 1
ATOM 3384 O O . VAL B 1 212 ? 16.797 -7.086 -13.867 1 95.12 212 VAL B O 1
ATOM 3387 N N . ASP B 1 213 ? 16.016 -8.883 -12.789 1 95.06 213 ASP B N 1
ATOM 3388 C CA . ASP B 1 213 ? 16.672 -8.57 -11.516 1 95.06 213 ASP B CA 1
ATOM 3389 C C . ASP B 1 213 ? 16.812 -9.812 -10.648 1 95.06 213 ASP B C 1
ATOM 3391 O O . ASP B 1 213 ? 15.914 -10.664 -10.633 1 95.06 213 ASP B O 1
ATOM 3395 N N . ILE B 1 214 ? 17.922 -9.961 -10.023 1 96.5 214 ILE B N 1
ATOM 3396 C CA . ILE B 1 214 ? 18.156 -11.055 -9.086 1 96.5 214 ILE B CA 1
ATOM 3397 C C . ILE B 1 214 ? 19.031 -10.562 -7.934 1 96.5 214 ILE B C 1
ATOM 3399 O O . ILE B 1 214 ? 20.047 -9.891 -8.156 1 96.5 214 ILE B O 1
ATOM 3403 N N . ARG B 1 215 ? 18.547 -10.828 -6.715 1 94.31 215 ARG B N 1
ATOM 3404 C CA . ARG B 1 215 ? 19.312 -10.344 -5.566 1 94.31 215 ARG B CA 1
ATOM 3405 C C . ARG B 1 215 ? 19 -11.164 -4.32 1 94.31 215 ARG B C 1
ATOM 3407 O O . ARG B 1 215 ? 18 -11.891 -4.277 1 94.31 215 ARG B O 1
ATOM 3414 N N . THR B 1 216 ? 19.969 -11.07 -3.4 1 88.12 216 THR B N 1
ATOM 3415 C CA . THR B 1 216 ? 19.734 -11.633 -2.08 1 88.12 216 THR B CA 1
ATOM 3416 C C . THR B 1 216 ? 19.203 -10.57 -1.122 1 88.12 216 THR B C 1
ATOM 3418 O O . THR B 1 216 ? 19.781 -9.484 -1.017 1 88.12 216 THR B O 1
ATOM 3421 N N . GLU B 1 217 ? 17.984 -10.703 -0.867 1 72.31 217 GLU B N 1
ATOM 3422 C CA . GLU B 1 217 ? 17.438 -9.711 0.048 1 72.31 217 GLU B CA 1
ATOM 3423 C C . GLU B 1 217 ? 17.109 -10.328 1.404 1 72.31 217 GLU B C 1
ATOM 3425 O O . GLU B 1 217 ? 16.547 -11.422 1.474 1 72.31 217 GLU B O 1
ATOM 3430 N N . VAL B 1 218 ? 17.719 -9.805 2.449 1 59.22 218 VAL B N 1
ATOM 3431 C CA . VAL B 1 218 ? 17.422 -10.195 3.826 1 59.22 218 VAL B CA 1
ATOM 3432 C C . VAL B 1 218 ? 16.344 -9.273 4.402 1 59.22 218 VAL B C 1
ATOM 3434 O O . VAL B 1 218 ? 16.234 -8.109 4.004 1 59.22 218 VAL B O 1
#

Foldseek 3Di:
DFQLVQFAFPDAAEEQQQFQVVVVVVCVVVVHFKHFYADPPQQTFFMDGNVQSVVVLVVVPPADPVRSVVVRRRHGCNNGGGGPPLAAAEARGHHLVVVVVVCVVSVHFKHFHDDPRHGGGMGGPVSSVVVVCQQLQPPDWAKKWKKKAFPDPPLVVLVVVLCVVVVWDWRHWDKDQDPVDHRMIIIITGTPPDDQVVSCVSQVPRPRMDTPDMDTHD/DFQLVQFAFPDAAEEQQQFQLVVVVVCVVVVHFKHFYADPPQQTFFMDGNVQSVVVLVVVPPADPVRSSVVRRRHGCNNGGGGPPLAAAEARGHHLVVVVVVCVVSVHFKHFHDDPRHGGGMGGPVSSVVVVCQQLQPPDWAKKWKKKAFPDPPLVVLVVVLCVVVVWDWRHWDKDQDPVDHRMIIIITGTPPDDQVVSCVSQVPRPRMDTPDMDTHD

pLDDT: mean 89.41, std 10.58, range [44.97, 98.69]

Organism: NCBI:txid1204385

Secondary structure (DSSP, 8-state):
-BHHHHSEES---B-TTSBHHHHHHHHHHHT-SEEEEE-GGGBEEEEEEHHHHHHHHHH--S--HHHHHHHHHH-BGGGT-B-TTSS--B-TTSBHHHHHHHHHHHT-SEEEEEETTEEEEEEEHHHHHHHHHHHTTTTS-EEEEEEEEESSTTHHHHHHHHHHHTT---SEEEEEE-SSSTTEEEEEEEESS--HHHHHHHHHTSTT-EEEEEEEE-/-BHHHHSEES---B-TTSBHHHHHHHHHHHT-SEEEEE-GGGBEEEEEEHHHHHHHHHT--S--HHHHHHHHHH-BGGGT-B-TTSS--B-TTSBHHHHHHHHHHHT-SEEEEEETTEEEEEEEHHHHHHHHHHHTTTTS-EEEEEEEEESSTTHHHHHHHHHHHTT---SEEEEEE-SSSTTEEEEEEEESS--HHHHHHHHHTSTT-EEEEEEEE-

Solvent-accessible surface area (backbone atoms only — not comparable to full-atom values): 22413 Å² total; per-residue (Å²): 110,33,33,63,72,50,35,44,64,69,56,73,64,43,42,48,78,38,25,43,45,55,52,51,50,51,26,60,77,66,72,45,53,68,32,46,22,26,53,80,86,41,26,63,62,34,37,40,38,54,65,56,59,37,53,52,55,63,67,45,39,55,44,19,27,70,50,43,51,49,46,30,54,65,35,36,33,64,79,66,39,40,36,82,87,75,49,64,67,42,47,48,78,41,43,44,48,57,52,34,46,53,26,55,75,67,71,46,62,60,28,48,19,34,56,95,56,21,62,54,24,35,36,37,54,56,41,53,36,53,51,51,17,35,19,56,17,52,79,50,62,29,26,36,37,27,38,32,31,54,73,49,85,64,49,68,56,54,58,51,47,51,34,56,77,67,68,50,51,73,59,10,34,36,34,32,75,29,82,90,41,80,68,24,30,34,35,36,38,19,28,44,93,58,52,64,67,59,50,47,59,60,51,62,68,38,84,76,39,42,81,77,45,76,45,80,45,109,109,34,34,64,74,53,36,45,65,70,56,73,63,44,42,47,78,39,24,41,45,56,52,50,48,52,26,62,77,67,73,46,56,67,31,47,23,27,52,80,86,40,26,63,63,33,39,42,38,55,66,56,58,37,52,53,53,63,67,44,39,53,45,18,26,68,51,44,50,50,45,28,55,65,36,35,33,64,80,66,39,38,34,83,86,74,48,65,69,42,46,48,77,41,43,44,47,56,54,34,45,53,26,55,74,67,70,47,62,60,30,48,20,33,57,95,55,22,62,54,25,34,37,36,54,56,41,53,35,54,50,49,17,33,17,56,16,51,79,52,61,28,25,37,36,27,39,33,32,54,74,47,84,66,50,68,56,54,57,53,47,52,34,56,76,68,68,51,52,74,59,10,35,36,34,31,75,30,83,90,41,81,68,24,30,33,36,35,37,19,29,43,93,58,51,66,67,59,51,48,60,60,52,63,69,40,84,78,40,42,82,77,44,75,45,79,46,112

Sequence (436 aa):
MLVKDCMTRHPVMVSPTTSAAEAQRIMAENQIRHLPVVGDGKRFLGLITRQRLALKTDAIGSLNIWEISRYLSDLKVRQVMLKAPQVYTVTPDVSVERAAAIMSEHKIGCLPVLEDDVVVGIATQMDILRSFQEMLGLPHEGVRVTVRFPDQPGQFIKLMNVLAEHRWGVMGIGTFPSRRRPGFYDAVLKIPHVTPQEVETAFRAIPEHEIVDIRTEVMLVKDCMTRHPVMVSPTTSAAEAQRIMAENQIRHLPVVGDGKRFLGLITRQRLALKTDAIGSLNIWEISRYLSDLKVRQVMLKAPQVYTVTPDVSVERAAAIMSEHKIGCLPVLEDDVVVGIATQMDILRSFQEMLGLPHEGVRVTVRFPDQPGQFIKLMNVLAEHRWGVMGIGTFPSRRRPGFYDAVLKIPHVTPQEVETAFRAIPEHEIVDIRTEV

Radius of gyration: 23.96 Å; Cα contacts (8 Å, |Δi|>4): 930; chains: 2; bounding box: 49×70×48 Å

Nearest PDB structures (foldseek):
  5awe-assembly1_A  TM=8.335E-01  e=2.247E-22  Thermus thermophilus HB8
  2p9m-assembly2_C  TM=9.205E-01  e=4.694E-11  Methanocaldococcus jannaschii DSM 2661
  1xkf-assembly2_A  TM=9.132E-01  e=2.592E-11  Mycobacterium tuberculosis
  2p9m-assembly1_B  TM=9.155E-01  e=9.700E-11  Methanocaldococcus jannaschii DSM 2661
  2p9m-assembly2_D  TM=8.662E-01  e=1.441E-10  Methanocaldococcus jannaschii DSM 2661